Protein AF-0000000071008879 (afdb_homodimer)

Radius of gyration: 35.45 Å; Cα contacts (8 Å, |Δi|>4): 656; chains: 2; bounding box: 87×103×87 Å

Organism: Aspergillus flavus (strain ATCC 200026 / FGSC A1120 / IAM 13836 / NRRL 3357 / JCM 12722 / SRRC 167) (NCBI:txid332952)

Secondary structure (DSSP, 8-state):
---S---------------------------------------------------TTHHHHHHHHHHHHHHHHHHHHHHHHHHHS-HHHHHHHHHS---GGGGG--EEEEE--TT---TTTSSS--HHHHHHHHHTTTT-BEEEEGGGGGGGT--TTS-B-EETTEEEEEEHHHHHHHHHHHHHHHHTTTTS-GGGT----HHHHHHHHHHHHHHHHHHHHHH---P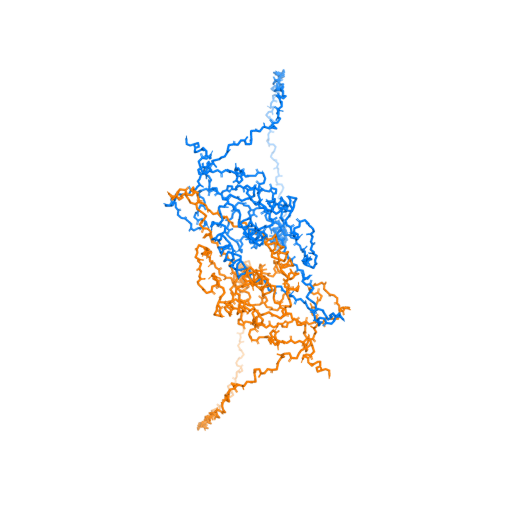EEPEEEETTTTEEEE----EEEEE-HHHHHHHHHHH-SB-TT--TTTS----/--TT---------------------------------------------------TTHHHHHHHHHHHHHHHHHHHHHHHHHHHS-HHHHHHHHHS---GGGGG--EEEEE--TT---TTTSSS--HHHHHHHHHTTTT-BEEEEGGGGGGGT--TTS-B-EETTEEEEEEHHHHHHHHHHHHHHHHTTTTS-GGGT----HHHHHHHHHHHHHHHHHHHHHH---PEEPEEEETTTTEEEE----EEEEE-HHHHHHHHHHH-SB-TT--TTTS----

Structure (mmCIF, N/CA/C/O backbone):
data_AF-0000000071008879-model_v1
#
loop_
_entity.id
_entity.type
_entity.pdbx_description
1 polymer 'Tat pathway signal sequence'
#
loop_
_atom_site.group_PDB
_atom_site.id
_atom_site.type_symbol
_atom_site.label_atom_id
_atom_site.label_alt_id
_atom_site.label_comp_id
_atom_site.label_asym_id
_atom_site.label_entity_id
_atom_site.label_seq_id
_atom_site.pdbx_PDB_ins_code
_atom_site.Cartn_x
_atom_site.Cartn_y
_atom_site.Cartn_z
_atom_site.occupancy
_atom_site.B_iso_or_equiv
_atom_site.auth_seq_id
_atom_site.auth_comp_id
_atom_site.auth_asym_id
_atom_site.auth_atom_id
_atom_site.pdbx_PDB_model_num
ATOM 1 N N . MET A 1 1 ? 26.594 -22.328 -8.977 1 17.95 1 MET A N 1
ATOM 2 C CA . MET A 1 1 ? 27.812 -21.531 -8.992 1 17.95 1 MET A CA 1
ATOM 3 C C . MET A 1 1 ? 27.859 -20.625 -10.219 1 17.95 1 MET A C 1
ATOM 5 O O . MET A 1 1 ? 28.828 -19.891 -10.414 1 17.95 1 MET A O 1
ATOM 9 N N . ALA A 1 2 ? 27.156 -21.125 -11.227 1 21.2 2 ALA A N 1
ATOM 10 C CA . ALA A 1 2 ? 27.438 -20.766 -12.609 1 21.2 2 ALA A CA 1
ATOM 11 C C . ALA A 1 2 ? 27.031 -19.328 -12.898 1 21.2 2 ALA A C 1
ATOM 13 O O . ALA A 1 2 ? 25.844 -19 -12.906 1 21.2 2 ALA A O 1
ATOM 14 N N . ILE A 1 3 ? 28.016 -18.406 -12.516 1 18.91 3 ILE A N 1
ATOM 15 C CA . ILE A 1 3 ? 28.062 -16.953 -12.391 1 18.91 3 ILE A CA 1
ATOM 16 C C . ILE A 1 3 ? 27.594 -16.312 -13.695 1 18.91 3 ILE A C 1
ATOM 18 O O . ILE A 1 3 ? 27.547 -16.969 -14.742 1 18.91 3 ILE A O 1
ATOM 22 N N . TRP A 1 4 ? 27.859 -15.047 -13.781 1 18.48 4 TRP A N 1
ATOM 23 C CA . TRP A 1 4 ? 27.703 -13.688 -14.281 1 18.48 4 TRP A CA 1
ATOM 24 C C . TRP A 1 4 ? 28.328 -13.531 -15.656 1 18.48 4 TRP A C 1
ATOM 26 O O . TRP A 1 4 ? 28.562 -12.406 -16.125 1 18.48 4 TRP A O 1
ATOM 36 N N . THR A 1 5 ? 28.547 -14.633 -16.453 1 16.78 5 THR A N 1
ATOM 37 C CA . THR A 1 5 ? 29.594 -14.273 -17.406 1 16.78 5 THR A CA 1
ATOM 38 C C . THR A 1 5 ? 29.141 -13.109 -18.297 1 16.78 5 THR A C 1
ATOM 40 O O . THR A 1 5 ? 29.859 -12.133 -18.469 1 16.78 5 THR A O 1
ATOM 43 N N . THR A 1 6 ? 28.391 -13.289 -19.375 1 17.78 6 THR A N 1
ATOM 44 C CA . THR A 1 6 ? 28.922 -12.953 -20.688 1 17.78 6 THR A CA 1
ATOM 45 C C . THR A 1 6 ? 28.516 -11.531 -21.078 1 17.78 6 THR A C 1
ATOM 47 O O . THR A 1 6 ? 28.953 -11.023 -22.109 1 17.78 6 THR A O 1
ATOM 50 N N . ILE A 1 7 ? 27.562 -10.805 -20.438 1 18.67 7 ILE A N 1
ATOM 51 C CA . ILE A 1 7 ? 26.938 -9.836 -21.328 1 18.67 7 ILE A CA 1
ATOM 52 C C . ILE A 1 7 ? 27.906 -8.695 -21.609 1 18.67 7 ILE A C 1
ATOM 54 O O . ILE A 1 7 ? 28.156 -7.852 -20.75 1 18.67 7 ILE A O 1
ATOM 58 N N . ARG A 1 8 ? 29.062 -8.828 -22.344 1 18.14 8 ARG A N 1
ATOM 59 C CA . ARG A 1 8 ? 30.141 -7.871 -22.578 1 18.14 8 ARG A CA 1
ATOM 60 C C . ARG A 1 8 ? 29.641 -6.672 -23.375 1 18.14 8 ARG A C 1
ATOM 62 O O . ARG A 1 8 ? 30.109 -5.551 -23.188 1 18.14 8 ARG A O 1
ATOM 69 N N . SER A 1 9 ? 28.797 -6.91 -24.375 1 18.03 9 SER A N 1
ATOM 70 C CA . SER A 1 9 ? 29.344 -6.262 -25.562 1 18.03 9 SER A CA 1
ATOM 71 C C . SER A 1 9 ? 29.359 -4.746 -25.406 1 18.03 9 SER A C 1
ATOM 73 O O . SER A 1 9 ? 30.406 -4.105 -25.562 1 18.03 9 SER A O 1
ATOM 75 N N . ARG A 1 10 ? 28.359 -3.961 -26.031 1 18.8 10 ARG A N 1
ATOM 76 C CA . ARG A 1 10 ? 28.562 -2.99 -27.109 1 18.8 10 ARG A CA 1
ATOM 77 C C . ARG A 1 10 ? 28.625 -1.57 -26.547 1 18.8 10 ARG A C 1
ATOM 79 O O . ARG A 1 10 ? 27.625 -0.855 -26.531 1 18.8 10 ARG A O 1
ATOM 86 N N . CYS A 1 11 ? 28.891 -1.316 -25.266 1 19.78 11 CYS A N 1
ATOM 87 C CA . CYS A 1 11 ? 28.703 0.082 -24.906 1 19.78 11 CYS A CA 1
ATOM 88 C C . CYS A 1 11 ? 29.625 0.988 -25.703 1 19.78 11 CYS A C 1
ATOM 90 O O . CYS A 1 11 ? 30.844 0.849 -25.641 1 19.78 11 CYS A O 1
ATOM 92 N N . LYS A 1 12 ? 29.109 1.546 -26.844 1 18.86 12 LYS A N 1
ATOM 93 C CA . LYS A 1 12 ? 29.766 2.496 -27.734 1 18.86 12 LYS A CA 1
ATOM 94 C C . LYS A 1 12 ? 30.5 3.57 -26.938 1 18.86 12 LYS A C 1
ATOM 96 O O . LYS A 1 12 ? 30.156 3.838 -25.781 1 18.86 12 LYS A O 1
ATOM 101 N N . SER A 1 13 ? 31.547 4.215 -27.578 1 17.05 13 SER A N 1
ATOM 102 C CA . SER A 1 13 ? 32.75 5.055 -27.516 1 17.05 13 SER A CA 1
ATOM 103 C C . SER A 1 13 ? 32.375 6.492 -27.141 1 17.05 13 SER A C 1
ATOM 105 O O . SER A 1 13 ? 31.594 7.137 -27.828 1 17.05 13 SER A O 1
ATOM 107 N N . PHE A 1 14 ? 32.031 6.855 -25.984 1 19.31 14 PHE A N 1
ATOM 108 C CA . PHE A 1 14 ? 31.922 8.258 -25.609 1 19.31 14 PHE A CA 1
ATOM 109 C C . PHE A 1 14 ? 33.125 9.055 -26.078 1 19.31 14 PHE A C 1
ATOM 111 O O . PHE A 1 14 ? 34.25 8.875 -25.578 1 19.31 14 PHE A O 1
ATOM 118 N N . THR A 1 15 ? 33.25 9.234 -27.375 1 17.97 15 THR A N 1
ATOM 119 C CA . THR A 1 15 ? 34.438 9.961 -27.828 1 17.97 15 THR A CA 1
ATOM 120 C C . THR A 1 15 ? 34.656 11.203 -26.969 1 17.97 15 THR A C 1
ATOM 122 O O . THR A 1 15 ? 33.75 11.695 -26.312 1 17.97 15 THR A O 1
ATOM 125 N N . ASP A 1 16 ? 35.969 11.867 -27.031 1 18.03 16 ASP A N 1
ATOM 126 C CA . ASP A 1 16 ? 37.094 12.633 -26.469 1 18.03 16 ASP A CA 1
ATOM 127 C C . ASP A 1 16 ? 36.812 14.133 -26.516 1 18.03 16 ASP A C 1
ATOM 129 O O . ASP A 1 16 ? 37.688 14.945 -26.219 1 18.03 16 ASP A O 1
ATOM 133 N N . ARG A 1 17 ? 35.656 14.688 -26.906 1 19.41 17 ARG A N 1
ATOM 134 C CA . ARG A 1 17 ? 35.969 16.016 -27.406 1 19.41 17 ARG A CA 1
ATOM 135 C C . ARG A 1 17 ? 36.75 16.828 -26.359 1 19.41 17 ARG A C 1
ATOM 137 O O . ARG A 1 17 ? 36.469 16.703 -25.172 1 19.41 17 ARG A O 1
ATOM 144 N N . ALA A 1 18 ? 37.812 17.672 -26.859 1 19.17 18 ALA A N 1
ATOM 145 C CA . ALA A 1 18 ? 39 18.484 -26.547 1 19.17 18 ALA A CA 1
ATOM 146 C C . ALA A 1 18 ? 38.656 19.609 -25.594 1 19.17 18 ALA A C 1
ATOM 148 O O . ALA A 1 18 ? 37.531 20.125 -25.594 1 19.17 18 ALA A O 1
ATOM 149 N N . VAL A 1 19 ? 39.469 19.812 -24.609 1 19.86 19 VAL A N 1
ATOM 150 C CA . VAL A 1 19 ? 39.812 20.594 -23.422 1 19.86 19 VAL A CA 1
ATOM 151 C C . VAL A 1 19 ? 39.875 22.078 -23.766 1 19.86 19 VAL A C 1
ATOM 153 O O . VAL A 1 19 ? 40.156 22.906 -22.906 1 19.86 19 VAL A O 1
ATOM 156 N N . ALA A 1 20 ? 39.156 22.609 -24.781 1 18.94 20 ALA A N 1
ATOM 157 C CA . ALA A 1 20 ? 39.781 23.859 -25.188 1 18.94 20 ALA A CA 1
ATOM 158 C C . ALA A 1 20 ? 39.812 24.859 -24.031 1 18.94 20 ALA A C 1
ATOM 160 O O . ALA A 1 20 ? 38.781 25.406 -23.641 1 18.94 20 ALA A O 1
ATOM 161 N N . TYR A 1 21 ? 40.438 24.562 -22.875 1 19.7 21 TYR A N 1
ATOM 162 C CA . TYR A 1 21 ? 40.531 25.516 -21.781 1 19.7 21 TYR A CA 1
ATOM 163 C C . TYR A 1 21 ? 41.094 26.844 -22.281 1 19.7 21 TYR A C 1
ATOM 165 O O . TYR A 1 21 ? 42.25 26.906 -22.719 1 19.7 21 TYR A O 1
ATOM 173 N N . HIS A 1 22 ? 40.469 27.484 -23.25 1 20.02 22 HIS A N 1
ATOM 174 C CA . HIS A 1 22 ? 41.156 28.672 -23.719 1 20.02 22 HIS A CA 1
ATOM 175 C C . HIS A 1 22 ? 41.688 29.5 -22.531 1 20.02 22 HIS A C 1
ATOM 177 O O . HIS A 1 22 ? 40.969 29.672 -21.547 1 20.02 22 HIS A O 1
ATOM 183 N N . LYS A 1 23 ? 43 29.625 -22.453 1 20.56 23 LYS A N 1
ATOM 184 C CA . LYS A 1 23 ? 43.969 30.297 -21.594 1 20.56 23 LYS A CA 1
ATOM 185 C C . LYS A 1 23 ? 43.562 31.734 -21.312 1 20.56 23 LYS A C 1
ATOM 187 O O . LYS A 1 23 ? 42.938 32.375 -22.156 1 20.56 23 LYS A O 1
ATOM 192 N N . LEU A 1 24 ? 43.75 32.094 -20.078 1 22.78 24 LEU A N 1
ATOM 193 C CA . LEU A 1 24 ? 43.656 33.25 -19.203 1 22.78 24 LEU A CA 1
ATOM 194 C C . LEU A 1 24 ? 44.344 34.469 -19.844 1 22.78 24 LEU A C 1
ATOM 196 O O . LEU A 1 24 ? 45.562 34.5 -19.969 1 22.78 24 LEU A O 1
ATOM 200 N N . ASP A 1 25 ? 44.062 34.75 -21.094 1 20.28 25 ASP A N 1
ATOM 201 C CA . ASP A 1 25 ? 44.969 35.75 -21.625 1 20.28 25 ASP A CA 1
ATOM 202 C C . ASP A 1 25 ? 45.156 36.906 -20.656 1 20.28 25 ASP A C 1
ATOM 204 O O . ASP A 1 25 ? 44.188 37.344 -20.016 1 20.28 25 ASP A O 1
ATOM 208 N N . ASP A 1 26 ? 46.406 37.125 -20.281 1 23.97 26 ASP A N 1
ATOM 209 C CA . ASP A 1 26 ? 47.156 38.031 -19.406 1 23.97 26 ASP A CA 1
ATOM 210 C C . ASP A 1 26 ? 46.75 39.5 -19.656 1 23.97 26 ASP A C 1
ATOM 212 O O . ASP A 1 26 ? 47.531 40.406 -19.375 1 23.97 26 ASP A O 1
ATOM 216 N N . GLY A 1 27 ? 45.5 39.719 -20.141 1 21.78 27 GLY A N 1
ATOM 217 C CA . GLY A 1 27 ? 45.406 41.094 -20.672 1 21.78 27 GLY A CA 1
ATOM 218 C C . GLY A 1 27 ? 45.969 42.125 -19.734 1 21.78 27 GLY A C 1
ATOM 219 O O . GLY A 1 27 ? 46.156 41.875 -18.547 1 21.78 27 GLY A O 1
ATOM 220 N N . GLU A 1 28 ? 46.281 43.281 -20.328 1 24.64 28 GLU A N 1
ATOM 221 C CA . GLU A 1 28 ? 47.094 44.5 -20.062 1 24.64 28 GLU A CA 1
ATOM 222 C C . GLU A 1 28 ? 46.625 45.188 -18.766 1 24.64 28 GLU A C 1
ATOM 224 O O . GLU A 1 28 ? 45.438 45.312 -18.531 1 24.64 28 GLU A O 1
ATOM 229 N N . THR A 1 29 ? 47.531 45.188 -17.781 1 24.88 29 THR A N 1
ATOM 230 C CA . THR A 1 29 ? 47.656 45.812 -16.469 1 24.88 29 THR A CA 1
ATOM 231 C C . THR A 1 29 ? 47.312 47.281 -16.531 1 24.88 29 THR A C 1
ATOM 233 O O . THR A 1 29 ? 48.094 48.094 -17.031 1 24.88 29 THR A O 1
ATOM 236 N N . LYS A 1 30 ? 46.188 47.688 -17.203 1 25.52 30 LYS A N 1
ATOM 237 C CA . LYS A 1 30 ? 46.125 49.125 -17.281 1 25.52 30 LYS A CA 1
ATOM 238 C C . LYS A 1 30 ? 46.281 49.781 -15.914 1 25.52 30 LYS A C 1
ATOM 240 O O . LYS A 1 30 ? 45.812 49.25 -14.906 1 25.52 30 LYS A O 1
ATOM 245 N N . GLU A 1 31 ? 47.219 50.656 -15.789 1 24.47 31 GLU A N 1
ATOM 246 C CA . GLU A 1 31 ? 47.781 51.562 -14.773 1 24.47 31 GLU A CA 1
ATOM 247 C C . GLU A 1 31 ? 46.688 52.344 -14.062 1 24.47 31 GLU A C 1
ATOM 249 O O . GLU A 1 31 ? 45.969 53.094 -14.695 1 24.47 31 GLU A O 1
ATOM 254 N N . VAL A 1 32 ? 45.938 51.688 -13.219 1 24.58 32 VAL A N 1
ATOM 255 C CA . VAL A 1 32 ? 44.969 52.344 -12.359 1 24.58 32 VAL A CA 1
ATOM 256 C C . VAL A 1 32 ? 45.562 53.594 -11.758 1 24.58 32 VAL A C 1
ATOM 258 O O . VAL A 1 32 ? 46.5 53.531 -10.977 1 24.58 32 VAL A O 1
ATOM 261 N N . ASP A 1 33 ? 45.531 54.656 -12.562 1 23.36 33 ASP A N 1
ATOM 262 C CA . ASP A 1 33 ? 46.031 55.969 -12.102 1 23.36 33 ASP A CA 1
ATOM 263 C C . ASP A 1 33 ? 45.469 56.281 -10.711 1 23.36 33 ASP A C 1
ATOM 265 O O . ASP A 1 33 ? 44.312 56.062 -10.438 1 23.36 33 ASP A O 1
ATOM 269 N N . ARG A 1 34 ? 46.344 56.281 -9.758 1 23.98 34 ARG A N 1
ATOM 270 C CA . ARG A 1 34 ? 46.312 56.625 -8.336 1 23.98 34 ARG A CA 1
ATOM 271 C C . ARG A 1 34 ? 45.656 57.969 -8.102 1 23.98 34 ARG A C 1
ATOM 273 O O . ARG A 1 34 ? 46.281 59.031 -8.273 1 23.98 34 ARG A O 1
ATOM 280 N N . GLN A 1 35 ? 44.531 58.281 -8.844 1 24.22 35 GLN A N 1
ATOM 281 C CA . GLN A 1 35 ? 44.156 59.688 -8.586 1 24.22 35 GLN A CA 1
ATOM 282 C C . GLN A 1 35 ? 44.031 59.938 -7.086 1 24.22 35 GLN A C 1
ATOM 284 O O . GLN A 1 35 ? 43.594 59.094 -6.328 1 24.22 35 GLN A O 1
ATOM 289 N N . LYS A 1 36 ? 44.656 61.031 -6.691 1 25.95 36 LYS A N 1
ATOM 290 C CA . LYS A 1 36 ? 44.906 61.75 -5.445 1 25.95 36 LYS A CA 1
ATOM 291 C C . LYS A 1 36 ? 43.625 62.062 -4.707 1 25.95 36 LYS A C 1
ATOM 293 O O . LYS A 1 36 ? 42.688 62.625 -5.281 1 25.95 36 LYS A O 1
ATOM 298 N N . TRP A 1 37 ? 43.156 61.125 -3.818 1 26.23 37 TRP A N 1
ATOM 299 C CA . TRP A 1 37 ? 42.094 61.312 -2.848 1 26.23 37 TRP A CA 1
ATOM 300 C C . TRP A 1 37 ? 42.25 62.656 -2.131 1 26.23 37 TRP A C 1
ATOM 302 O O . TRP A 1 37 ? 43.25 62.875 -1.445 1 26.23 37 TRP A O 1
ATOM 312 N N . GLU A 1 38 ? 42.062 63.719 -2.879 1 26.47 38 GLU A N 1
ATOM 313 C CA . GLU A 1 38 ? 42.094 65 -2.205 1 26.47 38 GLU A CA 1
ATOM 314 C C . GLU A 1 38 ? 41.25 65 -0.942 1 26.47 38 GLU A C 1
ATOM 316 O O . GLU A 1 38 ? 40.188 64.375 -0.912 1 26.47 38 GLU A O 1
ATOM 321 N N . SER A 1 39 ? 41.812 65.188 0.198 1 26.75 39 SER A N 1
ATOM 322 C CA . SER A 1 39 ? 41.438 65.312 1.597 1 26.75 39 SER A CA 1
ATOM 323 C C . SER A 1 39 ? 40.312 66.312 1.772 1 26.75 39 SER A C 1
ATOM 325 O O . SER A 1 39 ? 40.531 67.5 1.557 1 26.75 39 SER A O 1
ATOM 327 N N . VAL A 1 40 ? 39.125 66.25 1.077 1 29.94 40 VAL A N 1
ATOM 328 C CA . VAL A 1 40 ? 38.125 67.25 1.244 1 29.94 40 VAL A CA 1
ATOM 329 C C . VAL A 1 40 ? 37.844 67.5 2.73 1 29.94 40 VAL A C 1
ATOM 331 O O . VAL A 1 40 ? 37.688 66.5 3.482 1 29.94 40 VAL A O 1
ATOM 334 N N . SER A 1 41 ? 38.219 68.625 3.225 1 26.23 41 SER A N 1
ATOM 335 C CA . SER A 1 41 ? 38.125 69.25 4.531 1 26.23 41 SER A CA 1
ATOM 336 C C . SER A 1 41 ? 36.688 69.312 5.027 1 26.23 41 SER A C 1
ATOM 338 O O . SER A 1 41 ? 35.812 69.812 4.359 1 26.23 41 SER A O 1
ATOM 340 N N . LEU A 1 42 ? 36.188 68.312 5.758 1 27.52 42 LEU A N 1
ATOM 341 C CA . LEU A 1 42 ? 34.938 67.938 6.398 1 27.52 42 LEU A CA 1
ATOM 342 C C . LEU A 1 42 ? 34.438 69.062 7.305 1 27.52 42 LEU A C 1
ATOM 344 O O . LEU A 1 42 ? 33.5 68.875 8.07 1 27.52 42 LEU A O 1
ATOM 348 N N . SER A 1 43 ? 35.125 70.25 7.355 1 26.94 43 SER A N 1
ATOM 349 C CA . SER A 1 43 ? 34.844 70.875 8.625 1 26.94 43 SER A CA 1
ATOM 350 C C . SER A 1 43 ? 33.406 71.375 8.703 1 26.94 43 SER A C 1
ATOM 352 O O . SER A 1 43 ? 33.031 72.125 9.633 1 26.94 43 SER A O 1
ATOM 354 N N . GLU A 1 44 ? 32.688 71.5 7.562 1 33.44 44 GLU A N 1
ATOM 355 C CA . GLU A 1 44 ? 31.688 72.562 7.777 1 33.44 44 GLU A CA 1
ATOM 356 C C . GLU A 1 44 ? 30.703 72.125 8.875 1 33.44 44 GLU A C 1
ATOM 358 O O . GLU A 1 44 ? 30.188 71 8.875 1 33.44 44 GLU A O 1
ATOM 363 N N . SER A 1 45 ? 30.672 72.812 10.062 1 31.3 45 SER A N 1
ATOM 364 C CA . SER A 1 45 ? 29.875 72.812 11.289 1 31.3 45 SER A CA 1
ATOM 365 C C . SER A 1 45 ? 28.391 72.938 10.984 1 31.3 45 SER A C 1
ATOM 367 O O . SER A 1 45 ? 27.922 73.938 10.484 1 31.3 45 SER A O 1
ATOM 369 N N . ILE A 1 46 ? 27.828 71.938 10.258 1 30.3 46 ILE A N 1
ATOM 370 C CA . ILE A 1 46 ? 26.406 72 9.961 1 30.3 46 ILE A CA 1
ATOM 371 C C . ILE A 1 46 ? 25.625 72.25 11.25 1 30.3 46 ILE A C 1
ATOM 373 O O . ILE A 1 46 ? 25.766 71.5 12.219 1 30.3 46 ILE A O 1
ATOM 377 N N . ALA A 1 47 ? 25.203 73.438 11.508 1 33.03 47 ALA A N 1
ATOM 378 C CA . ALA A 1 47 ? 24.25 74 12.477 1 33.03 47 ALA A CA 1
ATOM 379 C C . ALA A 1 47 ? 22.969 73.188 12.508 1 33.03 47 ALA A C 1
ATOM 381 O O . ALA A 1 47 ? 22.25 73.125 11.508 1 33.03 47 ALA A O 1
ATOM 382 N N . ILE A 1 48 ? 22.969 72.062 13.234 1 32.06 48 ILE A N 1
ATOM 383 C CA . ILE A 1 48 ? 21.828 71.25 13.594 1 32.06 48 ILE A CA 1
ATOM 384 C C . ILE A 1 48 ? 20.688 72.125 14.094 1 32.06 48 ILE A C 1
ATOM 386 O O . ILE A 1 48 ? 20.828 72.812 15.109 1 32.06 48 ILE A O 1
ATOM 390 N N . SER A 1 49 ? 20 72.812 13.203 1 31.59 49 SER A N 1
ATOM 391 C CA . SER A 1 49 ? 18.766 73.5 13.578 1 31.59 49 SER A CA 1
ATOM 392 C C . SER A 1 49 ? 17.875 72.625 14.461 1 31.59 49 SER A C 1
ATOM 394 O O . SER A 1 49 ? 17.812 71.375 14.258 1 31.59 49 SER A O 1
ATOM 396 N N . GLN A 1 50 ? 17.578 73 15.688 1 30.72 50 GLN A N 1
ATOM 397 C CA . GLN A 1 50 ? 16.719 72.5 16.766 1 30.72 50 GLN A CA 1
ATOM 398 C C . GLN A 1 50 ? 15.336 72.125 16.234 1 30.72 50 GLN A C 1
ATOM 400 O O . GLN A 1 50 ? 14.531 73 15.914 1 30.72 50 GLN A O 1
ATOM 405 N N . HIS A 1 51 ? 15.148 71.375 15.156 1 33.31 51 HIS A N 1
ATOM 406 C CA . HIS A 1 51 ? 13.805 70.938 14.773 1 33.31 51 HIS A CA 1
ATOM 407 C C . HIS A 1 51 ? 12.969 70.562 15.992 1 33.31 51 HIS A C 1
ATOM 409 O O . HIS A 1 51 ? 13.508 70.062 16.984 1 33.31 51 HIS A O 1
ATOM 415 N N . GLN A 1 52 ? 11.711 71.062 16.047 1 36.16 52 GLN A N 1
ATOM 416 C CA . GLN A 1 52 ? 10.516 71.062 16.891 1 36.16 52 GLN A CA 1
ATOM 417 C C . GLN A 1 52 ? 10.211 69.625 17.312 1 36.16 52 GLN A C 1
ATOM 419 O O . GLN A 1 52 ? 10.328 68.688 16.5 1 36.16 52 GLN A O 1
ATOM 424 N N . VAL A 1 53 ? 10.281 69.25 18.594 1 37.97 53 VAL A N 1
ATOM 425 C CA . VAL A 1 53 ? 9.805 68.062 19.344 1 37.97 53 VAL A CA 1
ATOM 426 C C . VAL A 1 53 ? 8.391 67.75 18.891 1 37.97 53 VAL A C 1
ATOM 428 O O . VAL A 1 53 ? 7.434 68.438 19.203 1 37.97 53 VAL A O 1
ATOM 431 N N . GLN A 1 54 ? 8.031 67.625 17.641 1 37.72 54 GLN A N 1
ATOM 432 C CA . GLN A 1 54 ? 6.73 67 17.359 1 37.72 54 GLN A CA 1
ATOM 433 C C . GLN A 1 54 ? 6.453 65.875 18.312 1 37.72 54 GLN A C 1
ATOM 435 O O . GLN A 1 54 ? 7.305 65 18.5 1 37.72 54 GLN A O 1
ATOM 440 N N . SER A 1 55 ? 5.5 66 19.281 1 41.38 55 SER A N 1
ATOM 441 C CA . SER A 1 55 ? 4.918 65.25 20.391 1 41.38 55 SER A CA 1
ATOM 442 C C . SER A 1 55 ? 4.773 63.75 20.062 1 41.38 55 SER A C 1
ATOM 444 O O . SER A 1 55 ? 4.625 63.375 18.891 1 41.38 55 SER A O 1
ATOM 446 N N . ALA A 1 56 ? 5.008 62.844 21 1 49.19 56 ALA A N 1
ATOM 447 C CA . ALA A 1 56 ? 4.973 61.406 21.312 1 49.19 56 ALA A CA 1
ATOM 448 C C . ALA A 1 56 ? 3.682 60.781 20.812 1 49.19 56 ALA A C 1
ATOM 450 O O . ALA A 1 56 ? 3.389 59.625 21.141 1 49.19 56 ALA A O 1
ATOM 451 N N . LYS A 1 57 ? 2.725 61.625 20.297 1 54.78 57 LYS A N 1
ATOM 452 C CA . LYS A 1 57 ? 1.485 61 19.859 1 54.78 57 LYS A CA 1
ATOM 453 C C . LYS A 1 57 ? 1.755 59.969 18.75 1 54.78 57 LYS A C 1
ATOM 455 O O . LYS A 1 57 ? 0.883 59.156 18.422 1 54.78 57 LYS A O 1
ATOM 460 N N . SER A 1 58 ? 3.014 60 18.266 1 62.69 58 SER A N 1
ATOM 461 C CA . SER A 1 58 ? 3.291 59.219 17.062 1 62.69 58 SER A CA 1
ATOM 462 C C . SER A 1 58 ? 3.816 57.844 17.422 1 62.69 58 SER A C 1
ATOM 464 O O . SER A 1 58 ? 3.893 56.938 16.562 1 62.69 58 SER A O 1
ATOM 466 N N . LEU A 1 59 ? 3.977 57.719 18.75 1 63.97 59 LEU A N 1
ATOM 467 C CA . LEU A 1 59 ? 4.57 56.469 19.156 1 63.97 59 LEU A CA 1
ATOM 468 C C . LEU A 1 59 ? 3.545 55.344 19.078 1 63.97 59 LEU A C 1
ATOM 470 O O . LEU A 1 59 ? 3.83 54.25 18.531 1 63.97 59 LEU A O 1
ATOM 474 N N . PRO A 1 60 ? 2.355 55.688 19.578 1 72.19 60 PRO A N 1
ATOM 475 C CA . PRO A 1 60 ? 1.369 54.625 19.453 1 72.19 60 PRO A CA 1
ATOM 476 C C . PRO A 1 60 ? 1.027 54.281 18 1 72.19 60 PRO A C 1
ATOM 478 O O . PRO A 1 60 ? 0.8 53.125 17.656 1 72.19 60 PRO A O 1
ATOM 481 N N . VAL A 1 61 ? 1.071 55.312 17.156 1 70.75 61 VAL A N 1
ATOM 482 C CA . VAL A 1 61 ? 0.754 55.094 15.742 1 70.75 61 VAL A CA 1
ATOM 483 C C . VAL A 1 61 ? 1.885 54.312 15.07 1 70.75 61 VAL A C 1
ATOM 485 O O . VAL A 1 61 ? 1.637 53.406 14.281 1 70.75 61 VAL A O 1
ATOM 488 N N . VAL A 1 62 ? 3.102 54.656 15.43 1 69.19 62 VAL A N 1
ATOM 489 C CA . VAL A 1 62 ? 4.262 53.969 14.875 1 69.19 62 VAL A CA 1
ATOM 490 C C . VAL A 1 62 ? 4.305 52.531 15.391 1 69.19 62 VAL A C 1
ATOM 492 O O . VAL A 1 62 ? 4.594 51.594 14.633 1 69.19 62 VAL A O 1
ATOM 495 N N . LEU A 1 63 ? 3.928 52.375 16.656 1 69.25 63 LEU A N 1
ATOM 496 C CA . LEU A 1 63 ? 3.891 51.031 17.219 1 69.25 63 LEU A CA 1
ATOM 497 C C . LEU A 1 63 ? 2.775 50.219 16.594 1 69.25 63 LEU A C 1
ATOM 499 O O . LEU A 1 63 ? 2.959 49.031 16.312 1 69.25 63 LEU A O 1
ATOM 503 N N . LEU A 1 64 ? 1.652 50.906 16.344 1 73.19 64 LEU A N 1
ATOM 504 C CA . LEU A 1 64 ? 0.547 50.219 15.664 1 73.19 64 LEU A CA 1
ATOM 505 C C . LEU A 1 64 ? 0.917 49.875 14.234 1 73.19 64 LEU A C 1
ATOM 507 O O . LEU A 1 64 ? 0.601 48.781 13.758 1 73.19 64 LEU A O 1
ATOM 511 N N . PHE A 1 65 ? 1.646 50.781 13.633 1 73.62 65 PHE A N 1
ATOM 512 C CA . PHE A 1 65 ? 2.049 50.562 12.25 1 73.62 65 PHE A CA 1
ATOM 513 C C . PHE A 1 65 ? 3.102 49.438 12.172 1 73.62 65 PHE A C 1
ATOM 515 O O . PHE A 1 65 ? 3.031 48.562 11.305 1 73.62 65 PHE A O 1
ATOM 522 N N . THR A 1 66 ? 4.07 49.438 13.031 1 73.69 66 THR A N 1
ATOM 523 C CA . THR A 1 66 ? 5.109 48.438 13.031 1 73.69 66 THR A CA 1
ATOM 524 C C . THR A 1 66 ? 4.527 47.062 13.422 1 73.69 66 THR A C 1
ATOM 526 O O . THR A 1 66 ? 4.902 46.031 12.844 1 73.69 66 THR A O 1
ATOM 529 N N . SER A 1 67 ? 3.562 47.062 14.289 1 71.5 67 SER A N 1
ATOM 530 C CA . SER A 1 67 ? 2.91 45.812 14.672 1 71.5 67 SER A CA 1
ATOM 531 C C . SER A 1 67 ? 2.078 45.25 13.523 1 71.5 67 SER A C 1
ATOM 533 O O . SER A 1 67 ? 2.07 44.031 13.289 1 71.5 67 SER A O 1
ATOM 535 N N . THR A 1 68 ? 1.486 46.156 12.711 1 77.06 68 THR A N 1
ATOM 536 C CA . THR A 1 68 ? 0.697 45.719 11.57 1 77.06 68 THR A CA 1
ATOM 537 C C . THR A 1 68 ? 1.602 45.188 10.461 1 77.06 68 THR A C 1
ATOM 539 O O . THR A 1 68 ? 1.268 44.188 9.805 1 77.06 68 THR A O 1
ATOM 542 N N . VAL A 1 69 ? 2.691 45.812 10.289 1 73.12 69 VAL A N 1
ATOM 543 C CA . VAL A 1 69 ? 3.648 45.344 9.289 1 73.12 69 VAL A CA 1
ATOM 544 C C . VAL A 1 69 ? 4.25 44.031 9.719 1 73.12 69 VAL A C 1
ATOM 546 O O . VAL A 1 69 ? 4.383 43.094 8.906 1 73.12 69 VAL A O 1
ATOM 549 N N . PHE A 1 70 ? 4.547 43.906 11.016 1 68.38 70 PHE A N 1
ATOM 550 C CA . PHE A 1 70 ? 5.09 42.656 11.523 1 68.38 70 PHE A CA 1
ATOM 551 C C . PHE A 1 70 ? 4.062 41.531 11.422 1 68.38 70 PHE A C 1
ATOM 553 O O . PHE A 1 70 ? 4.402 40.406 11.07 1 68.38 70 PHE A O 1
ATOM 560 N N . PHE A 1 71 ? 2.846 41.844 11.648 1 68.81 71 PHE A N 1
ATOM 561 C CA . PHE A 1 71 ? 1.761 40.875 11.516 1 68.81 71 PHE A CA 1
ATOM 562 C C . PHE A 1 71 ? 1.55 40.5 10.062 1 68.81 71 PHE A C 1
ATOM 564 O O . PHE A 1 71 ? 1.354 39.312 9.75 1 68.81 71 PHE A O 1
ATOM 571 N N . ALA A 1 72 ? 1.642 41.438 9.188 1 74.62 72 ALA A N 1
ATOM 572 C CA . ALA A 1 72 ? 1.518 41.156 7.754 1 74.62 72 ALA A CA 1
ATOM 573 C C . ALA A 1 72 ? 2.695 40.344 7.25 1 74.62 72 ALA A C 1
ATOM 575 O O . ALA A 1 72 ? 2.514 39.406 6.465 1 74.62 72 ALA A O 1
ATOM 576 N N . MET A 1 73 ? 3.83 40.562 7.703 1 72.69 73 MET A N 1
ATOM 577 C CA . MET A 1 73 ? 5.023 39.812 7.32 1 72.69 73 MET A CA 1
ATOM 578 C C . MET A 1 73 ? 4.965 38.406 7.844 1 72.69 73 MET A C 1
ATOM 580 O O . MET A 1 73 ? 5.355 37.469 7.148 1 72.69 73 MET A O 1
ATOM 584 N N . CYS A 1 74 ? 4.5 38.219 9.008 1 63.53 74 CYS A N 1
ATOM 585 C CA . CYS A 1 74 ? 4.328 36.875 9.57 1 63.53 74 CYS A CA 1
ATOM 586 C C . CYS A 1 74 ? 3.289 36.094 8.781 1 63.53 74 CYS A C 1
ATOM 588 O O . CYS A 1 74 ? 3.469 34.906 8.531 1 63.53 74 CYS A O 1
ATOM 590 N N . LEU A 1 75 ? 2.271 36.781 8.352 1 66.25 75 LEU A N 1
ATOM 591 C CA . LEU A 1 75 ? 1.25 36.125 7.535 1 66.25 75 LEU A CA 1
ATOM 592 C C . LEU A 1 75 ? 1.799 35.75 6.156 1 66.25 75 LEU A C 1
ATOM 594 O O . LEU A 1 75 ? 1.513 34.688 5.629 1 66.25 75 LEU A O 1
ATOM 598 N N . ILE A 1 76 ? 2.484 36.625 5.586 1 63.84 76 ILE A N 1
ATOM 599 C CA . ILE A 1 76 ? 3.113 36.375 4.297 1 63.84 76 ILE A CA 1
ATOM 600 C C . ILE A 1 76 ? 4.137 35.25 4.441 1 63.84 76 ILE A C 1
ATOM 602 O O . ILE A 1 76 ? 4.203 34.344 3.598 1 63.84 76 ILE A O 1
ATOM 606 N N . PHE A 1 77 ? 4.922 35.25 5.469 1 59.34 77 PHE A N 1
ATOM 607 C CA . PHE A 1 77 ? 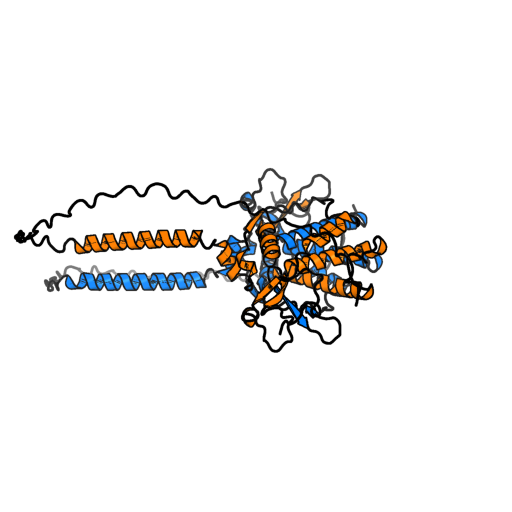5.918 34.219 5.707 1 59.34 77 PHE A CA 1
ATOM 608 C C . PHE A 1 77 ? 5.246 32.844 5.918 1 59.34 77 PHE A C 1
ATOM 610 O O . PHE A 1 77 ? 5.711 31.844 5.395 1 59.34 77 PHE A O 1
ATOM 617 N N . ARG A 1 78 ? 4.262 32.875 6.688 1 57.88 78 ARG A N 1
ATOM 618 C CA . ARG A 1 78 ? 3.482 31.672 6.859 1 57.88 78 ARG A CA 1
ATOM 619 C C . ARG A 1 78 ? 2.883 31.203 5.535 1 57.88 78 ARG A C 1
ATOM 621 O O . ARG A 1 78 ? 2.857 30.016 5.242 1 57.88 78 ARG A O 1
ATOM 628 N N . ALA A 1 79 ? 2.365 32.094 4.848 1 58.22 79 ALA A N 1
ATOM 629 C CA . ALA A 1 79 ? 1.812 31.766 3.537 1 58.22 79 ALA A CA 1
ATOM 630 C C . ALA A 1 79 ? 2.895 31.219 2.607 1 58.22 79 ALA A C 1
ATOM 632 O O . ALA A 1 79 ? 2.678 30.234 1.897 1 58.22 79 ALA A O 1
ATOM 633 N N . LEU A 1 80 ? 3.955 31.859 2.662 1 55.72 80 LEU A N 1
ATOM 634 C CA . LEU A 1 80 ? 5.07 31.422 1.831 1 55.72 80 LEU A CA 1
ATOM 635 C C . LEU A 1 80 ? 5.605 30.078 2.312 1 55.72 80 LEU A C 1
ATOM 637 O O . LEU A 1 80 ? 5.941 29.203 1.501 1 55.72 80 LEU A O 1
ATOM 641 N N . MET A 1 81 ? 5.75 29.969 3.584 1 53.34 81 MET A N 1
ATOM 642 C CA . MET A 1 81 ? 6.227 28.703 4.117 1 53.34 81 MET A CA 1
ATOM 643 C C . MET A 1 81 ? 5.211 27.594 3.871 1 53.34 81 MET A C 1
ATOM 645 O O . MET A 1 81 ? 5.582 26.438 3.662 1 53.34 81 MET A O 1
ATOM 649 N N . ARG A 1 82 ? 3.998 27.984 4.109 1 50.97 82 ARG A N 1
ATOM 650 C CA . ARG A 1 82 ? 2.965 27.016 3.77 1 50.97 82 ARG A CA 1
ATOM 651 C C . ARG A 1 82 ? 3.102 26.547 2.32 1 50.97 82 ARG A C 1
ATOM 653 O O . ARG A 1 82 ? 2.904 25.375 2.018 1 50.97 82 ARG A O 1
ATOM 660 N N . ASP A 1 83 ? 3.256 27.578 1.491 1 48.75 83 ASP A N 1
ATOM 661 C CA . ASP A 1 83 ? 3.396 27.219 0.082 1 48.75 83 ASP A CA 1
ATOM 662 C C . ASP A 1 83 ? 4.672 26.422 -0.158 1 48.75 83 ASP A C 1
ATOM 664 O O . ASP A 1 83 ? 4.699 25.531 -1.011 1 48.75 83 ASP A O 1
ATOM 668 N N . TYR A 1 84 ? 5.805 26.859 0.462 1 47.41 84 TYR A N 1
ATOM 669 C CA . TYR A 1 84 ? 7.066 26.219 0.096 1 47.41 84 TYR A CA 1
ATOM 670 C C . TYR A 1 84 ? 7.117 24.781 0.597 1 47.41 84 TYR A C 1
ATOM 672 O O . TYR A 1 84 ? 7.566 23.891 -0.12 1 47.41 84 TYR A O 1
ATOM 680 N N . VAL A 1 85 ? 7.16 24.594 1.912 1 53.41 85 VAL A N 1
ATOM 681 C CA . VAL A 1 85 ? 7.141 23.188 2.307 1 53.41 85 VAL A CA 1
ATOM 682 C C . VAL A 1 85 ? 5.727 22.625 2.162 1 53.41 85 VAL A C 1
ATOM 684 O O . VAL A 1 85 ? 4.812 23.047 2.875 1 53.41 85 VAL A O 1
ATOM 687 N N . SER A 1 86 ? 5.41 22.266 0.929 1 68 86 SER A N 1
ATOM 688 C CA . SER A 1 86 ? 4.09 21.703 0.66 1 68 86 SER A CA 1
ATOM 689 C C . SER A 1 86 ? 3.602 20.844 1.829 1 68 86 SER A C 1
ATOM 691 O O . SER A 1 86 ? 4.398 20.203 2.506 1 68 86 SER A O 1
ATOM 693 N N . ILE A 1 87 ? 2.604 21.281 2.467 1 82.69 87 ILE A N 1
ATOM 694 C CA . ILE A 1 87 ? 1.912 20.516 3.5 1 82.69 87 ILE A CA 1
ATOM 695 C C . ILE A 1 87 ? 2.066 19.031 3.229 1 82.69 87 ILE A C 1
ATOM 697 O O . ILE A 1 87 ? 2.234 18.234 4.156 1 82.69 87 ILE A O 1
ATOM 701 N N . ASP A 1 88 ? 2.375 18.734 1.982 1 90.69 88 ASP A N 1
ATOM 702 C CA . ASP A 1 88 ? 2.529 17.344 1.6 1 90.69 88 ASP A CA 1
ATOM 703 C C . ASP A 1 88 ? 3.869 16.781 2.08 1 90.69 88 ASP A C 1
ATOM 705 O O . ASP A 1 88 ? 3.934 15.672 2.6 1 90.69 88 ASP A O 1
ATOM 709 N N . MET A 1 89 ? 4.863 17.609 1.933 1 91.38 89 MET A N 1
ATOM 710 C CA . MET A 1 89 ? 6.184 17.141 2.352 1 91.38 89 MET A CA 1
ATOM 711 C C . MET A 1 89 ? 6.254 17 3.869 1 91.38 89 MET A C 1
ATOM 713 O O . MET A 1 89 ? 6.859 16.062 4.379 1 91.38 89 MET A O 1
ATOM 717 N N . ALA A 1 90 ? 5.652 17.969 4.535 1 91.19 90 ALA A N 1
ATOM 718 C CA . ALA A 1 90 ? 5.602 17.875 5.992 1 91.19 90 ALA A CA 1
ATOM 719 C C . ALA A 1 90 ? 4.875 16.609 6.43 1 91.19 90 ALA A C 1
ATOM 721 O O . ALA A 1 90 ? 5.312 15.922 7.359 1 91.19 90 ALA A O 1
ATOM 722 N N . CYS A 1 91 ? 3.83 16.297 5.758 1 94.44 91 CYS A N 1
ATOM 723 C CA . CYS A 1 91 ? 3.066 15.086 6.07 1 94.44 91 CYS A CA 1
ATOM 724 C C . CYS A 1 91 ? 3.859 13.836 5.723 1 94.44 91 CYS A C 1
ATOM 726 O O . CYS A 1 91 ? 3.812 12.844 6.453 1 94.44 91 CYS A O 1
ATOM 728 N N . THR A 1 92 ? 4.609 13.875 4.602 1 94.62 92 THR A N 1
ATOM 729 C CA . THR A 1 92 ? 5.469 12.758 4.23 1 94.62 92 THR A CA 1
ATOM 730 C C . THR A 1 92 ? 6.504 12.492 5.32 1 94.62 92 THR A C 1
ATOM 732 O O . THR A 1 92 ? 6.711 11.344 5.715 1 94.62 92 THR A O 1
ATOM 735 N N . LYS A 1 93 ? 7.066 13.547 5.82 1 93 93 LYS A N 1
ATOM 736 C CA . LYS A 1 93 ? 8.094 13.414 6.852 1 93 93 LYS A CA 1
ATOM 737 C C . LYS A 1 93 ? 7.5 12.867 8.148 1 93 93 LYS A C 1
ATOM 739 O O . LYS A 1 93 ? 8.164 12.117 8.867 1 93 93 LYS A O 1
ATOM 744 N N . LYS A 1 94 ? 6.277 13.258 8.391 1 93.06 94 LYS A N 1
ATOM 745 C CA . LYS A 1 94 ? 5.629 12.859 9.633 1 93.06 94 LYS A CA 1
ATOM 746 C C . LYS A 1 94 ? 5.16 11.406 9.57 1 93.06 94 LYS A C 1
ATOM 748 O O . LYS A 1 94 ? 5.188 10.703 10.578 1 93.06 94 LYS A O 1
ATOM 753 N N . LEU A 1 95 ? 4.824 10.93 8.359 1 94.56 95 LEU A N 1
ATOM 754 C CA . LEU A 1 95 ? 4.137 9.648 8.258 1 94.56 95 LEU A CA 1
ATOM 755 C C . LEU A 1 95 ? 5.047 8.586 7.652 1 94.56 95 LEU A C 1
ATOM 757 O O . LEU A 1 95 ? 4.594 7.48 7.332 1 94.56 95 LEU A O 1
ATOM 761 N N . SER A 1 96 ? 6.332 8.875 7.484 1 93.62 96 SER A N 1
ATOM 762 C CA . SER A 1 96 ? 7.258 7.91 6.898 1 93.62 96 SER A CA 1
ATOM 763 C C . SER A 1 96 ? 8.609 7.945 7.602 1 93.62 96 SER A C 1
ATOM 765 O O . SER A 1 96 ? 8.977 8.961 8.203 1 93.62 96 SER A O 1
ATOM 767 N N . ALA A 1 97 ? 9.297 6.785 7.492 1 92.5 97 ALA A N 1
ATOM 768 C CA . ALA A 1 97 ? 10.695 6.797 7.906 1 92.5 97 ALA A CA 1
ATOM 769 C C . ALA A 1 97 ? 11.531 7.664 6.969 1 92.5 97 ALA A C 1
ATOM 771 O O . ALA A 1 97 ? 11.312 7.672 5.754 1 92.5 97 ALA A O 1
ATOM 772 N N . TRP A 1 98 ? 12.461 8.289 7.57 1 93.94 98 TRP A N 1
ATOM 773 C CA . TRP A 1 98 ? 13.297 9.164 6.754 1 93.94 98 TRP A CA 1
ATOM 774 C C . TRP A 1 98 ? 14.133 8.359 5.766 1 93.94 98 TRP A C 1
ATOM 776 O O . TRP A 1 98 ? 14.656 7.301 6.113 1 93.94 98 TRP A O 1
ATOM 786 N N . ALA A 1 99 ? 14.227 8.859 4.598 1 95.44 99 ALA A N 1
ATOM 787 C CA . ALA A 1 99 ? 15.094 8.359 3.543 1 95.44 99 ALA A CA 1
ATOM 788 C C . ALA A 1 99 ? 15.492 9.469 2.58 1 95.44 99 ALA A C 1
ATOM 790 O O . ALA A 1 99 ? 14.742 10.43 2.383 1 95.44 99 ALA A O 1
ATOM 791 N N . PRO A 1 100 ? 16.703 9.352 1.956 1 94.81 100 PRO A N 1
ATOM 792 C CA . PRO A 1 100 ? 17.125 10.391 1.013 1 94.81 100 PRO A CA 1
ATOM 793 C C . PRO A 1 100 ? 16.109 10.625 -0.101 1 94.81 100 PRO A C 1
ATOM 795 O O . PRO A 1 100 ? 15.898 11.773 -0.512 1 94.81 100 PRO A O 1
ATOM 798 N N . MET A 1 101 ? 15.492 9.656 -0.49 1 95.44 101 MET A N 1
ATOM 799 C CA . MET A 1 101 ? 14.57 9.727 -1.621 1 95.44 101 MET A CA 1
ATOM 800 C C . MET A 1 101 ? 13.312 10.508 -1.251 1 95.44 101 MET A C 1
ATOM 802 O O . MET A 1 101 ? 12.523 10.867 -2.123 1 95.44 101 MET A O 1
ATOM 806 N N . MET A 1 102 ? 13.094 10.758 -0.008 1 94.75 102 MET A N 1
ATOM 807 C CA . MET A 1 102 ? 11.93 11.508 0.448 1 94.75 102 MET A CA 1
ATOM 808 C C . MET A 1 102 ? 11.875 12.891 -0.196 1 94.75 102 MET A C 1
ATOM 810 O O . MET A 1 102 ? 10.797 13.43 -0.426 1 94.75 102 MET A O 1
ATOM 814 N N . ALA A 1 103 ? 13.031 13.422 -0.517 1 93.19 103 ALA A N 1
ATOM 815 C CA . ALA A 1 103 ? 13.109 14.758 -1.114 1 93.19 103 ALA A CA 1
ATOM 816 C C . ALA A 1 103 ? 12.422 14.781 -2.479 1 93.19 103 ALA A C 1
ATOM 818 O O . ALA A 1 103 ? 12.023 15.852 -2.955 1 93.19 103 ALA A O 1
ATOM 819 N N . ALA A 1 104 ? 12.289 13.633 -3.07 1 96 104 ALA A N 1
ATOM 820 C CA . ALA A 1 104 ? 11.727 13.547 -4.414 1 96 104 ALA A CA 1
ATOM 821 C C . ALA A 1 104 ? 10.234 13.219 -4.363 1 96 104 ALA A C 1
ATOM 823 O O . ALA A 1 104 ? 9.562 13.18 -5.398 1 96 104 ALA A O 1
ATOM 824 N N . VAL A 1 105 ? 9.695 12.984 -3.164 1 96.62 105 VAL A N 1
ATOM 825 C CA . VAL A 1 105 ? 8.297 12.586 -3.045 1 96.62 105 VAL A CA 1
ATOM 826 C C . VAL A 1 105 ? 7.395 13.773 -3.375 1 96.62 105 VAL A C 1
ATOM 828 O O . VAL A 1 105 ? 7.562 14.859 -2.82 1 96.62 105 VAL A O 1
ATOM 831 N N . ASP A 1 106 ? 6.562 13.594 -4.344 1 94.81 106 ASP A N 1
ATOM 832 C CA . ASP A 1 106 ? 5.492 14.5 -4.75 1 94.81 106 ASP A CA 1
ATOM 833 C C . ASP A 1 106 ? 4.18 13.742 -4.953 1 94.81 106 ASP A C 1
ATOM 835 O O . ASP A 1 106 ? 4.184 12.523 -5.145 1 94.81 106 ASP A O 1
ATOM 839 N N . TYR A 1 107 ? 3.129 14.523 -4.777 1 95.94 107 TYR A N 1
ATOM 840 C CA . TYR A 1 107 ? 1.828 13.859 -4.801 1 95.94 107 TYR A CA 1
ATOM 841 C C . TYR A 1 107 ? 0.984 14.359 -5.969 1 95.94 107 TYR A C 1
ATOM 843 O O . TYR A 1 107 ? 1.183 15.477 -6.449 1 95.94 107 TYR A O 1
ATOM 851 N N . GLN A 1 108 ? 0.094 13.523 -6.363 1 95.25 108 GLN A N 1
ATOM 852 C CA . GLN A 1 108 ? -0.93 13.859 -7.348 1 95.25 108 GLN A CA 1
ATOM 853 C C . GLN A 1 108 ? -2.25 13.164 -7.027 1 95.25 108 GLN A C 1
ATOM 855 O O . GLN A 1 108 ? -2.26 12.023 -6.555 1 95.25 108 GLN A O 1
ATOM 860 N N . TRP A 1 109 ? -3.307 13.891 -7.27 1 93.56 109 TRP A N 1
ATOM 861 C CA . TRP A 1 109 ? -4.621 13.258 -7.191 1 93.56 109 TRP A CA 1
ATOM 862 C C . TRP A 1 109 ? -4.906 12.438 -8.438 1 93.56 109 TRP A C 1
ATOM 864 O O . TRP A 1 109 ? -4.613 12.867 -9.555 1 93.56 109 TRP A O 1
ATOM 874 N N . THR A 1 110 ? -5.359 11.219 -8.148 1 91.88 110 THR A N 1
ATOM 875 C CA . THR A 1 110 ? -5.688 10.336 -9.258 1 91.88 110 THR A CA 1
ATOM 876 C C . THR A 1 110 ? -6.844 9.414 -8.891 1 91.88 110 THR A C 1
ATOM 878 O O . THR A 1 110 ? -7.461 9.57 -7.836 1 91.88 110 THR A O 1
ATOM 881 N N . GLN A 1 111 ? -7.254 8.617 -9.875 1 87.75 111 GLN A N 1
ATOM 882 C CA . GLN A 1 111 ? -8.234 7.551 -9.68 1 87.75 111 GLN A CA 1
ATOM 883 C C . GLN A 1 111 ? -7.738 6.23 -10.266 1 87.75 111 GLN A C 1
ATOM 885 O O . GLN A 1 111 ? -6.98 6.227 -11.242 1 87.75 111 GLN A O 1
ATOM 890 N N . TYR A 1 112 ? -8.07 5.133 -9.445 1 80.94 112 TYR A N 1
ATOM 891 C CA . TYR A 1 112 ? -7.75 3.824 -10.008 1 80.94 112 TYR A CA 1
ATOM 892 C C . TYR A 1 112 ? -8.664 3.5 -11.188 1 80.94 112 TYR A C 1
ATOM 894 O O . TYR A 1 112 ? -9.805 3.967 -11.242 1 80.94 112 TYR A O 1
ATOM 902 N N . ASN A 1 113 ? -8.031 2.957 -12.219 1 74.75 113 ASN A N 1
ATOM 903 C CA . ASN A 1 113 ? -8.844 2.369 -13.281 1 74.75 113 ASN A CA 1
ATOM 904 C C . ASN A 1 113 ? -8.672 0.853 -13.336 1 74.75 113 ASN A C 1
ATOM 906 O O . ASN A 1 113 ? -8.125 0.321 -14.305 1 74.75 113 ASN A O 1
ATOM 910 N N . SER A 1 114 ? -9.133 0.217 -12.344 1 63.12 114 SER A N 1
ATOM 911 C CA . SER A 1 114 ? -8.75 -1.185 -12.195 1 63.12 114 SER A CA 1
ATOM 912 C C . SER A 1 114 ? -9.641 -2.092 -13.039 1 63.12 114 SER A C 1
ATOM 914 O O . SER A 1 114 ? -9.398 -3.297 -13.133 1 63.12 114 SER A O 1
ATOM 916 N N . ASP A 1 115 ? -10.609 -1.528 -13.648 1 68.44 115 ASP A N 1
ATOM 917 C CA . ASP A 1 115 ? -11.398 -2.35 -14.555 1 68.44 115 ASP A CA 1
ATOM 918 C C . ASP A 1 115 ? -10.672 -2.557 -15.883 1 68.44 115 ASP A C 1
ATOM 920 O O . ASP A 1 115 ? -10.992 -3.477 -16.641 1 68.44 115 ASP A O 1
ATOM 924 N N . GLN A 1 116 ? -9.75 -1.791 -15.984 1 76.12 116 GLN A N 1
ATOM 925 C CA . GLN A 1 116 ? -8.961 -1.933 -17.203 1 76.12 116 GLN A CA 1
ATOM 926 C C . GLN A 1 116 ? -7.805 -2.91 -17 1 76.12 116 GLN A C 1
ATOM 928 O O . GLN A 1 116 ? -7.148 -2.895 -15.953 1 76.12 116 GLN A O 1
ATOM 933 N N . LEU A 1 117 ? -7.742 -3.906 -17.891 1 83.5 117 LEU A N 1
ATOM 934 C CA . LEU A 1 117 ? -6.633 -4.852 -17.922 1 83.5 117 LEU A CA 1
ATOM 935 C C . LEU A 1 117 ? -5.66 -4.52 -19.047 1 83.5 117 LEU A C 1
ATOM 937 O O . LEU A 1 117 ? -5.75 -5.086 -20.141 1 83.5 117 LEU A O 1
ATOM 941 N N . PRO A 1 118 ? -4.738 -3.648 -18.703 1 87.12 118 PRO A N 1
ATOM 942 C CA . PRO A 1 118 ? -3.797 -3.277 -19.766 1 87.12 118 PRO A CA 1
ATOM 943 C C . PRO A 1 118 ? -2.963 -4.457 -20.25 1 87.12 118 PRO A C 1
ATOM 945 O O . PRO A 1 118 ? -2.416 -5.211 -19.438 1 87.12 118 PRO A O 1
ATOM 948 N N . ALA A 1 119 ? -2.787 -4.547 -21.516 1 88.12 119 ALA A N 1
ATOM 949 C CA . ALA A 1 119 ? -2.039 -5.645 -22.125 1 88.12 119 ALA A CA 1
ATOM 950 C C . ALA A 1 119 ? -0.575 -5.617 -21.688 1 88.12 119 ALA A C 1
ATOM 952 O O . ALA A 1 119 ? 0.11 -6.641 -21.734 1 88.12 119 ALA A O 1
ATOM 953 N N . ASP A 1 120 ? -0.149 -4.496 -21.297 1 93.38 120 ASP A N 1
ATOM 954 C CA . ASP A 1 120 ? 1.242 -4.332 -20.891 1 93.38 120 ASP A CA 1
ATOM 955 C C . ASP A 1 120 ? 1.56 -5.188 -19.656 1 93.38 120 ASP A C 1
ATOM 957 O O . ASP A 1 120 ? 2.705 -5.598 -19.469 1 93.38 120 ASP A O 1
ATOM 961 N N . TYR A 1 121 ? 0.518 -5.465 -18.906 1 94 121 TYR A N 1
ATOM 962 C CA . TYR A 1 121 ? 0.823 -6.094 -17.625 1 94 121 TYR A CA 1
ATOM 963 C C . TYR A 1 121 ? -0.087 -7.289 -17.375 1 94 121 TYR A C 1
ATOM 965 O O . TYR A 1 121 ? 0.246 -8.18 -16.594 1 94 121 TYR A O 1
ATOM 973 N N . ALA A 1 122 ? -1.227 -7.281 -18.031 1 91.62 122 ALA A N 1
ATOM 974 C CA . ALA A 1 122 ? -2.211 -8.328 -17.766 1 91.62 122 ALA A CA 1
ATOM 975 C C . ALA A 1 122 ? -2.168 -9.414 -18.844 1 91.62 122 ALA A C 1
ATOM 977 O O . ALA A 1 122 ? -1.946 -9.117 -20.016 1 91.62 122 ALA A O 1
ATOM 978 N N . GLY A 1 123 ? -2.402 -10.711 -18.406 1 89.12 123 GLY A N 1
ATOM 979 C CA . GLY A 1 123 ? -2.461 -11.82 -19.344 1 89.12 123 GLY A CA 1
ATOM 980 C C . GLY A 1 123 ? -1.276 -12.758 -19.234 1 89.12 123 GLY A C 1
ATOM 981 O O . GLY A 1 123 ? -0.425 -12.594 -18.359 1 89.12 123 GLY A O 1
ATOM 982 N N . PRO A 1 124 ? -1.241 -13.766 -20.109 1 92.25 124 PRO A N 1
ATOM 983 C CA . PRO A 1 124 ? -0.129 -14.719 -20.094 1 92.25 124 PRO A CA 1
ATOM 984 C C . PRO A 1 124 ? 1.215 -14.055 -20.406 1 92.25 124 PRO A C 1
ATOM 986 O O . PRO A 1 124 ? 1.261 -13.016 -21.047 1 92.25 124 PRO A O 1
ATOM 989 N N . PRO A 1 125 ? 2.219 -14.727 -19.969 1 94.19 125 PRO A N 1
ATOM 990 C CA . PRO A 1 125 ? 3.541 -14.117 -20.125 1 94.19 125 PRO A CA 1
ATOM 991 C C . PRO A 1 125 ? 3.988 -14.047 -21.578 1 94.19 125 PRO A C 1
ATOM 993 O O . PRO A 1 125 ? 3.703 -14.953 -22.375 1 94.19 125 PRO A O 1
ATOM 996 N N . THR A 1 126 ? 4.484 -12.992 -21.938 1 95.19 126 THR A N 1
ATOM 997 C CA . THR A 1 126 ? 5.289 -12.734 -23.125 1 95.19 126 THR A CA 1
ATOM 998 C C . THR A 1 126 ? 6.598 -12.039 -22.766 1 95.19 126 THR A C 1
ATOM 1000 O O . THR A 1 126 ? 6.73 -11.508 -21.656 1 95.19 126 THR A O 1
ATOM 1003 N N . VAL A 1 127 ? 7.547 -12.094 -23.656 1 94.81 127 VAL A N 1
ATOM 1004 C CA . VAL A 1 127 ? 8.812 -11.422 -23.375 1 94.81 127 VAL A CA 1
ATOM 1005 C C . VAL A 1 127 ? 8.562 -9.945 -23.078 1 94.81 127 VAL A C 1
ATOM 1007 O O . VAL A 1 127 ? 9.133 -9.383 -22.141 1 94.81 127 VAL A O 1
ATOM 1010 N N . THR A 1 128 ? 7.707 -9.414 -23.844 1 96.12 128 THR A N 1
ATOM 1011 C CA . THR A 1 128 ? 7.398 -8 -23.688 1 96.12 128 THR A CA 1
ATOM 1012 C C . THR A 1 128 ? 6.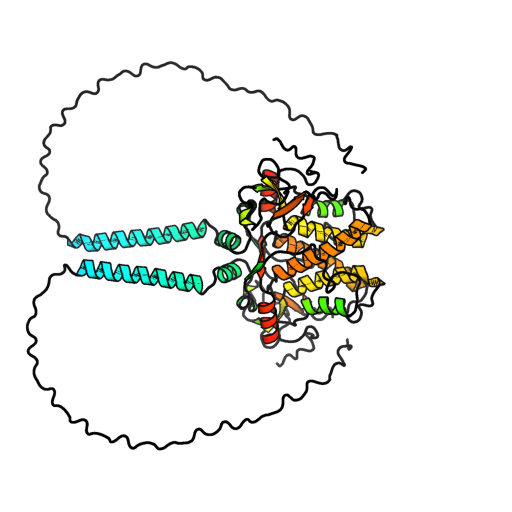746 -7.738 -22.328 1 96.12 128 THR A C 1
ATOM 1014 O O . THR A 1 128 ? 7.137 -6.816 -21.609 1 96.12 128 THR A O 1
ATOM 1017 N N . ARG A 1 129 ? 5.789 -8.5 -21.938 1 95.5 129 ARG A N 1
ATOM 1018 C CA . ARG A 1 129 ? 5.082 -8.32 -20.672 1 95.5 129 ARG A CA 1
ATOM 1019 C C . ARG A 1 129 ? 6.02 -8.539 -19.484 1 95.5 129 ARG A C 1
ATOM 1021 O O . ARG A 1 129 ? 5.992 -7.777 -18.531 1 95.5 129 ARG A O 1
ATOM 1028 N N . GLU A 1 130 ? 6.832 -9.547 -19.594 1 94.38 130 GLU A N 1
ATOM 1029 C CA . GLU A 1 130 ? 7.781 -9.812 -18.516 1 94.38 130 GLU A CA 1
ATOM 1030 C C . GLU A 1 130 ? 8.805 -8.688 -18.391 1 94.38 130 GLU A C 1
ATOM 1032 O O . GLU A 1 130 ? 9.211 -8.328 -17.281 1 94.38 130 GLU A O 1
ATOM 1037 N N . THR A 1 131 ? 9.156 -8.133 -19.516 1 94.88 131 THR A N 1
ATOM 1038 C CA . THR A 1 131 ? 10.055 -6.984 -19.5 1 94.88 131 THR A CA 1
ATOM 1039 C C . THR A 1 131 ? 9.383 -5.777 -18.844 1 94.88 131 THR A C 1
ATOM 1041 O O . THR A 1 131 ? 10.016 -5.039 -18.094 1 94.88 131 THR A O 1
ATOM 1044 N N . ASN A 1 132 ? 8.133 -5.582 -19.141 1 96.06 132 ASN A N 1
ATOM 1045 C CA . ASN A 1 132 ? 7.379 -4.492 -18.531 1 96.06 132 ASN A CA 1
ATOM 1046 C C . ASN A 1 132 ? 7.316 -4.637 -17.016 1 96.06 132 ASN A C 1
ATOM 1048 O O . ASN A 1 132 ? 7.508 -3.664 -16.281 1 96.06 132 ASN A O 1
ATOM 1052 N N . TRP A 1 133 ? 7.035 -5.832 -16.547 1 95.06 133 TRP A N 1
ATOM 1053 C CA . TRP A 1 133 ? 7.016 -6.086 -15.109 1 95.06 133 TRP A CA 1
ATOM 1054 C C . TRP A 1 133 ? 8.391 -5.836 -14.492 1 95.06 133 TRP A C 1
ATOM 1056 O O . TRP A 1 133 ? 8.5 -5.188 -13.453 1 95.06 133 TRP A O 1
ATOM 1066 N N . LEU A 1 134 ? 9.438 -6.27 -15.148 1 92.75 134 LEU A N 1
ATOM 1067 C CA . LEU A 1 134 ? 10.797 -6.078 -14.664 1 92.75 134 LEU A CA 1
ATOM 1068 C C . LEU A 1 134 ? 11.133 -4.594 -14.555 1 92.75 134 LEU A C 1
ATOM 1070 O O . LEU A 1 134 ? 11.727 -4.156 -13.57 1 92.75 134 LEU A O 1
ATOM 1074 N N . ASN A 1 135 ? 10.719 -3.859 -15.461 1 93 135 ASN A N 1
ATOM 1075 C CA . ASN A 1 135 ? 11.031 -2.436 -15.523 1 93 135 ASN A CA 1
ATOM 1076 C C . ASN A 1 135 ? 10.344 -1.663 -14.398 1 93 135 ASN A C 1
ATOM 1078 O O . ASN A 1 135 ? 10.719 -0.526 -14.102 1 93 135 ASN A O 1
ATOM 1082 N N . GLN A 1 136 ? 9.375 -2.271 -13.75 1 93.25 136 GLN A N 1
ATOM 1083 C CA . GLN A 1 136 ? 8.672 -1.583 -12.672 1 93.25 136 GLN A CA 1
ATOM 1084 C C . GLN A 1 136 ? 9.547 -1.479 -11.43 1 93.25 136 GLN A C 1
ATOM 1086 O O . GLN A 1 136 ? 9.352 -0.589 -10.594 1 93.25 136 GLN A O 1
ATOM 1091 N N . TYR A 1 137 ? 10.492 -2.342 -11.312 1 91.12 137 TYR A N 1
ATOM 1092 C CA . TYR A 1 137 ? 11.242 -2.32 -10.062 1 91.12 137 TYR A CA 1
ATOM 1093 C C . TYR A 1 137 ? 12.742 -2.359 -10.328 1 91.12 137 TYR A C 1
ATOM 1095 O O . TYR A 1 137 ? 13.547 -2.17 -9.414 1 91.12 137 TYR A O 1
ATOM 1103 N N . ASP A 1 138 ? 13.094 -2.594 -11.523 1 90.31 138 ASP A N 1
ATOM 1104 C CA . ASP A 1 138 ? 14.516 -2.689 -11.852 1 90.31 138 ASP A CA 1
ATOM 1105 C C . ASP A 1 138 ? 15.125 -1.306 -12.07 1 90.31 138 ASP A C 1
ATOM 1107 O O . ASP A 1 138 ? 15.562 -0.988 -13.18 1 90.31 138 ASP A O 1
ATOM 1111 N N . HIS A 1 139 ? 15.25 -0.573 -11.031 1 91.06 139 HIS A N 1
ATOM 1112 C CA . HIS A 1 139 ? 15.797 0.775 -11.156 1 91.06 139 HIS A CA 1
ATOM 1113 C C . HIS A 1 139 ? 17.203 0.862 -10.555 1 91.06 139 HIS A C 1
ATOM 1115 O O . HIS A 1 139 ? 17.922 1.826 -10.805 1 91.06 139 HIS A O 1
ATOM 1121 N N . GLY A 1 140 ? 17.547 -0.117 -9.805 1 90.25 140 GLY A N 1
ATOM 1122 C CA . GLY A 1 140 ? 18.875 -0.118 -9.219 1 90.25 140 GLY A CA 1
ATOM 1123 C C . GLY A 1 140 ? 18.875 0.119 -7.719 1 90.25 140 GLY A C 1
ATOM 1124 O O . GLY A 1 140 ? 17.812 0.341 -7.129 1 90.25 140 GLY A O 1
ATOM 1125 N N . PHE A 1 141 ? 20.047 0.023 -7.156 1 93.62 141 PHE A N 1
ATOM 1126 C CA . PHE A 1 141 ? 20.234 0.243 -5.727 1 93.62 141 PHE A CA 1
ATOM 1127 C C . PHE A 1 141 ? 20.484 1.717 -5.438 1 93.62 141 PHE A C 1
ATOM 1129 O O . PHE A 1 141 ? 21.188 2.396 -6.195 1 93.62 141 PHE A O 1
ATOM 1136 N N . ILE A 1 142 ? 19.922 2.148 -4.371 1 94.44 142 ILE A N 1
ATOM 1137 C CA . ILE A 1 142 ? 20.047 3.561 -4.027 1 94.44 142 ILE A CA 1
ATOM 1138 C C . ILE A 1 142 ? 20.844 3.709 -2.729 1 94.44 142 ILE A C 1
ATOM 1140 O O . ILE A 1 142 ? 20.75 2.857 -1.841 1 94.44 142 ILE A O 1
ATOM 1144 N N . PRO A 1 143 ? 21.594 4.824 -2.672 1 95.31 143 PRO A N 1
ATOM 1145 C CA . PRO A 1 143 ? 22.422 5.035 -1.482 1 95.31 143 PRO A CA 1
ATOM 1146 C C . PRO A 1 143 ? 21.609 5.555 -0.291 1 95.31 143 PRO A C 1
ATOM 1148 O O . PRO A 1 143 ? 20.672 6.34 -0.466 1 95.31 143 PRO A O 1
ATOM 1151 N N . TYR A 1 144 ? 21.922 5.062 0.85 1 96.5 144 TYR A N 1
ATOM 1152 C CA . TYR A 1 144 ? 21.531 5.602 2.15 1 96.5 144 TYR A CA 1
ATOM 1153 C C . TYR A 1 144 ? 22.75 5.91 3 1 96.5 144 TYR A C 1
ATOM 1155 O O . TYR A 1 144 ? 23.578 5.023 3.26 1 96.5 144 TYR A O 1
ATOM 1163 N N . PRO A 1 145 ? 22.859 7.148 3.42 1 96.69 145 PRO A N 1
ATOM 1164 C CA . PRO A 1 145 ? 24.078 7.473 4.176 1 96.69 145 PRO A CA 1
ATOM 1165 C C . PRO A 1 145 ? 24.25 6.598 5.414 1 96.69 145 PRO A C 1
ATOM 1167 O O . PRO A 1 145 ? 23.391 6.59 6.297 1 96.69 145 PRO A O 1
ATOM 1170 N N . TYR A 1 146 ? 25.406 5.996 5.457 1 95.62 146 TYR A N 1
ATOM 1171 C CA . TYR A 1 146 ? 25.656 5.039 6.531 1 95.62 146 TYR A CA 1
ATOM 1172 C C . TYR A 1 146 ? 25.688 5.734 7.887 1 95.62 146 TYR A C 1
ATOM 1174 O O . TYR A 1 146 ? 25.266 5.16 8.891 1 95.62 146 TYR A O 1
ATOM 1182 N N . ASP A 1 147 ? 26.094 6.945 7.934 1 95.12 147 ASP A N 1
ATOM 1183 C CA . ASP A 1 147 ? 26.203 7.691 9.188 1 95.12 147 ASP A CA 1
ATOM 1184 C C . ASP A 1 147 ? 24.828 8.078 9.719 1 95.12 147 ASP A C 1
ATOM 1186 O O . ASP A 1 147 ? 24.703 8.562 10.844 1 95.12 147 ASP A O 1
ATOM 1190 N N . GLN A 1 148 ? 23.828 7.859 8.93 1 94.75 148 GLN A N 1
ATOM 1191 C CA . GLN A 1 148 ? 22.469 8.164 9.367 1 94.75 148 GLN A CA 1
ATOM 1192 C C . GLN A 1 148 ? 21.688 6.887 9.672 1 94.75 148 GLN A C 1
ATOM 1194 O O . GLN A 1 148 ? 20.453 6.914 9.781 1 94.75 148 GLN A O 1
ATOM 1199 N N . ILE A 1 149 ? 22.344 5.793 9.852 1 94.25 149 ILE A N 1
ATOM 1200 C CA . ILE A 1 149 ? 21.703 4.488 10.016 1 94.25 149 ILE A CA 1
ATOM 1201 C C . ILE A 1 149 ? 20.844 4.488 11.273 1 94.25 149 ILE A C 1
ATOM 1203 O O . ILE A 1 149 ? 19.859 3.754 11.367 1 94.25 149 ILE A O 1
ATOM 1207 N N . GLU A 1 150 ? 21.156 5.359 12.258 1 93.5 150 GLU A N 1
ATOM 1208 C CA . GLU A 1 150 ? 20.406 5.434 13.508 1 93.5 150 GLU A CA 1
ATOM 1209 C C . GLU A 1 150 ? 18.984 5.902 13.273 1 93.5 150 GLU A C 1
ATOM 1211 O O . GLU A 1 150 ? 18.078 5.562 14.047 1 93.5 150 GLU A O 1
ATOM 1216 N N . LYS A 1 151 ? 18.766 6.629 12.188 1 92.5 151 LYS A N 1
ATOM 1217 C CA . LYS A 1 151 ? 17.406 7.086 11.859 1 92.5 151 LYS A CA 1
ATOM 1218 C C . LYS A 1 151 ? 16.5 5.914 11.5 1 92.5 151 LYS A C 1
ATOM 1220 O O . LYS A 1 151 ? 15.281 6.039 11.523 1 92.5 151 LYS A O 1
ATOM 1225 N N . LEU A 1 152 ? 17.141 4.809 11.188 1 92.69 152 LEU A N 1
ATOM 1226 C CA . LEU A 1 152 ? 16.391 3.598 10.891 1 92.69 152 LEU A CA 1
ATOM 1227 C C . LEU A 1 152 ? 16.328 2.684 12.109 1 92.69 152 LEU A C 1
ATOM 1229 O O . LEU A 1 152 ? 15.883 1.538 12.008 1 92.69 152 LEU A O 1
ATOM 1233 N N . ASN A 1 153 ? 16.781 3.203 13.188 1 90.62 153 ASN A N 1
ATOM 1234 C CA . ASN A 1 153 ? 16.844 2.41 14.406 1 90.62 153 ASN A CA 1
ATOM 1235 C C . ASN A 1 153 ? 17.703 1.162 14.211 1 90.62 153 ASN A C 1
ATOM 1237 O O . ASN A 1 153 ? 17.312 0.063 14.602 1 90.62 153 ASN A O 1
ATOM 1241 N N . LYS A 1 154 ? 18.719 1.376 13.484 1 92 154 LYS A N 1
ATOM 1242 C CA . LYS A 1 154 ? 19.672 0.291 13.258 1 92 154 LYS A CA 1
ATOM 1243 C C . LYS A 1 154 ? 21.031 0.616 13.867 1 92 154 LYS A C 1
ATOM 1245 O O . LYS A 1 154 ? 21.422 1.784 13.961 1 92 154 LYS A O 1
ATOM 1250 N N . SER A 1 155 ? 21.688 -0.478 14.273 1 89.94 155 SER A N 1
ATOM 1251 C CA . SER A 1 155 ? 23.031 -0.334 14.82 1 89.94 155 SER A CA 1
ATOM 1252 C C . SER A 1 155 ? 24.094 -0.654 13.766 1 89.94 155 SER A C 1
ATOM 1254 O O . SER A 1 155 ? 23.781 -1.187 12.703 1 89.94 155 SER A O 1
ATOM 1256 N N . THR A 1 156 ? 25.234 -0.297 14.125 1 90.5 156 THR A N 1
ATOM 1257 C CA . THR A 1 156 ? 26.359 -0.574 13.234 1 90.5 156 THR A CA 1
ATOM 1258 C C . THR A 1 156 ? 26.953 -1.947 13.531 1 90.5 156 THR A C 1
ATOM 1260 O O . THR A 1 156 ? 27.969 -2.33 12.938 1 90.5 156 THR A O 1
ATOM 1263 N N . ASP A 1 157 ? 26.328 -2.715 14.344 1 87.31 157 ASP A N 1
ATOM 1264 C CA . ASP A 1 157 ? 26.875 -3.996 14.781 1 87.31 157 ASP A CA 1
ATOM 1265 C C . ASP A 1 157 ? 26.703 -5.066 13.711 1 87.31 157 ASP A C 1
ATOM 1267 O O . ASP A 1 157 ? 27.359 -6.098 13.734 1 87.31 157 ASP A O 1
ATOM 1271 N N . ARG A 1 158 ? 25.875 -4.766 12.828 1 86.38 158 ARG A N 1
ATOM 1272 C CA . ARG A 1 158 ? 25.625 -5.73 11.758 1 86.38 158 ARG A CA 1
ATOM 1273 C C . ARG A 1 158 ? 26.5 -5.434 10.547 1 86.38 158 ARG A C 1
ATOM 1275 O O . ARG A 1 158 ? 26.875 -4.285 10.305 1 86.38 158 ARG A O 1
ATOM 1282 N N . ASP A 1 159 ? 26.797 -6.551 9.867 1 88.44 159 ASP A N 1
ATOM 1283 C CA . ASP A 1 159 ? 27.609 -6.391 8.664 1 88.44 159 ASP A CA 1
ATOM 1284 C C . ASP A 1 159 ? 26.766 -5.965 7.473 1 88.44 159 ASP A C 1
ATOM 1286 O O . ASP A 1 159 ? 26.438 -6.781 6.613 1 88.44 159 ASP A O 1
ATOM 1290 N N . TRP A 1 160 ? 26.531 -4.672 7.43 1 91.06 160 TRP A N 1
ATOM 1291 C CA . TRP A 1 160 ? 25.688 -4.113 6.379 1 91.06 160 TRP A CA 1
ATOM 1292 C C . TRP A 1 160 ? 26.438 -4.039 5.059 1 91.06 160 TRP A C 1
ATOM 1294 O O . TRP A 1 160 ? 27.672 -3.926 5.043 1 91.06 160 TRP A O 1
ATOM 1304 N N . TRP A 1 161 ? 25.688 -4.18 3.982 1 90.31 161 TRP A N 1
ATOM 1305 C CA . TRP A 1 161 ? 26.25 -3.895 2.666 1 90.31 161 TRP A CA 1
ATOM 1306 C C . TRP A 1 161 ? 26.453 -2.395 2.471 1 90.31 161 TRP A C 1
ATOM 1308 O O . TRP A 1 161 ? 25.484 -1.658 2.244 1 90.31 161 TRP A O 1
ATOM 1318 N N . VAL A 1 162 ? 27.719 -2.012 2.615 1 90.56 162 VAL A N 1
ATOM 1319 C CA . VAL A 1 162 ? 28.078 -0.6 2.525 1 90.56 162 VAL A CA 1
ATOM 1320 C C . VAL A 1 162 ? 29.031 -0.381 1.351 1 90.56 162 VAL A C 1
ATOM 1322 O O . VAL A 1 162 ? 29.953 -1.174 1.132 1 90.56 162 VAL A O 1
ATOM 1325 N N . GLN A 1 163 ? 28.688 0.63 0.558 1 87.94 163 GLN A N 1
ATOM 1326 C CA . GLN A 1 163 ? 29.531 1.062 -0.55 1 87.94 163 GLN A CA 1
ATOM 1327 C C . GLN A 1 163 ? 29.75 2.574 -0.528 1 87.94 163 GLN A C 1
ATOM 1329 O O . GLN A 1 163 ? 28.781 3.338 -0.528 1 87.94 163 GLN A O 1
ATOM 1334 N N . ASP A 1 164 ? 31.062 3.006 -0.507 1 87.56 164 ASP A N 1
ATOM 1335 C CA . ASP A 1 164 ? 31.438 4.414 -0.567 1 87.56 164 ASP A CA 1
ATOM 1336 C C . ASP A 1 164 ? 30.719 5.223 0.508 1 87.56 164 ASP A C 1
ATOM 1338 O O . ASP A 1 164 ? 30.125 6.27 0.219 1 87.56 164 ASP A O 1
ATOM 1342 N N . GLY A 1 165 ? 30.625 4.633 1.7 1 91.94 165 GLY A N 1
ATOM 1343 C CA . GLY A 1 165 ? 30.062 5.344 2.838 1 91.94 165 GLY A CA 1
ATOM 1344 C C . GLY A 1 165 ? 28.547 5.312 2.871 1 91.94 165 GLY A C 1
ATOM 1345 O O . GLY A 1 165 ? 27.938 5.945 3.727 1 91.94 165 GLY A O 1
ATOM 1346 N N . ASN A 1 166 ? 28.047 4.488 1.947 1 95.31 166 ASN A N 1
ATOM 1347 C CA . ASN A 1 166 ? 26.594 4.398 1.881 1 95.31 166 ASN A CA 1
ATOM 1348 C C . ASN A 1 166 ? 26.109 2.953 2.008 1 95.31 166 ASN A C 1
ATOM 1350 O O . ASN A 1 166 ? 26.75 2.039 1.475 1 95.31 166 ASN A O 1
ATOM 1354 N N . LEU A 1 167 ? 25.031 2.846 2.752 1 94.12 167 LEU A N 1
ATOM 1355 C CA . LEU A 1 167 ? 24.297 1.584 2.66 1 94.12 167 LEU A CA 1
ATOM 1356 C C . LEU A 1 167 ? 23.734 1.382 1.258 1 94.12 167 LEU A C 1
ATOM 1358 O O . LEU A 1 167 ? 23.219 2.324 0.648 1 94.12 167 LEU A O 1
ATOM 1362 N N . VAL A 1 168 ? 23.859 0.147 0.769 1 92.81 168 VAL A N 1
ATOM 1363 C CA . VAL A 1 168 ? 23.203 -0.244 -0.475 1 92.81 168 VAL A CA 1
ATOM 1364 C C . VAL A 1 168 ? 21.766 -0.684 -0.19 1 92.81 168 VAL A C 1
ATOM 1366 O O . VAL A 1 168 ? 21.547 -1.661 0.528 1 92.81 168 VAL A O 1
ATOM 1369 N N . THR A 1 169 ? 20.812 0.055 -0.75 1 94.25 169 THR A N 1
ATOM 1370 C CA . THR A 1 169 ? 19.422 -0.217 -0.402 1 94.25 169 THR A CA 1
ATOM 1371 C C . THR A 1 169 ? 18.562 -0.303 -1.657 1 94.25 169 THR A C 1
ATOM 1373 O O . THR A 1 169 ? 18.969 0.156 -2.729 1 94.25 169 THR A O 1
ATOM 1376 N N . LEU A 1 170 ? 17.469 -0.975 -1.502 1 93.5 170 LEU A N 1
ATOM 1377 C CA . LEU A 1 170 ? 16.328 -0.907 -2.414 1 93.5 170 LEU A CA 1
ATOM 1378 C C . LEU A 1 170 ? 15.172 -0.142 -1.781 1 93.5 170 LEU A C 1
ATOM 1380 O O . LEU A 1 170 ? 15.156 0.074 -0.567 1 93.5 170 LEU A O 1
ATOM 1384 N N . THR A 1 171 ? 14.266 0.307 -2.646 1 93.69 171 THR A N 1
ATOM 1385 C CA . THR A 1 171 ? 13.039 0.845 -2.059 1 93.69 171 THR A CA 1
ATOM 1386 C C . THR A 1 171 ? 12.047 -0.273 -1.766 1 93.69 171 THR A C 1
ATOM 1388 O O . THR A 1 171 ? 12 -1.275 -2.482 1 93.69 171 THR A O 1
ATOM 1391 N N . GLU A 1 172 ? 11.281 -0.069 -0.75 1 94.31 172 GLU A N 1
ATOM 1392 C CA . GLU A 1 172 ? 10.172 -0.991 -0.503 1 94.31 172 GLU A CA 1
ATOM 1393 C C . GLU A 1 172 ? 9.234 -1.059 -1.702 1 94.31 172 GLU A C 1
ATOM 1395 O O . GLU A 1 172 ? 8.664 -2.113 -1.991 1 94.31 172 GLU A O 1
ATOM 1400 N N . TRP A 1 173 ? 9.062 0.05 -2.416 1 96.19 173 TRP A N 1
ATOM 1401 C CA . TRP A 1 173 ? 8.273 0.07 -3.639 1 96.19 173 TRP A CA 1
ATOM 1402 C C . TRP A 1 173 ? 8.766 -0.978 -4.629 1 96.19 173 TRP A C 1
ATOM 1404 O O . TRP A 1 173 ? 8 -1.825 -5.086 1 96.19 173 TRP A O 1
ATOM 1414 N N . ALA A 1 174 ? 10.008 -0.946 -4.859 1 94.38 174 ALA A N 1
ATOM 1415 C CA . ALA A 1 174 ? 10.602 -1.901 -5.793 1 94.38 174 ALA A CA 1
ATOM 1416 C C . ALA A 1 174 ? 10.438 -3.332 -5.289 1 94.38 174 ALA A C 1
ATOM 1418 O O . ALA A 1 174 ? 10.094 -4.234 -6.062 1 94.38 174 ALA A O 1
ATOM 1419 N N . HIS A 1 175 ? 10.695 -3.469 -4.055 1 93.06 175 HIS A N 1
ATOM 1420 C CA . HIS A 1 175 ? 10.586 -4.793 -3.453 1 93.06 175 HIS A CA 1
ATOM 1421 C C . HIS A 1 175 ? 9.164 -5.332 -3.564 1 93.06 175 HIS A C 1
ATOM 1423 O O . HIS A 1 175 ? 8.961 -6.492 -3.932 1 93.06 175 HIS A O 1
ATOM 1429 N N . GLN A 1 176 ? 8.234 -4.531 -3.314 1 94.94 176 GLN A N 1
ATOM 1430 C CA . GLN A 1 176 ? 6.836 -4.938 -3.32 1 94.94 176 GLN A CA 1
ATOM 1431 C C . GLN A 1 176 ? 6.367 -5.281 -4.73 1 94.94 176 GLN A C 1
ATOM 1433 O O . GLN A 1 176 ? 5.664 -6.27 -4.934 1 94.94 176 GLN A O 1
ATOM 1438 N N . VAL A 1 177 ? 6.734 -4.504 -5.668 1 95.62 177 VAL A N 1
ATOM 1439 C CA . VAL A 1 177 ? 6.367 -4.816 -7.043 1 95.62 177 VAL A CA 1
ATOM 1440 C C . VAL A 1 177 ? 7.066 -6.102 -7.488 1 95.62 177 VAL A C 1
ATOM 1442 O O . VAL A 1 177 ? 6.473 -6.926 -8.188 1 95.62 177 VAL A O 1
ATOM 1445 N N . HIS A 1 178 ? 8.281 -6.219 -7.125 1 92.5 178 HIS A N 1
ATOM 1446 C CA . HIS A 1 178 ? 9.008 -7.457 -7.387 1 92.5 178 HIS A CA 1
ATOM 1447 C C . HIS A 1 178 ? 8.273 -8.664 -6.82 1 92.5 178 HIS A C 1
ATOM 1449 O O . HIS A 1 178 ? 8.109 -9.68 -7.504 1 92.5 178 HIS A O 1
ATOM 1455 N N . CYS A 1 179 ? 7.855 -8.531 -5.586 1 93.06 179 CYS A N 1
ATOM 1456 C CA . CYS A 1 179 ? 7.129 -9.617 -4.938 1 93.06 179 CYS A CA 1
ATOM 1457 C C . CYS A 1 179 ? 5.852 -9.945 -5.699 1 93.06 179 CYS A C 1
ATOM 1459 O O . CYS A 1 179 ? 5.551 -11.117 -5.938 1 93.06 179 CYS A O 1
ATOM 1461 N N . LEU A 1 180 ? 5.09 -8.938 -6.074 1 95.94 180 LEU A N 1
ATOM 1462 C CA . LEU A 1 180 ? 3.863 -9.164 -6.836 1 95.94 180 LEU A CA 1
ATOM 1463 C C . LEU A 1 180 ? 4.168 -9.844 -8.164 1 95.94 180 LEU A C 1
ATOM 1465 O O . LEU A 1 180 ? 3.471 -10.789 -8.555 1 95.94 180 LEU A O 1
ATOM 1469 N N . GLY A 1 181 ? 5.188 -9.359 -8.789 1 93 181 GLY A N 1
ATOM 1470 C CA . GLY A 1 181 ? 5.617 -9.969 -10.039 1 93 181 GLY A CA 1
ATOM 1471 C C . GLY A 1 181 ? 6.016 -11.422 -9.883 1 93 181 GLY A C 1
ATOM 1472 O O . GLY A 1 181 ? 5.719 -12.242 -10.75 1 93 181 GLY A O 1
ATOM 1473 N N . LEU A 1 182 ? 6.648 -11.727 -8.836 1 91.94 182 LEU A N 1
ATOM 1474 C CA . LEU A 1 182 ? 7.09 -13.102 -8.609 1 91.94 182 LEU A CA 1
ATOM 1475 C C . LEU A 1 182 ? 5.898 -14.023 -8.406 1 91.94 182 LEU A C 1
ATOM 1477 O O . LEU A 1 182 ? 5.906 -15.172 -8.867 1 91.94 182 LEU A O 1
ATOM 1481 N N . ILE A 1 183 ? 4.961 -13.586 -7.676 1 92.94 183 ILE A N 1
ATOM 1482 C CA . ILE A 1 183 ? 3.744 -14.367 -7.5 1 92.94 183 ILE A CA 1
ATOM 1483 C C . ILE A 1 183 ? 3.105 -14.641 -8.859 1 92.94 183 ILE A C 1
ATOM 1485 O O . ILE A 1 183 ? 2.68 -15.766 -9.141 1 92.94 183 ILE A O 1
ATOM 1489 N N . ARG A 1 184 ? 3.004 -13.625 -9.656 1 93.06 184 ARG A N 1
ATOM 1490 C CA . ARG A 1 184 ? 2.473 -13.805 -11.008 1 93.06 184 ARG A CA 1
ATOM 1491 C C . ARG A 1 184 ? 3.283 -14.828 -11.789 1 93.06 184 ARG A C 1
ATOM 1493 O O . ARG A 1 184 ? 2.719 -15.703 -12.445 1 93.06 184 ARG A O 1
ATOM 1500 N N . GLN A 1 185 ? 4.59 -14.734 -11.727 1 91.81 185 GLN A N 1
ATOM 1501 C CA . GLN A 1 185 ? 5.469 -15.664 -12.422 1 91.81 185 GLN A CA 1
ATOM 1502 C C . GLN A 1 185 ? 5.246 -17.094 -11.938 1 91.81 185 GLN A C 1
ATOM 1504 O O . GLN A 1 185 ? 5.32 -18.047 -12.727 1 91.81 185 GLN A O 1
ATOM 1509 N N . TRP A 1 186 ? 5.035 -17.203 -10.727 1 90.25 186 TRP A N 1
ATOM 1510 C CA . TRP A 1 186 ? 4.75 -18.531 -10.188 1 90.25 186 TRP A CA 1
ATOM 1511 C C . TRP A 1 186 ? 3.498 -19.109 -10.836 1 90.25 186 TRP A C 1
ATOM 1513 O O . TRP A 1 186 ? 3.459 -20.297 -11.156 1 90.25 186 TRP A O 1
ATOM 1523 N N . ILE A 1 187 ? 2.527 -18.328 -10.992 1 90.25 187 ILE A N 1
ATOM 1524 C CA . ILE A 1 187 ? 1.259 -18.766 -11.562 1 90.25 187 ILE A CA 1
ATOM 1525 C C . ILE A 1 187 ? 1.475 -19.25 -12.992 1 90.25 187 ILE A C 1
ATOM 1527 O O . ILE A 1 187 ? 0.882 -20.25 -13.414 1 90.25 187 ILE A O 1
ATOM 1531 N N . TYR A 1 188 ? 2.377 -18.625 -13.633 1 90.56 188 TYR A N 1
ATOM 1532 C CA . TYR A 1 188 ? 2.578 -18.953 -15.047 1 90.56 188 TYR A CA 1
ATOM 1533 C C . TYR A 1 188 ? 3.854 -19.766 -15.242 1 90.56 188 TYR A C 1
ATOM 1535 O O . TYR A 1 188 ? 4.363 -19.859 -16.359 1 90.56 188 TYR A O 1
ATOM 1543 N N . ARG A 1 189 ? 4.379 -20.328 -14.258 1 89.38 189 ARG A N 1
ATOM 1544 C CA . ARG A 1 189 ? 5.711 -20.938 -14.258 1 89.38 189 ARG A CA 1
ATOM 1545 C C . ARG A 1 189 ? 5.797 -22.062 -15.273 1 89.38 189 ARG A C 1
ATOM 1547 O O . ARG A 1 189 ? 6.859 -22.312 -15.844 1 89.38 189 ARG A O 1
ATOM 1554 N N . ASP A 1 190 ? 4.758 -22.734 -15.602 1 89.06 190 ASP A N 1
ATOM 1555 C CA . ASP A 1 190 ? 4.777 -23.875 -16.531 1 89.06 190 ASP A CA 1
ATOM 1556 C C . ASP A 1 190 ? 4.574 -23.406 -17.969 1 89.06 190 ASP A C 1
ATOM 1558 O O . ASP A 1 190 ? 4.738 -24.188 -18.906 1 89.06 190 ASP A O 1
ATOM 1562 N N . GLN A 1 191 ? 4.262 -22.188 -18.141 1 90.25 191 GLN A N 1
ATOM 1563 C CA . GLN A 1 191 ? 3.93 -21.688 -19.469 1 90.25 191 GLN A CA 1
ATOM 1564 C C . GLN A 1 191 ? 5.066 -20.844 -20.047 1 90.25 191 GLN A C 1
ATOM 1566 O O . GLN A 1 191 ? 5.039 -20.469 -21.219 1 90.25 191 GLN A O 1
ATOM 1571 N N . PHE A 1 192 ? 5.953 -20.531 -19.234 1 90.19 192 PHE A N 1
ATOM 1572 C CA . PHE A 1 192 ? 7.008 -19.609 -19.625 1 90.19 192 PHE A CA 1
ATOM 1573 C C . PHE A 1 192 ? 8.312 -19.922 -18.906 1 90.19 192 PHE A C 1
ATOM 1575 O O . PHE A 1 192 ? 8.305 -20.25 -17.719 1 90.19 192 PHE A O 1
ATOM 1582 N N . ASP A 1 193 ? 9.383 -19.844 -19.578 1 86.81 193 ASP A N 1
ATOM 1583 C CA . ASP A 1 193 ? 10.711 -20 -18.984 1 86.81 193 ASP A CA 1
ATOM 1584 C C . ASP A 1 193 ? 11.211 -18.672 -18.406 1 86.81 193 ASP A C 1
ATOM 1586 O O . ASP A 1 193 ? 11.633 -17.797 -19.156 1 86.81 193 ASP A O 1
ATOM 1590 N N . TYR A 1 194 ? 11.242 -18.625 -17.078 1 87.19 194 TYR A N 1
ATOM 1591 C CA . TYR A 1 194 ? 11.594 -17.375 -16.422 1 87.19 194 TYR A CA 1
ATOM 1592 C C . TYR A 1 194 ? 13.086 -17.328 -16.109 1 87.19 194 TYR A C 1
ATOM 1594 O O . TYR A 1 194 ? 13.531 -16.484 -15.32 1 87.19 194 TYR A O 1
ATOM 1602 N N . SER A 1 195 ? 13.867 -18.156 -16.625 1 78.31 195 SER A N 1
ATOM 1603 C CA . SER A 1 195 ? 15.289 -18.234 -16.328 1 78.31 195 SER A CA 1
ATOM 1604 C C . SER A 1 195 ? 16 -16.922 -16.625 1 78.31 195 SER A C 1
ATOM 1606 O O . SER A 1 195 ? 16.984 -16.562 -15.977 1 78.31 195 SER A O 1
ATOM 1608 N N . MET A 1 196 ? 15.484 -16.172 -17.547 1 74.62 196 MET A N 1
ATOM 1609 C CA . MET A 1 196 ? 16.078 -14.898 -17.922 1 74.62 196 MET A CA 1
ATOM 1610 C C . MET A 1 196 ? 15.648 -13.797 -16.953 1 74.62 196 MET A C 1
ATOM 1612 O O . MET A 1 196 ? 16.234 -12.711 -16.938 1 74.62 196 MET A O 1
ATOM 1616 N N . PHE A 1 197 ? 14.656 -14.023 -16.203 1 73.38 197 PHE A N 1
ATOM 1617 C CA . PHE A 1 197 ? 14.047 -12.969 -15.398 1 73.38 197 PHE A CA 1
ATOM 1618 C C . PHE A 1 197 ? 14.281 -13.211 -13.914 1 73.38 197 PHE A C 1
ATOM 1620 O O . PHE A 1 197 ? 14.18 -12.289 -13.102 1 73.38 197 PHE A O 1
ATOM 1627 N N . THR A 1 198 ? 14.43 -14.422 -13.562 1 69 198 THR A N 1
ATOM 1628 C CA . THR A 1 198 ? 14.656 -14.75 -12.156 1 69 198 THR A CA 1
ATOM 1629 C C . THR A 1 198 ? 15.805 -15.742 -12.008 1 69 198 THR A C 1
ATOM 1631 O O . THR A 1 198 ? 16.016 -16.594 -12.875 1 69 198 THR A O 1
ATOM 1634 N N . ASN A 1 199 ? 16.672 -15.375 -11.109 1 59.97 199 ASN A N 1
ATOM 1635 C CA . ASN A 1 199 ? 17.766 -16.297 -10.828 1 59.97 199 ASN A CA 1
ATOM 1636 C C . ASN A 1 199 ? 17.391 -17.312 -9.766 1 59.97 199 ASN A C 1
ATOM 1638 O O . ASN A 1 199 ? 18.203 -17.656 -8.898 1 59.97 199 ASN A O 1
ATOM 1642 N N . THR A 1 200 ? 16.219 -17.688 -9.867 1 60.34 200 THR A N 1
ATOM 1643 C CA . THR A 1 200 ? 15.82 -18.484 -8.711 1 60.34 200 THR A CA 1
ATOM 1644 C C . THR A 1 200 ? 15.461 -19.922 -9.133 1 60.34 200 THR A C 1
ATOM 1646 O O . THR A 1 200 ? 14.766 -20.125 -10.125 1 60.34 200 THR A O 1
ATOM 1649 N N . SER A 1 201 ? 16.219 -20.844 -8.477 1 59.16 201 SER A N 1
ATOM 1650 C CA . SER A 1 201 ? 15.789 -22.234 -8.602 1 59.16 201 SER A CA 1
ATOM 1651 C C . SER A 1 201 ? 14.312 -22.406 -8.242 1 59.16 201 SER A C 1
ATOM 1653 O O . SER A 1 201 ? 13.711 -21.516 -7.648 1 59.16 201 SER A O 1
ATOM 1655 N N . SER A 1 202 ? 13.742 -23.531 -8.742 1 61.69 202 SER A N 1
ATOM 1656 C CA . SER A 1 202 ? 12.328 -23.812 -8.508 1 61.69 202 SER A CA 1
ATOM 1657 C C . SER A 1 202 ? 12 -23.766 -7.016 1 61.69 202 SER A C 1
ATOM 1659 O O . SER A 1 202 ? 10.969 -23.219 -6.617 1 61.69 202 SER A O 1
ATOM 1661 N N . THR A 1 203 ? 12.812 -24.391 -6.191 1 58.06 203 THR A N 1
ATOM 1662 C CA . THR A 1 203 ? 12.602 -24.406 -4.75 1 58.06 203 THR A CA 1
ATOM 1663 C C . THR A 1 203 ? 12.625 -23 -4.172 1 58.06 203 THR A C 1
ATOM 1665 O O . THR A 1 203 ? 11.773 -22.641 -3.354 1 58.06 203 THR A O 1
ATOM 1668 N N . ARG A 1 204 ? 13.508 -22.266 -4.66 1 61.84 204 ARG A N 1
ATOM 1669 C CA . ARG A 1 204 ? 13.633 -20.906 -4.176 1 61.84 204 ARG A CA 1
ATOM 1670 C C . ARG A 1 204 ? 12.445 -20.047 -4.621 1 61.84 204 ARG A C 1
ATOM 1672 O O . ARG A 1 204 ? 11.984 -19.172 -3.885 1 61.84 204 ARG A O 1
ATOM 1679 N N . PHE A 1 205 ? 11.992 -20.609 -5.691 1 70.5 205 PHE A N 1
ATOM 1680 C CA . PHE A 1 205 ? 10.844 -19.906 -6.242 1 70.5 205 PHE A CA 1
ATOM 1681 C C . PHE A 1 205 ? 9.617 -20.078 -5.352 1 70.5 205 PHE A C 1
ATOM 1683 O O . PHE A 1 205 ? 8.875 -19.141 -5.109 1 70.5 205 PHE A O 1
ATOM 1690 N N . HIS A 1 206 ? 9.531 -21.266 -4.766 1 67.81 206 HIS A N 1
ATOM 1691 C CA . HIS A 1 206 ? 8.398 -21.562 -3.893 1 67.81 206 HIS A CA 1
ATOM 1692 C C . HIS A 1 206 ? 8.484 -20.766 -2.596 1 67.81 206 HIS A C 1
ATOM 1694 O O . HIS A 1 206 ? 7.492 -20.156 -2.166 1 67.81 206 HIS A O 1
ATOM 1700 N N . ILE A 1 207 ? 9.602 -20.766 -2.023 1 66.12 207 ILE A N 1
ATOM 1701 C CA . ILE A 1 207 ? 9.789 -20.062 -0.762 1 66.12 207 ILE A CA 1
ATOM 1702 C C . ILE A 1 207 ? 9.609 -18.562 -0.982 1 66.12 207 ILE A C 1
ATOM 1704 O O . ILE A 1 207 ? 9.008 -17.875 -0.156 1 66.12 207 ILE A O 1
ATOM 1708 N N . HIS A 1 208 ? 10.055 -18.234 -2.066 1 74.38 208 HIS A N 1
ATOM 1709 C CA . HIS A 1 208 ? 10 -16.812 -2.393 1 74.38 208 HIS A CA 1
ATOM 1710 C C . HIS A 1 208 ? 8.555 -16.344 -2.574 1 74.38 208 HIS A C 1
ATOM 1712 O O . HIS A 1 208 ? 8.188 -15.273 -2.098 1 74.38 208 HIS A O 1
ATOM 1718 N N . LYS A 1 209 ? 7.793 -17.219 -3.055 1 81.25 209 LYS A N 1
ATOM 1719 C CA . LYS A 1 209 ? 6.387 -16.875 -3.25 1 81.25 209 LYS A CA 1
ATOM 1720 C C . LYS A 1 209 ? 5.676 -16.672 -1.914 1 81.25 209 LYS A C 1
ATOM 1722 O O . LYS A 1 209 ? 4.895 -15.734 -1.753 1 81.25 209 LYS A O 1
ATOM 1727 N N . ASP A 1 210 ? 5.949 -17.562 -0.953 1 83.5 210 ASP A N 1
ATOM 1728 C CA . ASP A 1 210 ? 5.27 -17.469 0.335 1 83.5 210 ASP A CA 1
ATOM 1729 C C . ASP A 1 210 ? 5.684 -16.203 1.083 1 83.5 210 ASP A C 1
ATOM 1731 O O . ASP A 1 210 ? 4.844 -15.531 1.685 1 83.5 210 ASP A O 1
ATOM 1735 N N . HIS A 1 211 ? 6.895 -15.891 1.008 1 87.81 211 HIS A N 1
ATOM 1736 C CA . HIS A 1 211 ? 7.363 -14.664 1.647 1 87.81 211 HIS A CA 1
ATOM 1737 C C . HIS A 1 211 ? 6.75 -13.43 0.989 1 87.81 211 HIS A C 1
ATOM 1739 O O . HIS A 1 211 ? 6.434 -12.453 1.669 1 87.81 211 HIS A O 1
ATOM 1745 N N . CYS A 1 212 ? 6.594 -13.555 -0.298 1 91.88 212 CYS A N 1
ATOM 1746 C CA . CYS A 1 212 ? 6.027 -12.43 -1.027 1 91.88 212 CYS A CA 1
ATOM 1747 C C . CYS A 1 212 ? 4.586 -12.172 -0.603 1 91.88 212 CYS A C 1
ATOM 1749 O O . CYS A 1 212 ? 4.168 -11.023 -0.47 1 91.88 212 CYS A O 1
ATOM 1751 N N . PHE A 1 213 ? 3.826 -13.234 -0.318 1 93.62 213 PHE A N 1
ATOM 1752 C CA . PHE A 1 213 ? 2.461 -13.055 0.163 1 93.62 213 PHE A CA 1
ATOM 1753 C C . PHE A 1 213 ? 2.449 -12.336 1.506 1 93.62 213 PHE A C 1
ATOM 1755 O O . PHE A 1 213 ? 1.619 -11.453 1.735 1 93.62 213 PHE A O 1
ATOM 1762 N N . MET A 1 214 ? 3.365 -12.672 2.334 1 92.56 214 MET A N 1
ATOM 1763 C CA . MET A 1 214 ? 3.389 -12.062 3.662 1 92.56 214 MET A CA 1
ATOM 1764 C C . MET A 1 214 ? 3.826 -10.609 3.588 1 92.56 214 MET A C 1
ATOM 1766 O O . MET A 1 214 ? 3.301 -9.758 4.309 1 92.56 214 MET A O 1
ATOM 1770 N N . ILE A 1 215 ? 4.734 -10.359 2.717 1 92.44 215 ILE A N 1
ATOM 1771 C CA . ILE A 1 215 ? 5.195 -8.984 2.539 1 92.44 215 ILE A CA 1
ATOM 1772 C C . ILE A 1 215 ? 4.047 -8.117 2.033 1 92.44 215 ILE A C 1
ATOM 1774 O O . ILE A 1 215 ? 3.789 -7.039 2.576 1 92.44 215 ILE A O 1
ATOM 1778 N N . LEU A 1 216 ? 3.359 -8.602 1.044 1 95.81 216 LEU A N 1
ATOM 1779 C CA . LEU A 1 216 ? 2.258 -7.84 0.472 1 95.81 216 LEU A CA 1
ATOM 1780 C C . LEU A 1 216 ? 1.104 -7.723 1.463 1 95.81 216 LEU A C 1
ATOM 1782 O O . LEU A 1 216 ? 0.478 -6.664 1.57 1 95.81 216 LEU A O 1
ATOM 1786 N N . LYS A 1 217 ? 0.83 -8.82 2.174 1 95.5 217 LYS A N 1
ATOM 1787 C CA . LYS A 1 217 ? -0.211 -8.766 3.197 1 95.5 217 LYS A CA 1
ATOM 1788 C C . LYS A 1 217 ? 0.108 -7.703 4.246 1 95.5 217 LYS A C 1
ATOM 1790 O O . LYS A 1 217 ? -0.756 -6.902 4.609 1 95.5 217 LYS A O 1
ATOM 1795 N N . THR A 1 218 ? 1.301 -7.727 4.695 1 93.5 218 THR A N 1
ATOM 1796 C CA . THR A 1 218 ? 1.725 -6.777 5.719 1 93.5 218 THR A CA 1
ATOM 1797 C C . THR A 1 218 ? 1.658 -5.348 5.191 1 93.5 218 THR A C 1
ATOM 1799 O O . THR A 1 218 ? 1.262 -4.43 5.914 1 93.5 218 THR A O 1
ATOM 1802 N N . MET A 1 219 ? 2.035 -5.18 3.957 1 95.38 219 MET A N 1
ATOM 1803 C CA . MET A 1 219 ? 1.947 -3.861 3.336 1 95.38 219 MET A CA 1
ATOM 1804 C C . MET A 1 219 ? 0.507 -3.361 3.326 1 95.38 219 MET A C 1
ATOM 1806 O O . MET A 1 219 ? 0.243 -2.213 3.689 1 95.38 219 MET A O 1
ATOM 1810 N N . ILE A 1 220 ? -0.409 -4.215 2.895 1 97.12 220 ILE A N 1
ATOM 1811 C CA . ILE A 1 220 ? -1.819 -3.854 2.807 1 97.12 220 ILE A CA 1
ATOM 1812 C C . ILE A 1 220 ? -2.354 -3.518 4.195 1 97.12 220 ILE A C 1
ATOM 1814 O O . ILE A 1 220 ? -3.061 -2.521 4.371 1 97.12 220 ILE A O 1
ATOM 1818 N N . GLU A 1 221 ? -1.976 -4.305 5.156 1 95.25 221 GLU A N 1
ATOM 1819 C CA . GLU A 1 221 ? -2.4 -4.082 6.535 1 95.25 221 GLU A CA 1
ATOM 1820 C C . GLU A 1 221 ? -1.838 -2.775 7.086 1 95.25 221 GLU A C 1
ATOM 1822 O O . GLU A 1 221 ? -2.531 -2.043 7.793 1 95.25 221 GLU A O 1
ATOM 1827 N N . CYS A 1 222 ? -0.605 -2.512 6.766 1 95.88 222 CYS A N 1
ATOM 1828 C CA . CYS A 1 222 ? 0.041 -1.294 7.242 1 95.88 222 CYS A CA 1
ATOM 1829 C C . CYS A 1 222 ? -0.618 -0.056 6.645 1 95.88 222 CYS A C 1
ATOM 1831 O O . CYS A 1 222 ? -0.828 0.938 7.344 1 95.88 222 CYS A O 1
ATOM 1833 N N . GLN A 1 223 ? -0.884 -0.103 5.406 1 96.19 223 GLN A N 1
ATOM 1834 C CA . GLN A 1 223 ? -1.509 1.033 4.738 1 96.19 223 GLN A CA 1
ATOM 1835 C C . GLN A 1 223 ? -2.955 1.21 5.191 1 96.19 223 GLN A C 1
ATOM 1837 O O . GLN A 1 223 ? -3.406 2.334 5.418 1 96.19 223 GLN A O 1
ATOM 1842 N N . ALA A 1 224 ? -3.65 0.118 5.301 1 96.69 224 ALA A N 1
ATOM 1843 C CA . ALA A 1 224 ? -5.055 0.095 5.707 1 96.69 224 ALA A CA 1
ATOM 1844 C C . ALA A 1 224 ? -5.828 1.244 5.066 1 96.69 224 ALA A C 1
ATOM 1846 O O . ALA A 1 224 ? -6.406 2.076 5.77 1 96.69 224 ALA A O 1
ATOM 1847 N N . ASP A 1 225 ? -5.93 1.21 3.75 1 96.25 225 ASP A N 1
ATOM 1848 C CA . ASP A 1 225 ? -6.539 2.271 2.957 1 96.25 225 ASP A CA 1
ATOM 1849 C C . ASP A 1 225 ? -8.039 2.361 3.225 1 96.25 225 ASP A C 1
ATOM 1851 O O . ASP A 1 225 ? -8.789 1.44 2.898 1 96.25 225 ASP A O 1
ATOM 1855 N N . VAL A 1 226 ? -8.492 3.527 3.684 1 96.19 226 VAL A N 1
ATOM 1856 C CA . VAL A 1 226 ? -9.883 3.664 4.117 1 96.19 226 VAL A CA 1
ATOM 1857 C C . VAL A 1 226 ? -10.711 4.301 3.004 1 96.19 226 VAL A C 1
ATOM 1859 O O . VAL A 1 226 ? -11.867 4.664 3.215 1 96.19 226 VAL A O 1
ATOM 1862 N N . THR A 1 227 ? -10.094 4.469 1.845 1 94.75 227 THR A N 1
ATOM 1863 C CA . THR A 1 227 ? -10.859 4.957 0.701 1 94.75 227 THR A CA 1
ATOM 1864 C C . THR A 1 227 ? -12.031 4.031 0.397 1 94.75 227 THR A C 1
ATOM 1866 O O . THR A 1 227 ? -11.875 2.811 0.369 1 94.75 227 THR A O 1
ATOM 1869 N N . PRO A 1 228 ? -13.188 4.586 0.189 1 94.56 228 PRO A N 1
ATOM 1870 C CA . PRO A 1 228 ? -14.352 3.725 -0.056 1 94.56 228 PRO A CA 1
ATOM 1871 C C . PRO A 1 228 ? -14.352 3.121 -1.459 1 94.56 228 PRO A C 1
ATOM 1873 O O . PRO A 1 228 ? -13.953 3.787 -2.42 1 94.56 228 PRO A O 1
ATOM 1876 N N . VAL A 1 229 ? -14.688 1.901 -1.476 1 93 229 VAL A N 1
ATOM 1877 C CA . VAL A 1 229 ? -15.047 1.244 -2.725 1 93 229 VAL A CA 1
ATOM 1878 C C . VAL A 1 229 ? -16.562 1.314 -2.924 1 93 229 VAL A C 1
ATOM 1880 O O . VAL A 1 229 ? -17.328 0.801 -2.104 1 93 229 VAL A O 1
ATOM 1883 N N . LEU A 1 230 ? -16.938 1.944 -3.986 1 91.06 230 LEU A N 1
ATOM 1884 C CA . LEU A 1 230 ? -18.359 2.166 -4.25 1 91.06 230 LEU A CA 1
ATOM 1885 C C . LEU A 1 230 ? -18.922 1.048 -5.113 1 91.06 230 LEU A C 1
ATOM 1887 O O . LEU A 1 230 ? -18.188 0.355 -5.812 1 91.06 230 LEU A O 1
ATOM 1891 N N . PHE A 1 231 ? -20.219 0.953 -5.008 1 89.44 231 PHE A N 1
ATOM 1892 C CA . PHE A 1 231 ? -20.953 -0.04 -5.785 1 89.44 231 PHE A CA 1
ATOM 1893 C C . PHE A 1 231 ? -22.078 0.616 -6.59 1 89.44 231 PHE A C 1
ATOM 1895 O O . PHE A 1 231 ? -22.844 1.408 -6.051 1 89.44 231 PHE A O 1
ATOM 1902 N N . ALA A 1 232 ? -22.016 0.321 -7.879 1 86.06 232 ALA A N 1
ATOM 1903 C CA . ALA A 1 232 ? -23.109 0.739 -8.742 1 86.06 232 ALA A CA 1
ATOM 1904 C C . ALA A 1 232 ? -23.969 -0.455 -9.164 1 86.06 232 ALA A C 1
ATOM 1906 O O . ALA A 1 232 ? -23.438 -1.537 -9.438 1 86.06 232 ALA A O 1
ATOM 1907 N N . ARG A 1 233 ? -25.172 -0.216 -9.133 1 78.38 233 ARG A N 1
ATOM 1908 C CA . ARG A 1 233 ? -26.078 -1.285 -9.547 1 78.38 233 ARG A CA 1
ATOM 1909 C C . ARG A 1 233 ? -25.984 -1.539 -11.047 1 78.38 233 ARG A C 1
ATOM 1911 O O . ARG A 1 233 ? -25.859 -0.599 -11.828 1 78.38 233 ARG A O 1
ATOM 1918 N N . ASP A 1 234 ? -25.344 -2.68 -11.328 1 66.56 234 ASP A N 1
ATOM 1919 C CA . ASP A 1 234 ? -25.266 -3.018 -12.75 1 66.56 234 ASP A CA 1
ATOM 1920 C C . ASP A 1 234 ? -26.484 -3.838 -13.18 1 66.56 234 ASP A C 1
ATOM 1922 O O . ASP A 1 234 ? -27.094 -4.531 -12.359 1 66.56 234 ASP A O 1
ATOM 1926 N N . THR A 1 235 ? -27.031 -3.41 -14.273 1 57.22 235 THR A N 1
ATOM 1927 C CA . THR A 1 235 ? -28.172 -4.082 -14.906 1 57.22 235 THR A CA 1
ATOM 1928 C C . THR A 1 235 ? -27.766 -5.465 -15.406 1 57.22 235 THR A C 1
ATOM 1930 O O . THR A 1 235 ? -28.609 -6.227 -15.883 1 57.22 235 THR A O 1
ATOM 1933 N N . SER A 1 236 ? -26.531 -5.684 -15.406 1 52 236 SER A N 1
ATOM 1934 C CA . SER A 1 236 ? -26.125 -6.887 -16.125 1 52 236 SER A CA 1
ATOM 1935 C C . SER A 1 236 ? -26.312 -8.133 -15.273 1 52 236 SER A C 1
ATOM 1937 O O . SER A 1 236 ? -25.953 -9.234 -15.688 1 52 236 SER A O 1
ATOM 1939 N N . GLY A 1 237 ? -27.078 -7.977 -14.195 1 52.38 237 GLY A N 1
ATOM 1940 C CA . GLY A 1 237 ? -27.406 -9.172 -13.438 1 52.38 237 GLY A CA 1
ATOM 1941 C C . GLY A 1 237 ? -26.453 -9.43 -12.289 1 52.38 237 GLY A C 1
ATOM 1942 O O . GLY A 1 237 ? -26.688 -10.312 -11.461 1 52.38 237 GLY A O 1
ATOM 1943 N N . ILE A 1 238 ? -25.266 -8.867 -12.344 1 51.81 238 ILE A N 1
ATOM 1944 C CA . ILE A 1 238 ? -24.297 -9.25 -11.328 1 51.81 238 ILE A CA 1
ATOM 1945 C C . ILE A 1 238 ? -24.562 -8.484 -10.031 1 51.81 238 ILE A C 1
ATOM 1947 O O . ILE A 1 238 ? -24 -8.797 -8.984 1 51.81 238 ILE A O 1
ATOM 1951 N N . GLY A 1 239 ? -25.688 -7.746 -10.023 1 58.97 239 GLY A N 1
ATOM 1952 C CA . GLY A 1 239 ? -26.062 -7.051 -8.812 1 58.97 239 GLY A CA 1
ATOM 1953 C C . GLY A 1 239 ? -25.375 -5.719 -8.633 1 58.97 239 GLY A C 1
ATOM 1954 O O . GLY A 1 239 ? -25.75 -4.727 -9.258 1 58.97 239 GLY A O 1
ATOM 1955 N N . ALA A 1 240 ? -24.234 -5.625 -8 1 64.25 240 ALA A N 1
ATOM 1956 C CA . ALA A 1 240 ? -23.531 -4.352 -7.836 1 64.25 240 ALA A CA 1
ATOM 1957 C C . ALA A 1 240 ? -22.078 -4.465 -8.289 1 64.25 240 ALA A C 1
ATOM 1959 O O . ALA A 1 240 ? -21.438 -5.492 -8.07 1 64.25 240 ALA A O 1
ATOM 1960 N N . TRP A 1 241 ? -21.734 -3.541 -9.18 1 76.38 241 TRP A N 1
ATOM 1961 C CA . TRP A 1 241 ? -20.375 -3.459 -9.719 1 76.38 241 TRP A CA 1
ATOM 1962 C C . TRP A 1 241 ? -19.531 -2.484 -8.906 1 76.38 241 TRP A C 1
ATOM 1964 O O . TRP A 1 241 ? -19.969 -1.377 -8.594 1 76.38 241 TRP A O 1
ATOM 1974 N N . LYS A 1 242 ? -18.375 -2.945 -8.57 1 81.94 242 LYS A N 1
ATOM 1975 C CA . LYS A 1 242 ? -17.422 -2.084 -7.871 1 81.94 242 LYS A CA 1
ATOM 1976 C C . LYS A 1 242 ? -16.75 -1.104 -8.836 1 81.94 242 LYS A C 1
ATOM 1978 O O . LYS A 1 242 ? -16.203 -1.513 -9.859 1 81.94 242 LYS A O 1
ATOM 1983 N N . THR A 1 243 ? -16.828 0.209 -8.695 1 77.19 243 THR A N 1
ATOM 1984 C CA . THR A 1 243 ? -16.234 1.192 -9.602 1 77.19 243 THR A CA 1
ATOM 1985 C C . THR A 1 243 ? -14.797 1.494 -9.211 1 77.19 243 THR A C 1
ATOM 1987 O O . THR A 1 243 ? -13.984 1.859 -10.062 1 77.19 243 THR A O 1
ATOM 1990 N N . ARG A 1 244 ? -14.25 1.198 -8.211 1 80.06 244 ARG A N 1
ATOM 1991 C CA . ARG A 1 244 ? -12.891 1.348 -7.699 1 80.06 244 ARG A CA 1
ATOM 1992 C C . ARG A 1 244 ? -12.266 2.654 -8.18 1 80.06 244 ARG A C 1
ATOM 1994 O O . ARG A 1 244 ? -11.07 2.703 -8.484 1 80.06 244 ARG A O 1
ATOM 2001 N N . ASP A 1 245 ? -13.039 3.734 -8.438 1 84.75 245 ASP A N 1
ATOM 2002 C CA . ASP A 1 245 ? -12.562 4.977 -9.039 1 84.75 245 ASP A CA 1
ATOM 2003 C C . ASP A 1 245 ? -12.664 6.137 -8.055 1 84.75 245 ASP A C 1
ATOM 2005 O O . ASP A 1 245 ? -12.719 7.301 -8.461 1 84.75 245 ASP A O 1
ATOM 2009 N N . ALA A 1 246 ? -12.688 5.777 -6.812 1 89.88 246 ALA A N 1
ATOM 2010 C CA . ALA A 1 246 ? -12.617 6.852 -5.824 1 89.88 246 ALA A CA 1
ATOM 2011 C C . ALA A 1 246 ? -11.297 7.609 -5.93 1 89.88 246 ALA A C 1
ATOM 2013 O O . ALA A 1 246 ? -10.258 7.02 -6.238 1 89.88 246 ALA A O 1
ATOM 2014 N N . PRO A 1 247 ? -11.406 8.93 -5.684 1 92.56 247 PRO A N 1
ATOM 2015 C CA . PRO A 1 247 ? -10.156 9.695 -5.75 1 92.56 247 PRO A CA 1
ATOM 2016 C C . PRO A 1 247 ? -9.148 9.266 -4.695 1 92.56 247 PRO A C 1
ATOM 2018 O O . PRO A 1 247 ? -9.531 8.828 -3.605 1 92.56 247 PRO A O 1
ATOM 2021 N N . ARG A 1 248 ? -7.902 9.398 -5.109 1 92.94 248 ARG A N 1
ATOM 2022 C CA . ARG A 1 248 ? -6.801 9.102 -4.199 1 92.94 248 ARG A CA 1
ATOM 2023 C C . ARG A 1 248 ? -5.605 10.008 -4.477 1 92.94 248 ARG A C 1
ATOM 2025 O O . ARG A 1 248 ? -5.438 10.5 -5.598 1 92.94 248 ARG A O 1
ATOM 2032 N N . LYS A 1 249 ? -4.926 10.242 -3.48 1 94.25 249 LYS A N 1
ATOM 2033 C CA . LYS A 1 249 ? -3.666 10.969 -3.604 1 94.25 249 LYS A CA 1
ATOM 2034 C C . LYS A 1 249 ? -2.479 10.008 -3.629 1 94.25 249 LYS A C 1
ATOM 2036 O O . LYS A 1 249 ? -2.248 9.273 -2.668 1 94.25 249 LYS A O 1
ATOM 2041 N N . CYS A 1 250 ? -1.775 10.031 -4.766 1 96.31 250 CYS A N 1
ATOM 2042 C CA . CYS A 1 250 ? -0.69 9.078 -4.98 1 96.31 250 CYS A CA 1
ATOM 2043 C C . CYS A 1 250 ? 0.651 9.797 -5.078 1 96.31 250 CYS A C 1
ATOM 2045 O O . CYS A 1 250 ? 0.71 10.961 -5.484 1 96.31 250 CYS A O 1
ATOM 2047 N N . ARG A 1 251 ? 1.682 9.102 -4.645 1 96.44 251 ARG A N 1
ATOM 2048 C CA . ARG A 1 251 ? 3.029 9.594 -4.91 1 96.44 251 ARG A CA 1
ATOM 2049 C C . ARG A 1 251 ? 3.367 9.492 -6.395 1 96.44 251 ARG A C 1
ATOM 2051 O O . ARG A 1 251 ? 3.016 8.508 -7.051 1 96.44 251 ARG A O 1
ATOM 2058 N N . ARG A 1 252 ? 4.059 10.5 -6.875 1 96.25 252 ARG A N 1
ATOM 2059 C CA . ARG A 1 252 ? 4.426 10.531 -8.289 1 96.25 252 ARG A CA 1
ATOM 2060 C C . ARG A 1 252 ? 5.625 9.633 -8.562 1 96.25 252 ARG A C 1
ATOM 2062 O O . ARG A 1 252 ? 6.742 9.93 -8.133 1 96.25 252 ARG A O 1
ATOM 2069 N N . ASN A 1 253 ? 5.391 8.648 -9.367 1 95.94 253 ASN A N 1
ATOM 2070 C CA . ASN A 1 253 ? 6.426 7.664 -9.656 1 95.94 253 ASN A CA 1
ATOM 2071 C C . ASN A 1 253 ? 7.52 8.25 -10.547 1 95.94 253 ASN A C 1
ATOM 2073 O O . ASN A 1 253 ? 8.695 7.906 -10.406 1 95.94 253 ASN A O 1
ATOM 2077 N N . ASP A 1 254 ? 7.133 9.094 -11.422 1 95 254 ASP A N 1
ATOM 2078 C CA . ASP A 1 254 ? 8.102 9.672 -12.352 1 95 254 ASP A CA 1
ATOM 2079 C C . ASP A 1 254 ? 9.195 10.43 -11.602 1 95 254 ASP A C 1
ATOM 2081 O O . ASP A 1 254 ? 10.375 10.305 -11.922 1 95 254 ASP A O 1
ATOM 2085 N N . ALA A 1 255 ? 8.805 11.211 -10.609 1 95.44 255 ALA A N 1
ATOM 2086 C CA . ALA A 1 255 ? 9.773 11.945 -9.797 1 95.44 255 ALA A CA 1
ATOM 2087 C C . ALA A 1 255 ? 10.695 10.992 -9.047 1 95.44 255 ALA A C 1
ATOM 2089 O O . ALA A 1 255 ? 11.906 11.234 -8.945 1 95.44 255 ALA A O 1
ATOM 2090 N N . LEU A 1 256 ? 10.203 9.914 -8.594 1 96.81 256 LEU A N 1
ATOM 2091 C CA . LEU A 1 256 ? 10.984 8.945 -7.836 1 96.81 256 LEU A CA 1
ATOM 2092 C C . LEU A 1 256 ? 11.953 8.195 -8.742 1 96.81 256 LEU A C 1
ATOM 2094 O O . LEU A 1 256 ? 13.117 7.992 -8.383 1 96.81 256 LEU A O 1
ATOM 2098 N N . VAL A 1 257 ? 11.477 7.812 -9.883 1 95.94 257 VAL A N 1
ATOM 2099 C CA . VAL A 1 257 ? 12.336 7.109 -10.836 1 95.94 257 VAL A CA 1
ATOM 2100 C C . VAL A 1 257 ? 13.477 8.023 -11.266 1 95.94 257 VAL A C 1
ATOM 2102 O O . VAL A 1 257 ? 14.625 7.578 -11.367 1 95.94 257 VAL A O 1
ATOM 2105 N N . ARG A 1 258 ? 13.188 9.258 -11.5 1 96 258 ARG A N 1
ATOM 2106 C CA . ARG A 1 258 ? 14.234 10.219 -11.844 1 96 258 ARG A CA 1
ATOM 2107 C C . ARG A 1 258 ? 15.273 10.32 -10.734 1 96 258 ARG A C 1
ATOM 2109 O O . ARG A 1 258 ? 16.484 10.328 -11.008 1 96 258 ARG A O 1
ATOM 2116 N N . PHE A 1 259 ? 14.805 10.422 -9.547 1 96.81 259 PHE A N 1
ATOM 2117 C CA . PHE A 1 259 ? 15.719 10.469 -8.406 1 96.81 259 PHE A CA 1
ATOM 2118 C C . PHE A 1 259 ? 16.625 9.25 -8.398 1 96.81 259 PHE A C 1
ATOM 2120 O O . PHE A 1 259 ? 17.844 9.375 -8.211 1 96.81 259 PHE A O 1
ATOM 2127 N N . ILE A 1 260 ? 16.047 8.039 -8.602 1 96.25 260 ILE A N 1
ATOM 2128 C CA . ILE A 1 260 ? 16.828 6.801 -8.562 1 96.25 260 ILE A CA 1
ATOM 2129 C C . ILE A 1 260 ? 17.875 6.809 -9.68 1 96.25 260 ILE A C 1
ATOM 2131 O O . ILE A 1 260 ? 19.047 6.516 -9.445 1 96.25 260 ILE A O 1
ATOM 2135 N N . GLU A 1 261 ? 17.453 7.148 -10.828 1 94.69 261 GLU A N 1
ATOM 2136 C CA . GLU A 1 261 ? 18.344 7.141 -11.984 1 94.69 261 GLU A CA 1
ATOM 2137 C C . GLU A 1 261 ? 19.516 8.102 -11.781 1 94.69 261 GLU A C 1
ATOM 2139 O O . GLU A 1 261 ? 20.641 7.805 -12.188 1 94.69 261 GLU A O 1
ATOM 2144 N N . GLU A 1 262 ? 19.297 9.164 -11.164 1 95.75 262 GLU A N 1
ATOM 2145 C CA . GLU A 1 262 ? 20.312 10.195 -10.977 1 95.75 262 GLU A CA 1
ATOM 2146 C C . GLU A 1 262 ? 21.25 9.844 -9.828 1 95.75 262 GLU A C 1
ATOM 2148 O O . GLU A 1 262 ? 22.375 10.344 -9.758 1 95.75 262 GLU A O 1
ATOM 2153 N N . ASN A 1 263 ? 20.797 8.984 -8.922 1 95.38 263 ASN A N 1
ATOM 2154 C CA . ASN A 1 263 ? 21.547 8.828 -7.688 1 95.38 263 ASN A CA 1
ATOM 2155 C C . ASN A 1 263 ? 21.969 7.383 -7.461 1 95.38 263 ASN A C 1
ATOM 2157 O O . ASN A 1 263 ? 22.703 7.082 -6.516 1 95.38 263 ASN A O 1
ATOM 2161 N N . LYS A 1 264 ? 21.547 6.43 -8.273 1 94.56 264 LYS A N 1
ATOM 2162 C CA . LYS A 1 264 ? 21.75 5.016 -7.992 1 94.56 264 LYS A CA 1
ATOM 2163 C C . LYS A 1 264 ? 23.25 4.684 -7.934 1 94.56 264 LYS A C 1
ATOM 2165 O O . LYS A 1 264 ? 24.062 5.336 -8.594 1 94.56 264 LYS A O 1
ATOM 2170 N N . LEU A 1 265 ? 23.5 3.734 -7.086 1 92.56 265 LEU A N 1
ATOM 2171 C CA . LEU A 1 265 ? 24.859 3.225 -6.945 1 92.56 265 LEU A CA 1
ATOM 2172 C C . LEU A 1 265 ? 25.219 2.285 -8.094 1 92.56 265 LEU A C 1
ATOM 2174 O O . LEU A 1 265 ? 26.312 2.357 -8.648 1 92.56 265 LEU A O 1
ATOM 2178 N N . CYS A 1 266 ? 24.359 1.431 -8.383 1 87.06 266 CYS A N 1
ATOM 2179 C CA . CYS A 1 266 ? 24.516 0.437 -9.438 1 87.06 266 CYS A CA 1
ATOM 2180 C C . CYS A 1 266 ? 23.188 -0.216 -9.773 1 87.06 266 CYS A C 1
ATOM 2182 O O . CYS A 1 266 ? 22.156 0.101 -9.164 1 87.06 266 CYS A O 1
ATOM 2184 N N . GLY A 1 267 ? 23.234 -0.978 -10.828 1 86.69 267 GLY A N 1
ATOM 2185 C CA . GLY A 1 267 ? 22.047 -1.731 -11.188 1 86.69 267 GLY A CA 1
ATOM 2186 C C . GLY A 1 267 ? 21.797 -2.938 -10.305 1 86.69 267 GLY A C 1
ATOM 2187 O O . GLY A 1 267 ? 22.594 -3.217 -9.398 1 86.69 267 GLY A O 1
ATOM 2188 N N . LEU A 1 268 ? 20.656 -3.598 -10.508 1 82.56 268 LEU A N 1
ATOM 2189 C CA . LEU A 1 268 ? 20.281 -4.727 -9.664 1 82.56 268 LEU A CA 1
ATOM 2190 C C . LEU A 1 268 ? 21.188 -5.922 -9.922 1 82.56 268 LEU A C 1
ATOM 2192 O O . LEU A 1 268 ? 21.188 -6.891 -9.156 1 82.56 268 LEU A O 1
ATOM 2196 N N . GLU A 1 269 ? 22.031 -5.758 -10.875 1 76.62 269 GLU A N 1
ATOM 2197 C CA . GLU A 1 269 ? 22.984 -6.82 -11.188 1 76.62 269 GLU A CA 1
ATOM 2198 C C . GLU A 1 269 ? 24.203 -6.754 -10.266 1 76.62 269 GLU A C 1
ATOM 2200 O O . GLU A 1 269 ? 24.984 -7.699 -10.195 1 76.62 269 GLU A O 1
ATOM 2205 N N . CYS A 1 270 ? 24.203 -5.746 -9.453 1 76.88 270 CYS A N 1
ATOM 2206 C CA . CYS A 1 270 ? 25.359 -5.57 -8.578 1 76.88 270 CYS A CA 1
ATOM 2207 C C . CYS A 1 270 ? 25.312 -6.566 -7.426 1 76.88 270 CYS A C 1
ATOM 2209 O O . CYS A 1 270 ? 24.234 -6.922 -6.941 1 76.88 270 CYS A O 1
ATOM 2211 N N . SER A 1 271 ? 26.5 -7.059 -7.055 1 73.62 271 SER A N 1
ATOM 2212 C CA . SER A 1 271 ? 26.672 -7.922 -5.891 1 73.62 271 SER A CA 1
ATOM 2213 C C . SER A 1 271 ? 27.656 -7.324 -4.895 1 73.62 271 SER A C 1
ATOM 2215 O O . SER A 1 271 ? 28.438 -6.441 -5.242 1 73.62 271 SER A O 1
ATOM 2217 N N . PRO A 1 272 ? 27.359 -7.707 -3.635 1 69.88 272 PRO A N 1
ATOM 2218 C CA . PRO A 1 272 ? 28.281 -7.168 -2.639 1 69.88 272 PRO A CA 1
ATOM 2219 C C . PRO A 1 272 ? 29.75 -7.344 -3.041 1 69.88 272 PRO A C 1
ATOM 2221 O O . PRO A 1 272 ? 30.594 -6.52 -2.682 1 69.88 272 PRO A O 1
ATOM 2224 N N . GLY A 1 273 ? 30.078 -8.398 -3.662 1 63.5 273 GLY A N 1
ATOM 2225 C CA . GLY A 1 273 ? 31.438 -8.586 -4.129 1 63.5 273 GLY A CA 1
ATOM 2226 C C . GLY A 1 273 ? 31.828 -7.633 -5.238 1 63.5 273 GLY A C 1
ATOM 2227 O O . GLY A 1 273 ? 33.031 -7.363 -5.445 1 63.5 273 GLY A O 1
ATOM 2228 N N . ASP A 1 274 ? 30.969 -7.23 -6.027 1 54.97 274 ASP A N 1
ATOM 2229 C CA . ASP A 1 274 ? 31.25 -6.363 -7.172 1 54.97 274 ASP A CA 1
ATOM 2230 C C . ASP A 1 274 ? 31.531 -4.934 -6.723 1 54.97 274 ASP A C 1
ATOM 2232 O O . ASP A 1 274 ? 32.188 -4.172 -7.426 1 54.97 274 ASP A O 1
ATOM 2236 N N . ILE A 1 275 ? 30.844 -4.586 -5.711 1 48.78 275 ILE A N 1
ATOM 2237 C CA . ILE A 1 275 ? 31.016 -3.189 -5.32 1 48.78 275 ILE A CA 1
ATOM 2238 C C . ILE A 1 275 ? 32.281 -3.029 -4.492 1 48.78 275 ILE A C 1
ATOM 2240 O O . ILE A 1 275 ? 32.406 -3.602 -3.406 1 48.78 275 ILE A O 1
ATOM 2244 N N . VAL A 1 276 ? 33.344 -2.902 -5.172 1 39.44 276 VAL A N 1
ATOM 2245 C CA . VAL A 1 276 ? 34.719 -2.678 -4.711 1 39.44 276 VAL A CA 1
ATOM 2246 C C . VAL A 1 276 ? 34.719 -1.713 -3.529 1 39.44 276 VAL A C 1
ATOM 2248 O O . VAL A 1 276 ? 34.125 -0.636 -3.602 1 39.44 276 VAL A O 1
ATOM 2251 N N . GLN A 1 277 ? 34.812 -2.291 -2.303 1 34.12 277 GLN A N 1
ATOM 2252 C CA . GLN A 1 277 ? 35.25 -1.495 -1.156 1 34.12 277 GLN A CA 1
ATOM 2253 C C . GLN A 1 277 ? 36.375 -0.561 -1.534 1 34.12 277 GLN A C 1
ATOM 2255 O O . GLN A 1 277 ? 37.469 -1.016 -1.922 1 34.12 277 GLN A O 1
ATOM 2260 N N . THR A 1 278 ? 36.156 0.377 -2.289 1 29.16 278 THR A N 1
ATOM 2261 C CA . THR A 1 278 ? 37.312 1.259 -2.277 1 29.16 278 THR A CA 1
ATOM 2262 C C . THR A 1 278 ? 37.719 1.6 -0.846 1 29.16 278 THR A C 1
ATOM 2264 O O . THR A 1 278 ? 37.031 2.338 -0.155 1 29.16 278 THR A O 1
ATOM 2267 N N . VAL A 1 279 ? 37.969 0.705 0.059 1 23.94 279 VAL A N 1
ATOM 2268 C CA . VAL A 1 279 ? 38.969 1.154 1.019 1 23.94 279 VAL A CA 1
ATOM 2269 C C . VAL A 1 279 ? 40.312 1.352 0.312 1 23.94 279 VAL A C 1
ATOM 2271 O O . VAL A 1 279 ? 40.719 0.532 -0.519 1 23.94 279 VAL A O 1
ATOM 2274 N N . MET B 1 1 ? -28.172 -17.594 -7.164 1 17.02 1 MET B N 1
ATOM 2275 C CA . MET B 1 1 ? -29.344 -17.016 -6.492 1 17.02 1 MET B CA 1
ATOM 2276 C C . MET B 1 1 ? -29.281 -17.266 -4.988 1 17.02 1 MET B C 1
ATOM 2278 O O . MET B 1 1 ? -29.391 -16.328 -4.195 1 17.02 1 MET B O 1
ATOM 2282 N N . ALA B 1 2 ? -29.672 -18.484 -4.555 1 18.08 2 ALA B N 1
ATOM 2283 C CA . ALA B 1 2 ? -30.484 -18.797 -3.395 1 18.08 2 ALA B CA 1
ATOM 2284 C C . ALA B 1 2 ? -29.625 -19.062 -2.164 1 18.08 2 ALA B C 1
ATOM 2286 O O . ALA B 1 2 ? -30.125 -19.5 -1.125 1 18.08 2 ALA B O 1
ATOM 2287 N N . ILE B 1 3 ? -28.297 -19.141 -2.441 1 19.44 3 ILE B N 1
ATOM 2288 C CA . ILE B 1 3 ? -27.656 -20.078 -1.52 1 19.44 3 ILE B CA 1
ATOM 2289 C C . ILE B 1 3 ? -27.609 -19.469 -0.119 1 19.44 3 ILE B C 1
ATOM 2291 O O . ILE B 1 3 ? -26.703 -19.766 0.664 1 19.44 3 ILE B O 1
ATOM 2295 N N . TRP B 1 4 ? -28.312 -18.188 0.043 1 18.39 4 TRP B N 1
ATOM 2296 C CA . TRP B 1 4 ? -28.141 -17.406 1.254 1 18.39 4 TRP B CA 1
ATOM 2297 C C . TRP B 1 4 ? -28.781 -18.094 2.455 1 18.39 4 TRP B C 1
ATOM 2299 O O . TRP B 1 4 ? -28.969 -17.469 3.506 1 18.39 4 TRP B O 1
ATOM 2309 N N . THR B 1 5 ? -29.234 -19.375 2.312 1 16.91 5 THR B N 1
ATOM 2310 C CA . THR B 1 5 ? -30.281 -19.672 3.273 1 16.91 5 THR B CA 1
ATOM 2311 C C . THR B 1 5 ? -29.75 -19.625 4.699 1 16.91 5 THR B C 1
ATOM 2313 O O . THR B 1 5 ? -30.375 -19.016 5.578 1 16.91 5 THR B O 1
ATOM 2316 N N . THR B 1 6 ? -28.922 -20.594 5.172 1 17.56 6 THR B N 1
ATOM 2317 C CA . THR B 1 6 ? -29.422 -21.359 6.309 1 17.56 6 THR B CA 1
ATOM 2318 C C . THR B 1 6 ? -29 -20.719 7.625 1 17.56 6 THR B C 1
ATOM 2320 O O . THR B 1 6 ? -29.562 -21.031 8.68 1 17.56 6 THR B O 1
ATOM 2323 N N . ILE B 1 7 ? -27.781 -19.953 7.734 1 18.56 7 ILE B N 1
ATOM 2324 C CA . ILE B 1 7 ? -27.203 -20.125 9.062 1 18.56 7 ILE B CA 1
ATOM 2325 C C . ILE B 1 7 ? -27.984 -19.297 10.078 1 18.56 7 ILE B C 1
ATOM 2327 O O . ILE B 1 7 ? -27.922 -18.062 10.062 1 18.56 7 ILE B O 1
ATOM 2331 N N . ARG B 1 8 ? -29.25 -19.609 10.5 1 17.7 8 ARG B N 1
ATOM 2332 C CA . ARG B 1 8 ? -30.25 -18.984 11.352 1 17.7 8 ARG B CA 1
ATOM 2333 C C . ARG B 1 8 ? -29.719 -18.75 12.758 1 17.7 8 ARG B C 1
ATOM 2335 O O . ARG B 1 8 ? -30.062 -17.766 13.414 1 17.7 8 ARG B O 1
ATOM 2342 N N . SER B 1 9 ? -29.016 -19.797 13.258 1 17.59 9 SER B N 1
ATOM 2343 C CA . SER B 1 9 ? -29.609 -20.188 14.539 1 17.59 9 SER B CA 1
ATOM 2344 C C . SER B 1 9 ? -29.438 -19.078 15.578 1 17.59 9 SER B C 1
ATOM 2346 O O . SER B 1 9 ? -30.422 -18.625 16.172 1 17.59 9 SER B O 1
ATOM 2348 N N . ARG B 1 10 ? -28.422 -19.234 16.578 1 19.14 10 ARG B N 1
ATOM 2349 C CA . ARG B 1 10 ? -28.609 -19.344 18.016 1 19.14 10 ARG B CA 1
ATOM 2350 C C . ARG B 1 10 ? -28.406 -18 18.688 1 19.14 10 ARG B C 1
ATOM 2352 O O . ARG B 1 10 ? -27.266 -17.625 19.016 1 19.14 10 ARG B O 1
ATOM 2359 N N . CYS B 1 11 ? -28.656 -16.797 18.078 1 19.94 11 CYS B N 1
ATOM 2360 C CA . CYS B 1 11 ? -28.297 -15.609 18.844 1 19.94 11 CYS B CA 1
ATOM 2361 C C . CYS B 1 11 ? -29.047 -15.57 20.172 1 19.94 11 CYS B C 1
ATOM 2363 O O . CYS B 1 11 ? -30.266 -15.422 20.203 1 19.94 11 CYS B O 1
ATOM 2365 N N . LYS B 1 12 ? -28.578 -16.359 21.188 1 19.22 12 LYS B N 1
ATOM 2366 C CA . LYS B 1 12 ? -29.156 -16.422 22.531 1 19.22 12 LYS B CA 1
ATOM 2367 C C . LYS B 1 12 ? -29.484 -15.016 23.047 1 19.22 12 LYS B C 1
ATOM 2369 O O . LYS B 1 12 ? -28.875 -14.039 22.609 1 19.22 12 LYS B O 1
ATOM 2374 N N . SER B 1 13 ? -30.453 -14.938 23.984 1 17.91 13 SER B N 1
ATOM 2375 C CA . SER B 1 13 ? -31.438 -14.172 24.734 1 17.91 13 SER B CA 1
ATOM 2376 C C . SER B 1 13 ? -30.781 -13.234 25.734 1 17.91 13 SER B C 1
ATOM 2378 O O . SER B 1 13 ? -30.094 -13.68 26.656 1 17.91 13 SER B O 1
ATOM 2380 N N . PHE B 1 14 ? -29.922 -12.273 25.328 1 19.55 14 PHE B N 1
ATOM 2381 C CA . PHE B 1 14 ? -29.406 -11.344 26.328 1 19.55 14 PHE B CA 1
ATOM 2382 C C . PHE B 1 14 ? -30.516 -10.883 27.266 1 19.55 14 PHE B C 1
ATOM 2384 O O . PHE B 1 14 ? -31.438 -10.18 26.844 1 19.55 14 PHE B O 1
ATOM 2391 N N . THR B 1 15 ? -30.844 -11.758 28.172 1 18.02 15 THR B N 1
ATOM 2392 C CA . THR B 1 15 ? -31.891 -11.578 29.188 1 18.02 15 THR B CA 1
ATOM 2393 C C . THR B 1 15 ? -31.781 -10.203 29.828 1 18.02 15 THR B C 1
ATOM 2395 O O . THR B 1 15 ? -30.719 -9.578 29.797 1 18.02 15 THR B O 1
ATOM 2398 N N . ASP B 1 16 ? -32.875 -9.664 30.5 1 19.45 16 ASP B N 1
ATOM 2399 C CA . ASP B 1 16 ? -33.75 -8.586 30.969 1 19.45 16 ASP B CA 1
ATOM 2400 C C . ASP B 1 16 ? -33.188 -7.969 32.25 1 19.45 16 ASP B C 1
ATOM 2402 O O . ASP B 1 16 ? -33.844 -7.121 32.875 1 19.45 16 ASP B O 1
ATOM 2406 N N . ARG B 1 17 ? -32 -8.406 32.812 1 19.17 17 ARG B N 1
ATOM 2407 C CA . ARG B 1 17 ? -32.125 -8.203 34.25 1 19.17 17 ARG B CA 1
ATOM 2408 C C . ARG B 1 17 ? -32.375 -6.738 34.594 1 19.17 17 ARG B C 1
ATOM 2410 O O . ARG B 1 17 ? -31.672 -5.855 34.125 1 19.17 17 ARG B O 1
ATOM 2417 N N . ALA B 1 18 ? -33.594 -6.402 35.062 1 21.2 18 ALA B N 1
ATOM 2418 C CA . ALA B 1 18 ? -34.344 -5.262 35.562 1 21.2 18 ALA B CA 1
ATOM 2419 C C . ALA B 1 18 ? -33.625 -4.59 36.719 1 21.2 18 ALA B C 1
ATOM 2421 O O . ALA B 1 18 ? -34.188 -4.438 37.812 1 21.2 18 ALA B O 1
ATOM 2422 N N . VAL B 1 19 ? -32.25 -4.762 36.75 1 20.92 19 VAL B N 1
ATOM 2423 C CA . VAL B 1 19 ? -31.797 -4.465 38.094 1 20.92 19 VAL B CA 1
ATOM 2424 C C . VAL B 1 19 ? -32.375 -3.137 38.562 1 20.92 19 VAL B C 1
ATOM 2426 O O . VAL B 1 19 ? -32.406 -2.156 37.812 1 20.92 19 VAL B O 1
ATOM 2429 N N . ALA B 1 20 ? -33.094 -3.197 39.656 1 20.12 20 ALA B N 1
ATOM 2430 C CA . ALA B 1 20 ? -33.938 -2.418 40.562 1 20.12 20 ALA B CA 1
ATOM 2431 C C . ALA B 1 20 ? -33.219 -1.145 41 1 20.12 20 ALA B C 1
ATOM 2433 O O . ALA B 1 20 ? -32.125 -1.203 41.594 1 20.12 20 ALA B O 1
ATOM 2434 N N . TYR B 1 21 ? -33.125 -0.12 40.125 1 20.03 21 TYR B N 1
ATOM 2435 C CA . TYR B 1 21 ? -32.562 1.181 40.5 1 20.03 21 TYR B CA 1
ATOM 2436 C C . TYR B 1 21 ? -33.094 1.631 41.844 1 20.03 21 TYR B C 1
ATOM 2438 O O . TYR B 1 21 ? -34.312 1.731 42.031 1 20.03 21 TYR B O 1
ATOM 2446 N N . HIS B 1 22 ? -32.562 0.989 42.875 1 19.75 22 HIS B N 1
ATOM 2447 C CA . HIS B 1 22 ? -33 1.317 44.219 1 19.75 22 HIS B CA 1
ATOM 2448 C C . HIS B 1 22 ? -33.188 2.822 44.375 1 19.75 22 HIS B C 1
ATOM 2450 O O . HIS B 1 22 ? -32.375 3.607 43.906 1 19.75 22 HIS B O 1
ATOM 2456 N N . LYS B 1 23 ? -34.406 3.195 44.594 1 21.5 23 LYS B N 1
ATOM 2457 C CA . LYS B 1 23 ? -35 4.48 44.906 1 21.5 23 LYS B CA 1
ATOM 2458 C C . LYS B 1 23 ? -34.281 5.172 46.062 1 21.5 23 LYS B C 1
ATOM 2460 O O . LYS B 1 23 ? -34.125 4.594 47.125 1 21.5 23 LYS B O 1
ATOM 2465 N N . LEU B 1 24 ? -33.188 5.871 45.656 1 22.41 24 LEU B N 1
ATOM 2466 C CA . LEU B 1 24 ? -32.469 6.676 46.625 1 22.41 24 LEU B CA 1
ATOM 2467 C C . LEU B 1 24 ? -33.438 7.336 47.594 1 22.41 24 LEU B C 1
ATOM 2469 O O . LEU B 1 24 ? -34.438 7.918 47.188 1 22.41 24 LEU B O 1
ATOM 2473 N N . ASP B 1 25 ? -33.562 6.738 48.719 1 20.72 25 ASP B N 1
ATOM 2474 C CA . ASP B 1 25 ? -34.375 7.086 49.875 1 20.72 25 ASP B CA 1
ATOM 2475 C C . ASP B 1 25 ? -34.344 8.586 50.156 1 20.72 25 ASP B C 1
ATOM 2477 O O . ASP B 1 25 ? -33.312 9.227 49.969 1 20.72 25 ASP B O 1
ATOM 2481 N N . ASP B 1 26 ? -35.469 9.188 50.156 1 24.34 26 ASP B N 1
ATOM 2482 C CA . ASP B 1 26 ? -36.031 10.523 50.344 1 24.34 26 ASP B CA 1
ATOM 2483 C C . ASP B 1 26 ? -35.469 11.195 51.594 1 24.34 26 ASP B C 1
ATOM 2485 O O . ASP B 1 26 ? -36.219 11.758 52.375 1 24.34 26 ASP B O 1
ATOM 2489 N N . GLY B 1 27 ? -34.156 10.875 51.906 1 23.03 27 GLY B N 1
ATOM 2490 C CA . GLY B 1 27 ? -33.844 11.305 53.281 1 23.03 27 GLY B CA 1
ATOM 2491 C C . GLY B 1 27 ? -34.344 12.711 53.562 1 23.03 27 GLY B C 1
ATOM 2492 O O . GLY B 1 27 ? -34.656 13.477 52.656 1 23.03 27 GLY B O 1
ATOM 2493 N N . GLU B 1 28 ? -34.406 13.031 54.875 1 25.91 28 GLU B N 1
ATOM 2494 C CA . GLU B 1 28 ? -35.062 13.992 55.75 1 25.91 28 GLU B CA 1
ATOM 2495 C C . GLU B 1 28 ? -34.625 15.422 55.438 1 25.91 28 GLU B C 1
ATOM 2497 O O . GLU B 1 28 ? -33.438 15.711 55.344 1 25.91 28 GLU B O 1
ATOM 2502 N N . THR B 1 29 ? -35.375 16.141 54.656 1 25.81 29 THR B N 1
ATOM 2503 C CA . THR B 1 29 ? -35.375 17.547 54.281 1 25.81 29 THR B CA 1
ATOM 2504 C C . THR B 1 29 ? -35.156 18.438 55.5 1 25.81 29 THR B C 1
ATOM 2506 O O . THR B 1 29 ? -36 18.516 56.375 1 25.81 29 THR B O 1
ATOM 2509 N N . LYS B 1 30 ? -33.906 18.328 56.094 1 27.05 30 LYS B N 1
ATOM 2510 C CA . LYS B 1 30 ? -33.688 19.188 57.25 1 27.05 30 LYS B CA 1
ATOM 2511 C C . LYS B 1 30 ? -34.094 20.625 56.938 1 27.05 30 LYS B C 1
ATOM 2513 O O . LYS B 1 30 ? -33.906 21.125 55.844 1 27.05 30 LYS B O 1
ATOM 2518 N N . GLU B 1 31 ? -34.969 21.141 57.719 1 25.5 31 GLU B N 1
ATOM 2519 C CA . GLU B 1 31 ? -35.688 22.406 57.844 1 25.5 31 GLU B CA 1
ATOM 2520 C C . GLU B 1 31 ? -34.719 23.578 57.875 1 25.5 31 GLU B C 1
ATOM 2522 O O . GLU B 1 31 ? -33.906 23.688 58.781 1 25.5 31 GLU B O 1
ATOM 2527 N N . VAL B 1 32 ? -34.062 23.797 56.719 1 25.33 32 VAL B N 1
ATOM 2528 C CA . VAL B 1 32 ? -33.156 24.953 56.594 1 25.33 32 VAL B CA 1
ATOM 2529 C C . VAL B 1 32 ? -33.844 26.188 57.188 1 25.33 32 VAL B C 1
ATOM 2531 O O . VAL B 1 32 ? -34.875 26.609 56.688 1 25.33 32 VAL B O 1
ATOM 2534 N N . ASP B 1 33 ? -33.625 26.375 58.438 1 25.34 33 ASP B N 1
ATOM 2535 C CA . ASP B 1 33 ? -34.125 27.531 59.219 1 25.34 33 ASP B CA 1
ATOM 2536 C C . ASP B 1 33 ? -33.844 28.828 58.469 1 25.34 33 ASP B C 1
ATOM 2538 O O . ASP B 1 33 ? -32.719 29.047 58 1 25.34 33 ASP B O 1
ATOM 2542 N N . ARG B 1 34 ? -34.844 29.406 57.906 1 26.89 34 ARG B N 1
ATOM 2543 C CA . ARG B 1 34 ? -35.031 30.656 57.188 1 26.89 34 ARG B CA 1
ATOM 2544 C C . ARG B 1 34 ? -34.438 31.828 57.969 1 26.89 34 ARG B C 1
ATOM 2546 O O . ARG B 1 34 ? -35.062 32.312 58.906 1 26.89 34 ARG B O 1
ATOM 2553 N N . GLN B 1 35 ? -33.125 31.703 58.406 1 26.36 35 GLN B N 1
ATOM 2554 C CA . GLN B 1 35 ? -32.719 32.875 59.156 1 26.36 35 GLN B CA 1
ATOM 2555 C C . GLN B 1 35 ? -32.938 34.156 58.375 1 26.36 35 GLN B C 1
ATOM 2557 O O . GLN B 1 35 ? -32.75 34.188 57.156 1 26.36 35 GLN B O 1
ATOM 2562 N N . LYS B 1 36 ? -33.594 35.062 58.969 1 26.83 36 LYS B N 1
ATOM 2563 C CA . LYS B 1 36 ? -34.094 36.406 58.688 1 26.83 36 LYS B CA 1
ATOM 2564 C C . LYS B 1 36 ? -33 37.344 58.188 1 26.83 36 LYS B C 1
ATOM 2566 O O . LYS B 1 36 ? -31.969 37.5 58.844 1 26.83 36 LYS B O 1
ATOM 2571 N N . TRP B 1 37 ? -32.75 37.312 56.812 1 27.31 37 TRP B N 1
ATOM 2572 C CA . TRP B 1 37 ? -31.906 38.281 56.125 1 27.31 37 TRP B CA 1
ATOM 2573 C C . TRP B 1 37 ? -32.25 39.719 56.562 1 27.31 37 TRP B C 1
ATOM 2575 O O . TRP B 1 37 ? -33.375 40.188 56.344 1 27.31 37 TRP B O 1
ATOM 2585 N N . GLU B 1 38 ? -31.875 40.062 57.75 1 27.97 38 GLU B N 1
ATOM 2586 C CA . GLU B 1 38 ? -32.062 41.438 58.188 1 27.97 38 GLU B CA 1
ATOM 2587 C C . GLU B 1 38 ? -31.5 42.438 57.188 1 27.97 38 GLU B C 1
ATOM 2589 O O . GLU B 1 38 ? -30.469 42.156 56.531 1 27.97 38 GLU B O 1
ATOM 2594 N N . SER B 1 39 ? -32.281 43.219 56.594 1 28.3 39 SER B N 1
ATOM 2595 C CA . SER B 1 39 ? -32.219 44.312 55.625 1 28.3 39 SER B CA 1
ATOM 2596 C C . SER B 1 39 ? -31.156 45.344 56.031 1 28.3 39 SER B C 1
ATOM 2598 O O . SER B 1 39 ? -31.297 46.031 57.062 1 28.3 39 SER B O 1
ATOM 2600 N N . VAL B 1 40 ? -29.859 44.969 56.188 1 30.78 40 VAL B N 1
ATOM 2601 C CA . VAL B 1 40 ? -28.859 45.938 56.594 1 30.78 40 VAL B CA 1
ATOM 2602 C C . VAL B 1 40 ? -28.906 47.156 55.625 1 30.78 40 VAL B C 1
ATOM 2604 O O . VAL B 1 40 ? -28.906 46.969 54.406 1 30.78 40 VAL B O 1
ATOM 2607 N N . SER B 1 41 ? -29.391 48.25 56.062 1 27.97 41 SER B N 1
ATOM 2608 C CA . SER B 1 41 ? -29.547 49.594 55.562 1 27.97 41 SER B CA 1
ATOM 2609 C C . SER B 1 41 ? -28.219 50.156 55.062 1 27.97 41 SER B C 1
ATOM 2611 O O . SER B 1 41 ? -27.297 50.375 55.844 1 27.97 41 SER B O 1
ATOM 2613 N N . LEU B 1 42 ? -27.672 49.781 53.906 1 28.33 42 LEU B N 1
ATOM 2614 C CA . LEU B 1 42 ? -26.438 50.125 53.219 1 28.33 42 LEU B CA 1
ATOM 2615 C C . LEU B 1 42 ? -26.344 51.625 53 1 28.33 42 LEU B C 1
ATOM 2617 O O . LEU B 1 42 ? -25.812 52.062 51.969 1 28.33 42 LEU B O 1
ATOM 2621 N N . SER B 1 43 ? -27.016 52.469 53.719 1 28.89 43 SER B N 1
ATOM 2622 C CA . SER B 1 43 ? -27.031 53.812 53.125 1 28.89 43 SER B CA 1
ATOM 2623 C C . SER B 1 43 ? -25.625 54.406 53.125 1 28.89 43 SER B C 1
ATOM 2625 O O . SER B 1 43 ? -25.469 55.594 52.844 1 28.89 43 SER B O 1
ATOM 2627 N N . GLU B 1 44 ? -24.641 53.875 53.812 1 34.56 44 GLU B N 1
ATOM 2628 C CA . GLU B 1 44 ? -23.672 54.906 54.156 1 34.56 44 GLU B CA 1
ATOM 2629 C C . GLU B 1 44 ? -22.984 55.438 52.938 1 34.56 44 GLU B C 1
ATOM 2631 O O . GLU B 1 44 ? -22.594 54.688 52.031 1 34.56 44 GLU B O 1
ATOM 2636 N N . SER B 1 45 ? -23.109 56.75 52.531 1 32.59 45 SER B N 1
ATOM 2637 C CA . SER B 1 45 ? -22.609 57.656 51.5 1 32.59 45 SER B CA 1
ATOM 2638 C C . SER B 1 45 ? -21.078 57.625 51.438 1 32.59 45 SER B C 1
ATOM 2640 O O . SER B 1 45 ? -20.406 58.031 52.406 1 32.59 45 SER B O 1
ATOM 2642 N N . ILE B 1 46 ? -20.484 56.5 51.031 1 31.2 46 ILE B N 1
ATOM 2643 C CA . ILE B 1 46 ? -19.031 56.406 50.938 1 31.2 46 ILE B CA 1
ATOM 2644 C C . ILE B 1 46 ? -18.484 57.562 50.094 1 31.2 46 ILE B C 1
ATOM 2646 O O . ILE B 1 46 ? -18.891 57.75 48.938 1 31.2 46 ILE B O 1
ATOM 2650 N N . ALA B 1 47 ? -17.969 58.594 50.688 1 34.25 47 ALA B N 1
ATOM 2651 C CA . ALA B 1 47 ? -17.156 59.719 50.219 1 34.25 47 ALA B CA 1
ATOM 2652 C C . ALA B 1 47 ? -15.984 59.219 49.375 1 34.25 47 ALA B C 1
ATOM 2654 O O . ALA B 1 47 ? -15.148 58.469 49.844 1 34.25 47 ALA B O 1
ATOM 2655 N N . ILE B 1 48 ? -16.203 59.031 48.062 1 32.81 48 ILE B N 1
ATOM 2656 C CA . ILE B 1 48 ? -15.242 58.75 47 1 32.81 48 ILE B CA 1
ATOM 2657 C C . ILE B 1 48 ? -14.055 59.719 47.094 1 32.81 48 ILE B C 1
ATOM 2659 O O . ILE B 1 48 ? -14.211 60.906 46.938 1 32.81 48 ILE B O 1
ATOM 2663 N N . SER B 1 49 ? -13.156 59.5 48 1 31.78 49 SER B N 1
ATOM 2664 C CA . SER B 1 49 ? -11.906 60.25 48.062 1 31.78 49 SER B CA 1
ATOM 2665 C C . SER B 1 49 ? -11.227 60.281 46.688 1 31.78 49 SER B C 1
ATOM 2667 O O . SER B 1 49 ? -11.273 59.281 45.969 1 31.78 49 SER B O 1
ATOM 2669 N N . GLN B 1 50 ? -10.906 61.406 46.062 1 32.59 50 GLN B N 1
ATOM 2670 C CA . GLN B 1 50 ? -10.219 61.875 44.875 1 32.59 50 GLN B CA 1
ATOM 2671 C C . GLN B 1 50 ? -8.859 61.219 44.719 1 32.59 50 GLN B C 1
ATOM 2673 O O . GLN B 1 50 ? -7.914 61.531 45.438 1 32.59 50 GLN B O 1
ATOM 2678 N N . HIS B 1 51 ? -8.688 59.875 44.812 1 33.84 51 HIS B N 1
ATOM 2679 C CA . HIS B 1 51 ? -7.383 59.281 44.594 1 33.84 51 HIS B CA 1
ATOM 2680 C C . HIS B 1 51 ? -6.703 59.875 43.344 1 33.84 51 HIS B C 1
ATOM 2682 O O . HIS B 1 51 ? -7.375 60.25 42.406 1 33.84 51 HIS B O 1
ATOM 2688 N N . GLN B 1 52 ? -5.375 60.188 43.5 1 37.06 52 GLN B N 1
ATOM 2689 C CA . GLN B 1 52 ? -4.277 60.719 42.688 1 37.06 52 GLN B CA 1
ATOM 2690 C C . GLN B 1 52 ? -4.188 60.031 41.344 1 37.06 52 GLN B C 1
ATOM 2692 O O . GLN B 1 52 ? -4.391 58.812 41.25 1 37.06 52 GLN B O 1
ATOM 2697 N N . VAL B 1 53 ? -4.332 60.719 40.156 1 38.53 53 VAL B N 1
ATOM 2698 C CA . VAL B 1 53 ? -4.059 60.438 38.75 1 38.53 53 VAL B CA 1
ATOM 2699 C C . VAL B 1 53 ? -2.711 59.75 38.625 1 38.53 53 VAL B C 1
ATOM 2701 O O . VAL B 1 53 ? -1.659 60.375 38.812 1 38.53 53 VAL B O 1
ATOM 2704 N N . GLN B 1 54 ? -2.365 58.688 39.312 1 37.91 54 GLN B N 1
ATOM 2705 C CA . GLN B 1 54 ? -1.155 57.969 38.906 1 37.91 54 GLN B CA 1
ATOM 2706 C C . GLN B 1 54 ? -1.057 57.875 37.375 1 37.91 54 GLN B C 1
ATOM 2708 O O . GLN B 1 54 ? -2.012 57.469 36.719 1 37.91 54 GLN B O 1
ATOM 2713 N N . SER B 1 55 ? -0.132 58.594 36.688 1 41.81 55 SER B N 1
ATOM 2714 C CA . SER B 1 55 ? 0.327 58.875 35.312 1 41.81 55 SER B CA 1
ATOM 2715 C C . SER B 1 55 ? 0.32 57.594 34.469 1 41.81 55 SER B C 1
ATOM 2717 O O . SER B 1 55 ? 0.447 56.5 35 1 41.81 55 SER B O 1
ATOM 2719 N N . ALA B 1 56 ? 0.016 57.688 33.156 1 49.47 56 ALA B N 1
ATOM 2720 C CA . ALA B 1 56 ? -0.09 56.969 31.875 1 49.47 56 ALA B CA 1
ATOM 2721 C C . ALA B 1 56 ? 1.114 56.031 31.672 1 49.47 56 ALA B C 1
ATOM 2723 O O . ALA B 1 56 ? 1.291 55.469 30.594 1 49.47 56 ALA B O 1
ATOM 2724 N N . LYS B 1 57 ? 2.111 56.094 32.594 1 54.34 57 LYS B N 1
ATOM 2725 C CA . LYS B 1 57 ? 3.273 55.25 32.375 1 54.34 57 LYS B CA 1
ATOM 2726 C C . LYS B 1 57 ? 2.873 53.781 32.375 1 54.34 57 LYS B C 1
ATOM 2728 O O . LYS B 1 57 ? 3.67 52.906 32 1 54.34 57 LYS B O 1
ATOM 2733 N N . SER B 1 58 ? 1.576 53.531 32.719 1 62.53 58 SER B N 1
ATOM 2734 C CA . SER B 1 58 ? 1.2 52.156 32.938 1 62.53 58 SER B CA 1
ATOM 2735 C C . SER B 1 58 ? 0.602 51.531 31.688 1 62.53 58 SER B C 1
ATOM 2737 O O . SER B 1 58 ? 0.433 50.312 31.609 1 62.53 58 SER B O 1
ATOM 2739 N N . LEU B 1 59 ? 0.474 52.438 30.719 1 63.75 59 LEU B N 1
ATOM 2740 C CA . LEU B 1 59 ? -0.182 51.906 29.531 1 63.75 59 LEU B CA 1
ATOM 2741 C C . LEU B 1 59 ? 0.767 51.031 28.719 1 63.75 59 LEU B C 1
ATOM 2743 O O . LEU B 1 59 ? 0.392 49.938 28.312 1 63.75 59 LEU B O 1
ATOM 2747 N N . PRO B 1 60 ? 1.992 51.5 28.625 1 72.44 60 PRO B N 1
ATOM 2748 C CA . PRO B 1 60 ? 2.904 50.625 27.891 1 72.44 60 PRO B CA 1
ATOM 2749 C C . PRO B 1 60 ? 3.164 49.312 28.609 1 72.44 60 PRO B C 1
ATOM 2751 O O . PRO B 1 60 ? 3.311 48.25 27.969 1 72.44 60 PRO B O 1
ATOM 2754 N N . VAL B 1 61 ? 3.133 49.375 29.938 1 70.56 61 VAL B N 1
ATOM 2755 C CA . VAL B 1 61 ? 3.373 48.156 30.719 1 70.56 61 VAL B CA 1
ATOM 2756 C C . VAL B 1 61 ? 2.168 47.219 30.594 1 70.56 61 VAL B C 1
ATOM 2758 O O . VAL B 1 61 ? 2.328 46 30.438 1 70.56 61 VAL B O 1
ATOM 2761 N N . VAL B 1 62 ? 0.982 47.812 30.641 1 69 62 VAL B N 1
ATOM 2762 C CA . VAL B 1 62 ? -0.241 47.031 30.5 1 69 62 VAL B CA 1
ATOM 2763 C C . VAL B 1 62 ? -0.338 46.438 29.094 1 69 62 VAL B C 1
ATOM 2765 O O . VAL B 1 62 ? -0.71 45.281 28.906 1 69 62 VAL B O 1
ATOM 2768 N N . LEU B 1 63 ? 0.092 47.25 28.141 1 69.25 63 LEU B N 1
ATOM 2769 C CA . LEU B 1 63 ? 0.078 46.781 26.766 1 69.25 63 LEU B CA 1
ATOM 2770 C C . LEU B 1 63 ? 1.115 45.688 26.547 1 69.25 63 LEU B C 1
ATOM 2772 O O . LEU B 1 63 ? 0.854 44.719 25.859 1 69.25 63 LEU B O 1
ATOM 2776 N N . LEU B 1 64 ? 2.264 45.875 27.219 1 72.56 64 LEU B N 1
ATOM 2777 C CA . LEU B 1 64 ? 3.297 44.844 27.156 1 72.56 64 LEU B CA 1
ATOM 2778 C C . LEU B 1 64 ? 2.842 43.562 27.844 1 72.56 64 LEU B C 1
ATOM 2780 O O . LEU B 1 64 ? 3.07 42.469 27.344 1 72.56 64 LEU B O 1
ATOM 2784 N N . PHE B 1 65 ? 2.125 43.781 28.938 1 72.88 65 PHE B N 1
ATOM 2785 C CA . PHE B 1 65 ? 1.647 42.625 29.703 1 72.88 65 PHE B CA 1
ATOM 2786 C C . PHE B 1 65 ? 0.53 41.906 28.953 1 72.88 65 PHE B C 1
ATOM 2788 O O . PHE B 1 65 ? 0.508 40.688 28.875 1 72.88 65 PHE B O 1
ATOM 2795 N N . THR B 1 66 ? -0.406 42.625 28.391 1 73.25 66 THR B N 1
ATOM 2796 C CA . THR B 1 66 ? -1.5 42 27.641 1 73.25 66 THR B CA 1
ATOM 2797 C C . THR B 1 66 ? -0.981 41.344 26.375 1 73.25 66 THR B C 1
ATOM 2799 O O . THR B 1 66 ? -1.439 40.25 26 1 73.25 66 THR B O 1
ATOM 2802 N N . SER B 1 67 ? 0.026 41.906 25.781 1 70.62 67 SER B N 1
ATOM 2803 C CA . SER B 1 67 ? 0.624 41.312 24.578 1 70.62 67 SER B CA 1
ATOM 2804 C C . SER B 1 67 ? 1.373 40.031 24.922 1 70.62 67 SER B C 1
ATOM 2806 O O . SER B 1 67 ? 1.306 39.062 24.172 1 70.62 67 SER B O 1
ATOM 2808 N N . THR B 1 68 ? 1.963 40 26.125 1 76.56 68 THR B N 1
ATOM 2809 C CA . THR B 1 68 ? 2.67 38.781 26.562 1 76.56 68 THR B CA 1
ATOM 2810 C C . THR B 1 68 ? 1.683 37.688 26.906 1 76.56 68 THR B C 1
ATOM 2812 O O . THR B 1 68 ? 1.928 36.5 26.609 1 76.56 68 THR B O 1
ATOM 2815 N N . VAL B 1 69 ? 0.625 38.031 27.484 1 72.38 69 VAL B N 1
ATOM 2816 C CA . VAL B 1 69 ? -0.407 37.062 27.828 1 72.38 69 VAL B CA 1
ATOM 2817 C C . VAL B 1 69 ? -1.059 36.531 26.547 1 72.38 69 VAL B C 1
ATOM 2819 O O . VAL B 1 69 ? -1.284 35.344 26.406 1 72.38 69 VAL B O 1
ATOM 2822 N N . PHE B 1 70 ? -1.302 37.469 25.609 1 65.94 70 PHE B N 1
ATOM 2823 C CA . PHE B 1 70 ? -1.891 37.031 24.344 1 65.94 70 PHE B CA 1
ATOM 2824 C C . PHE B 1 70 ? -0.932 36.125 23.562 1 65.94 70 PHE B C 1
ATOM 2826 O O . PHE B 1 70 ? -1.351 35.156 22.969 1 65.94 70 PHE B O 1
ATOM 2833 N N . PHE B 1 71 ? 0.297 36.438 23.656 1 69.25 71 PHE B N 1
ATOM 2834 C CA . PHE B 1 71 ? 1.32 35.625 23 1 69.25 71 PHE B CA 1
ATOM 2835 C C . PHE B 1 71 ? 1.44 34.281 23.688 1 69.25 71 PHE B C 1
ATOM 2837 O O . PHE B 1 71 ? 1.553 33.25 23.016 1 69.25 71 PHE B O 1
ATOM 2844 N N . ALA B 1 72 ? 1.37 34.25 24.969 1 73.69 72 ALA B N 1
ATOM 2845 C CA . ALA B 1 72 ? 1.408 32.969 25.719 1 73.69 72 ALA B CA 1
ATOM 2846 C C . ALA B 1 72 ? 0.163 32.156 25.453 1 73.69 72 ALA B C 1
ATOM 2848 O O . ALA B 1 72 ? 0.254 30.922 25.281 1 73.69 72 ALA B O 1
ATOM 2849 N N . MET B 1 73 ? -0.937 32.719 25.344 1 71.69 73 MET B N 1
ATOM 2850 C CA . MET B 1 73 ? -2.189 32.031 25.047 1 71.69 73 MET B CA 1
ATOM 2851 C C . MET B 1 73 ? -2.184 31.469 23.641 1 71.69 73 MET B C 1
ATOM 2853 O O . MET B 1 73 ? -2.666 30.359 23.406 1 71.69 73 MET B O 1
ATOM 2857 N N . CYS B 1 74 ? -1.672 32.188 22.734 1 62.75 74 CYS B N 1
ATOM 2858 C CA . CYS B 1 74 ? -1.55 31.703 21.359 1 62.75 74 CYS B CA 1
ATOM 2859 C C . CYS B 1 74 ? -0.597 30.516 21.297 1 62.75 74 CYS B C 1
ATOM 2861 O O . CYS B 1 74 ? -0.856 29.547 20.578 1 62.75 74 CYS B O 1
ATOM 2863 N N . LEU B 1 75 ? 0.443 30.562 22.062 1 66.19 75 LEU B N 1
ATOM 2864 C CA . LEU B 1 75 ? 1.379 29.438 22.125 1 66.19 75 LEU B CA 1
ATOM 2865 C C . LEU B 1 75 ? 0.734 28.219 22.766 1 66.19 75 LEU B C 1
ATOM 2867 O O . LEU B 1 75 ? 0.93 27.094 22.312 1 66.19 75 LEU B O 1
ATOM 2871 N N . ILE B 1 76 ? 0.067 28.422 23.781 1 63.56 76 ILE B N 1
ATOM 2872 C CA . ILE B 1 76 ? -0.643 27.328 24.453 1 63.56 76 ILE B CA 1
ATOM 2873 C C . ILE B 1 76 ? -1.719 26.766 23.531 1 63.56 76 ILE B C 1
ATOM 2875 O O . ILE B 1 76 ? -1.879 25.547 23.422 1 63.56 76 ILE B O 1
ATOM 2879 N N . PHE B 1 77 ? -2.467 27.594 22.844 1 59.31 77 PHE B N 1
ATOM 2880 C CA . PHE B 1 77 ? -3.506 27.156 21.922 1 59.31 77 PHE B CA 1
ATOM 2881 C C . PHE B 1 77 ? -2.902 26.359 20.766 1 59.31 77 PHE B C 1
ATOM 2883 O O . PHE B 1 77 ? -3.449 25.344 20.359 1 59.31 77 PHE B O 1
ATOM 2890 N N . ARG B 1 78 ? -1.88 26.875 20.281 1 57.69 78 ARG B N 1
ATOM 2891 C CA . ARG B 1 78 ? -1.16 26.141 19.25 1 57.69 78 ARG B CA 1
ATOM 2892 C C . ARG B 1 78 ? -0.653 24.812 19.797 1 57.69 78 ARG B C 1
ATOM 2894 O O . ARG B 1 78 ? -0.708 23.797 19.094 1 57.69 78 ARG B O 1
ATOM 2901 N N . ALA B 1 79 ? -0.116 24.844 20.922 1 57.88 79 ALA B N 1
ATOM 2902 C CA . ALA B 1 79 ? 0.346 23.609 21.547 1 57.88 79 ALA B CA 1
ATOM 2903 C C . ALA B 1 79 ? -0.812 22.641 21.766 1 57.88 79 ALA B C 1
ATOM 2905 O O . ALA B 1 79 ? -0.686 21.438 21.5 1 57.88 79 ALA B O 1
ATOM 2906 N N . LEU B 1 80 ? -1.835 23.188 22.203 1 55.12 80 LEU B N 1
ATOM 2907 C CA . LEU B 1 80 ? -3.014 22.359 22.438 1 55.12 80 LEU B CA 1
ATOM 2908 C C . LEU B 1 80 ? -3.598 21.859 21.109 1 55.12 80 LEU B C 1
ATOM 2910 O O . LEU B 1 80 ? -4.016 20.703 21.016 1 55.12 80 LEU B O 1
ATOM 2914 N N . MET B 1 81 ? -3.68 22.75 20.203 1 53.38 81 MET B N 1
ATOM 2915 C CA . MET B 1 81 ? -4.199 22.328 18.891 1 53.38 81 MET B CA 1
ATOM 2916 C C . MET B 1 81 ? -3.252 21.328 18.234 1 53.38 81 MET B C 1
ATOM 2918 O O . MET B 1 81 ? -3.695 20.438 17.5 1 53.38 81 MET B O 1
ATOM 2922 N N . ARG B 1 82 ? -2.012 21.672 18.359 1 50.97 82 ARG B N 1
ATOM 2923 C CA . ARG B 1 82 ? -1.046 20.703 17.859 1 50.97 82 ARG B CA 1
ATOM 2924 C C . ARG B 1 82 ? -1.276 19.328 18.484 1 50.97 82 ARG B C 1
ATOM 2926 O O . ARG B 1 82 ? -1.155 18.297 17.797 1 50.97 82 ARG B O 1
ATOM 2933 N N . ASP B 1 83 ? -1.438 19.406 19.797 1 48.59 83 ASP B N 1
ATOM 2934 C CA . ASP B 1 83 ? -1.662 18.125 20.484 1 48.59 83 ASP B CA 1
ATOM 293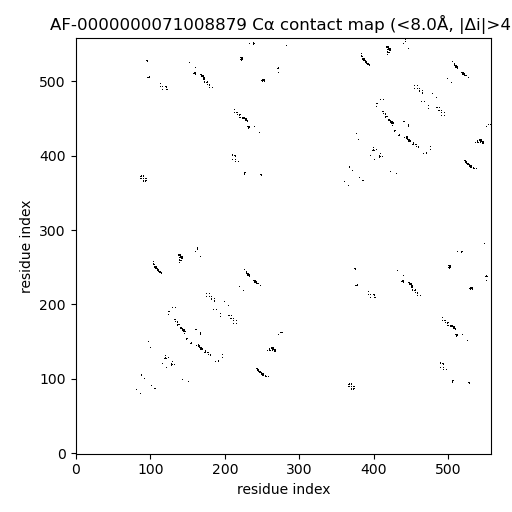5 C C . ASP B 1 83 ? -2.994 17.516 20.062 1 48.59 83 ASP B C 1
ATOM 2937 O O . ASP B 1 83 ? -3.117 16.281 19.984 1 48.59 83 ASP B O 1
ATOM 2941 N N . TYR B 1 84 ? -4.059 18.359 19.969 1 47.78 84 TYR B N 1
ATOM 2942 C CA . TYR B 1 84 ? -5.375 17.766 19.75 1 47.78 84 TYR B CA 1
ATOM 2943 C C . TYR B 1 84 ? -5.477 17.156 18.359 1 47.78 84 TYR B C 1
ATOM 2945 O O . TYR B 1 84 ? -6.012 16.047 18.188 1 47.78 84 TYR B O 1
ATOM 2953 N N . VAL B 1 85 ? -5.418 17.969 17.328 1 53.69 85 VAL B N 1
ATOM 2954 C CA . VAL B 1 85 ? -5.422 17.297 16.031 1 53.69 85 VAL B CA 1
ATOM 2955 C C . VAL B 1 85 ? -4.035 16.734 15.734 1 53.69 85 VAL B C 1
ATOM 2957 O O . VAL B 1 85 ? -3.072 17.484 15.57 1 53.69 85 VAL B O 1
ATOM 2960 N N . SER B 1 86 ? -3.818 15.547 16.266 1 71.19 86 SER B N 1
ATOM 2961 C CA . SER B 1 86 ? -2.531 14.906 16 1 71.19 86 SER B CA 1
ATOM 2962 C C . SER B 1 86 ? -2.043 15.195 14.586 1 71.19 86 SER B C 1
ATOM 2964 O O . SER B 1 86 ? -2.848 15.336 13.664 1 71.19 86 SER B O 1
ATOM 2966 N N . ILE B 1 87 ? -1.009 15.898 14.492 1 83.31 87 ILE B N 1
ATOM 2967 C CA . ILE B 1 87 ? -0.334 16.141 13.219 1 83.31 87 ILE B CA 1
ATOM 2968 C C . ILE B 1 87 ? -0.587 14.969 12.273 1 83.31 87 ILE B C 1
ATOM 2970 O O . ILE B 1 87 ? -0.771 15.164 11.07 1 83.31 87 ILE B O 1
ATOM 2974 N N . ASP B 1 88 ? -0.922 13.852 12.883 1 90.94 88 ASP B N 1
ATOM 2975 C CA . ASP B 1 88 ? -1.178 12.656 12.086 1 90.94 88 ASP B CA 1
ATOM 2976 C C . ASP B 1 88 ? -2.535 12.742 11.391 1 90.94 88 ASP B C 1
ATOM 2978 O O . ASP B 1 88 ? -2.656 12.414 10.211 1 90.94 88 ASP B O 1
ATOM 2982 N N . MET B 1 89 ? -3.475 13.227 12.133 1 91.69 89 MET B N 1
ATOM 2983 C CA . MET B 1 89 ? -4.812 13.336 11.547 1 91.69 89 MET B CA 1
ATOM 2984 C C . MET B 1 89 ? -4.844 14.398 10.453 1 91.69 89 MET B C 1
ATOM 2986 O O . MET B 1 89 ? -5.492 14.211 9.422 1 91.69 89 MET B O 1
ATOM 2990 N N . ALA B 1 90 ? -4.164 15.484 10.734 1 91.31 90 ALA B N 1
ATOM 2991 C CA . ALA B 1 90 ? -4.078 16.531 9.711 1 91.31 90 ALA B CA 1
ATOM 2992 C C . ALA B 1 90 ? -3.422 15.992 8.438 1 91.31 90 ALA B C 1
ATOM 2994 O O . ALA B 1 90 ? -3.873 16.281 7.332 1 91.31 90 ALA B O 1
ATOM 2995 N N . CYS B 1 91 ? -2.408 15.219 8.617 1 94.5 91 CYS B N 1
ATOM 2996 C CA . CYS B 1 91 ? -1.712 14.625 7.477 1 94.5 91 CYS B CA 1
ATOM 2997 C C . CYS B 1 91 ? -2.59 13.594 6.773 1 94.5 91 CYS B C 1
ATOM 2999 O O . CYS B 1 91 ? -2.58 13.5 5.547 1 94.5 91 CYS B O 1
ATOM 3001 N N . THR B 1 92 ? -3.367 12.82 7.559 1 94.69 92 THR B N 1
ATOM 3002 C CA . THR B 1 92 ? -4.301 11.867 6.973 1 94.69 92 THR B CA 1
ATOM 3003 C C . THR B 1 92 ? -5.32 12.578 6.09 1 94.69 92 THR B C 1
ATOM 3005 O O . THR B 1 92 ? -5.582 12.141 4.965 1 94.69 92 THR B O 1
ATOM 3008 N N . LYS B 1 93 ? -5.812 13.672 6.578 1 93 93 LYS B N 1
ATOM 3009 C CA . LYS B 1 93 ? -6.812 14.43 5.832 1 93 93 LYS B CA 1
ATOM 3010 C C . LYS B 1 93 ? -6.219 15.016 4.559 1 93 93 LYS B C 1
ATOM 3012 O O . LYS B 1 93 ? -6.898 15.102 3.531 1 93 93 LYS B O 1
ATOM 3017 N N . LYS B 1 94 ? -4.969 15.391 4.668 1 93.06 94 LYS B N 1
ATOM 3018 C CA . LYS B 1 94 ? -4.305 16.031 3.537 1 93.06 94 LYS B CA 1
ATOM 3019 C C . LYS B 1 94 ? -3.934 15.016 2.463 1 93.06 94 LYS B C 1
ATOM 3021 O O . LYS B 1 94 ? -3.973 15.32 1.27 1 93.06 94 LYS B O 1
ATOM 3026 N N . LEU B 1 95 ? -3.656 13.766 2.875 1 94.56 95 LEU B N 1
ATOM 3027 C CA . LEU B 1 95 ? -3.049 12.812 1.947 1 94.56 95 LEU B CA 1
ATOM 3028 C C . LEU B 1 95 ? -4.039 11.719 1.565 1 94.56 95 LEU B C 1
ATOM 3030 O O . LEU B 1 95 ? -3.66 10.727 0.938 1 94.56 95 LEU B O 1
ATOM 3034 N N . SER B 1 96 ? -5.309 11.859 1.926 1 93.5 96 SER B N 1
ATOM 3035 C CA . SER B 1 96 ? -6.305 10.844 1.603 1 93.5 96 SER B CA 1
ATOM 3036 C C . SER B 1 96 ? -7.633 11.477 1.207 1 93.5 96 SER B C 1
ATOM 3038 O O . SER B 1 96 ? -7.922 12.617 1.587 1 93.5 96 SER B O 1
ATOM 3040 N N . ALA B 1 97 ? -8.383 10.68 0.415 1 92.44 97 ALA B N 1
ATOM 3041 C CA . ALA B 1 97 ? -9.766 11.078 0.195 1 92.44 97 ALA B CA 1
ATOM 3042 C C . ALA B 1 97 ? -10.578 10.992 1.486 1 92.44 97 ALA B C 1
ATOM 3044 O O . ALA B 1 97 ? -10.383 10.07 2.283 1 92.44 97 ALA B O 1
ATOM 3045 N N . TRP B 1 98 ? -11.453 11.906 1.593 1 93.88 98 TRP B N 1
ATOM 3046 C CA . TRP B 1 98 ? -12.258 11.914 2.811 1 93.88 98 TRP B CA 1
ATOM 3047 C C . TRP B 1 98 ? -13.164 10.695 2.869 1 93.88 98 TRP B C 1
ATOM 3049 O O . TRP B 1 98 ? -13.75 10.297 1.857 1 93.88 98 TRP B O 1
ATOM 3059 N N . ALA B 1 99 ? -13.266 10.141 4.016 1 95.5 99 ALA B N 1
ATOM 3060 C CA . ALA B 1 99 ? -14.195 9.07 4.348 1 95.5 99 ALA B CA 1
ATOM 3061 C C . ALA B 1 99 ? -14.555 9.094 5.832 1 95.5 99 ALA B C 1
ATOM 3063 O O . ALA B 1 99 ? -13.742 9.516 6.664 1 95.5 99 ALA B O 1
ATOM 3064 N N . PRO B 1 100 ? -15.789 8.617 6.18 1 95 100 PRO B N 1
ATOM 3065 C CA . PRO B 1 100 ? -16.172 8.602 7.594 1 95 100 PRO B CA 1
ATOM 3066 C C . PRO B 1 100 ? -15.172 7.852 8.469 1 95 100 PRO B C 1
ATOM 3068 O O . PRO B 1 100 ? -14.898 8.266 9.594 1 95 100 PRO B O 1
ATOM 3071 N N . MET B 1 101 ? -14.625 6.883 7.961 1 95.62 101 MET B N 1
ATOM 3072 C CA . MET B 1 101 ? -13.734 6.016 8.727 1 95.62 101 MET B CA 1
ATOM 3073 C C . MET B 1 101 ? -12.422 6.727 9.039 1 95.62 101 MET B C 1
ATOM 3075 O O . MET B 1 101 ? -11.633 6.254 9.859 1 95.62 101 MET B O 1
ATOM 3079 N N . MET B 1 102 ? -12.164 7.82 8.406 1 94.94 102 MET B N 1
ATOM 3080 C CA . MET B 1 102 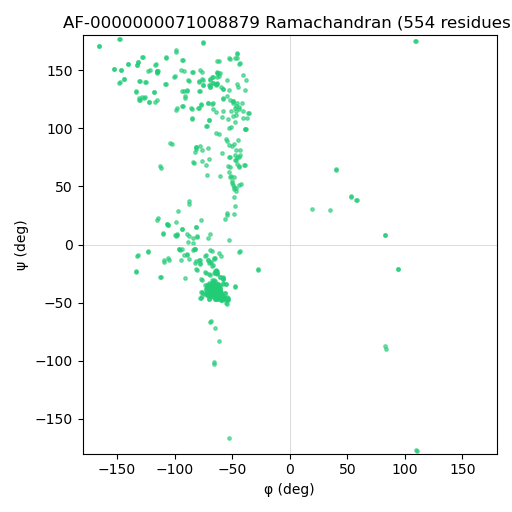? -10.938 8.578 8.641 1 94.94 102 MET B CA 1
ATOM 3081 C C . MET B 1 102 ? -10.812 8.984 10.102 1 94.94 102 MET B C 1
ATOM 3083 O O . MET B 1 102 ? -9.703 9.094 10.633 1 94.94 102 MET B O 1
ATOM 3087 N N . ALA B 1 103 ? -11.93 9.172 10.758 1 93.38 103 ALA B N 1
ATOM 3088 C CA . ALA B 1 103 ? -11.938 9.586 12.156 1 93.38 103 ALA B CA 1
ATOM 3089 C C . ALA B 1 103 ? -11.289 8.531 13.047 1 93.38 103 ALA B C 1
ATOM 3091 O O . ALA B 1 103 ? -10.836 8.836 14.156 1 93.38 103 ALA B O 1
ATOM 3092 N N . ALA B 1 104 ? -11.258 7.324 12.57 1 96.12 104 ALA B N 1
ATOM 3093 C CA . ALA B 1 104 ? -10.734 6.219 13.367 1 96.12 104 ALA B CA 1
ATOM 3094 C C . ALA B 1 104 ? -9.273 5.949 13.039 1 96.12 104 ALA B C 1
ATOM 3096 O O . ALA B 1 104 ? -8.633 5.102 13.664 1 96.12 104 ALA B O 1
ATOM 3097 N N . VAL B 1 105 ? -8.719 6.668 12.062 1 96.75 105 VAL B N 1
ATOM 3098 C CA . VAL B 1 105 ? -7.344 6.414 11.641 1 96.75 105 VAL B CA 1
ATOM 3099 C C . VAL B 1 105 ? -6.375 6.879 12.727 1 96.75 105 VAL B C 1
ATOM 3101 O O . VAL B 1 105 ? -6.461 8.016 13.195 1 96.75 105 VAL B O 1
ATOM 3104 N N . ASP B 1 106 ? -5.586 5.98 13.195 1 94.88 106 ASP B N 1
ATOM 3105 C CA . ASP B 1 106 ? -4.473 6.191 14.117 1 94.88 106 ASP B CA 1
ATOM 3106 C C . ASP B 1 106 ? -3.217 5.465 13.633 1 94.88 106 ASP B C 1
ATOM 3108 O O . ASP B 1 106 ? -3.303 4.531 12.836 1 94.88 106 ASP B O 1
ATOM 3112 N N . TYR B 1 107 ? -2.105 6.035 14.086 1 96 107 TYR B N 1
ATOM 3113 C CA . TYR B 1 107 ? -0.848 5.508 13.562 1 96 107 TYR B CA 1
ATOM 3114 C C . TYR B 1 107 ? -0.009 4.898 14.68 1 96 107 TYR B C 1
ATOM 3116 O O . TYR B 1 107 ? -0.15 5.273 15.844 1 96 107 TYR B O 1
ATOM 3124 N N . GLN B 1 108 ? 0.808 3.996 14.281 1 95.38 108 GLN B N 1
ATOM 3125 C CA . GLN B 1 108 ? 1.82 3.406 15.148 1 95.38 108 GLN B CA 1
ATOM 3126 C C . GLN B 1 108 ? 3.105 3.115 14.375 1 95.38 108 GLN B C 1
ATOM 3128 O O . GLN B 1 108 ? 3.061 2.736 13.203 1 95.38 108 GLN B O 1
ATOM 3133 N N . TRP B 1 109 ? 4.188 3.334 15.055 1 93.69 109 TRP B N 1
ATOM 3134 C CA . TRP B 1 109 ? 5.469 2.908 14.492 1 93.69 109 TRP B CA 1
ATOM 3135 C C . TRP B 1 109 ? 5.668 1.408 14.68 1 93.69 109 TRP B C 1
ATOM 3137 O O . TRP B 1 109 ? 5.371 0.861 15.742 1 93.69 109 TRP B O 1
ATOM 3147 N N . THR B 1 110 ? 6.059 0.825 13.562 1 92 110 THR B N 1
ATOM 3148 C CA . THR B 1 110 ? 6.305 -0.612 13.609 1 92 110 THR B CA 1
ATOM 3149 C C . THR B 1 110 ? 7.414 -1.003 12.633 1 92 110 THR B C 1
ATOM 3151 O O . THR B 1 110 ? 8.07 -0.137 12.055 1 92 110 THR B O 1
ATOM 3154 N N . GLN B 1 111 ? 7.746 -2.314 12.664 1 88 111 GLN B N 1
ATOM 3155 C CA . GLN B 1 111 ? 8.664 -2.914 11.695 1 88 111 GLN B CA 1
ATOM 3156 C C . GLN B 1 111 ? 8.07 -4.191 11.102 1 88 111 GLN B C 1
ATOM 3158 O O . GLN B 1 111 ? 7.289 -4.883 11.758 1 88 111 GLN B O 1
ATOM 3163 N N . TYR B 1 112 ? 8.359 -4.301 9.727 1 81.25 112 TYR B N 1
ATOM 3164 C CA . TYR B 1 112 ? 7.949 -5.562 9.117 1 81.25 112 TYR B CA 1
ATOM 3165 C C . TYR B 1 112 ? 8.812 -6.715 9.617 1 81.25 112 TYR B C 1
ATOM 3167 O O . TYR B 1 112 ? 9.977 -6.52 9.969 1 81.25 112 TYR B O 1
ATOM 3175 N N . ASN B 1 113 ? 8.125 -7.809 9.898 1 75.12 113 ASN B N 1
ATOM 3176 C CA . ASN B 1 113 ? 8.867 -9.047 10.125 1 75.12 113 ASN B CA 1
ATOM 3177 C C . ASN B 1 113 ? 8.617 -10.062 9.016 1 75.12 113 ASN B C 1
ATOM 3179 O O . ASN B 1 113 ? 8.031 -11.117 9.258 1 75.12 113 ASN B O 1
ATOM 3183 N N . SER B 1 114 ? 9.047 -9.727 7.875 1 63.41 114 SER B N 1
ATOM 3184 C CA . SER B 1 114 ? 8.578 -10.492 6.719 1 63.41 114 SER B CA 1
ATOM 3185 C C . SER B 1 114 ? 9.383 -11.773 6.547 1 63.41 114 SER B C 1
ATOM 3187 O O . SER B 1 114 ? 9.062 -12.609 5.691 1 63.41 114 SER B O 1
ATOM 3189 N N . ASP B 1 115 ? 10.359 -11.938 7.352 1 68.81 115 ASP B N 1
ATOM 3190 C CA . ASP B 1 115 ? 11.07 -13.211 7.289 1 68.81 115 ASP B CA 1
ATOM 3191 C C . ASP B 1 115 ? 10.297 -14.305 8.016 1 68.81 115 ASP B C 1
ATOM 3193 O O . ASP B 1 115 ? 10.547 -15.492 7.809 1 68.81 115 ASP B O 1
ATOM 3197 N N . GLN B 1 116 ? 9.422 -13.836 8.68 1 76.19 116 GLN B N 1
ATOM 3198 C CA . GLN B 1 116 ? 8.602 -14.805 9.398 1 76.19 116 GLN B CA 1
ATOM 3199 C C . GLN B 1 116 ? 7.387 -15.219 8.562 1 76.19 116 GLN B C 1
ATOM 3201 O O . GLN B 1 116 ? 6.754 -14.375 7.922 1 76.19 116 GLN B O 1
ATOM 3206 N N . LEU B 1 117 ? 7.223 -16.531 8.414 1 83.81 117 LEU B N 1
ATOM 3207 C CA . LEU B 1 117 ? 6.055 -17.094 7.742 1 83.81 117 LEU B CA 1
ATOM 3208 C C . LEU B 1 117 ? 5.074 -17.672 8.758 1 83.81 117 LEU B C 1
ATOM 3210 O O . LEU B 1 117 ? 5.098 -18.875 9.039 1 83.81 117 LEU B O 1
ATOM 3214 N N . PRO B 1 118 ? 4.211 -16.797 9.219 1 87.38 118 PRO B N 1
ATOM 3215 C CA . PRO B 1 118 ? 3.266 -17.312 10.219 1 87.38 118 PRO B CA 1
ATOM 3216 C C . PRO B 1 118 ? 2.348 -18.391 9.664 1 87.38 118 PRO B C 1
ATOM 3218 O O . PRO B 1 118 ? 1.779 -18.234 8.578 1 87.38 118 PRO B O 1
ATOM 3221 N N . ALA B 1 119 ? 2.121 -19.391 10.43 1 88.25 119 ALA B N 1
ATOM 3222 C CA . ALA B 1 119 ? 1.292 -20.516 10.016 1 88.25 119 ALA B CA 1
ATOM 3223 C C . ALA B 1 119 ? -0.154 -20.078 9.789 1 88.25 119 ALA B C 1
ATOM 3225 O O . ALA B 1 119 ? -0.898 -20.734 9.062 1 88.25 119 ALA B O 1
ATOM 3226 N N . ASP B 1 120 ? -0.497 -19.031 10.398 1 93.44 120 ASP B N 1
ATOM 3227 C CA . ASP B 1 120 ? -1.863 -18.531 10.289 1 93.44 120 ASP B CA 1
ATOM 3228 C C . ASP B 1 120 ? -2.193 -18.141 8.852 1 93.44 120 ASP B C 1
ATOM 3230 O O . ASP B 1 120 ? -3.355 -18.203 8.438 1 93.44 120 ASP B O 1
ATOM 3234 N N . TYR B 1 121 ? -1.138 -17.828 8.125 1 94 121 TYR B N 1
ATOM 3235 C CA . TYR B 1 121 ? -1.44 -17.25 6.824 1 94 121 TYR B CA 1
ATOM 3236 C C . TYR B 1 121 ? -0.599 -17.906 5.73 1 94 121 TYR B C 1
ATOM 3238 O O . TYR B 1 121 ? -0.965 -17.859 4.555 1 94 121 TYR B O 1
ATOM 3246 N N . ALA B 1 122 ? 0.509 -18.453 6.141 1 91.62 122 ALA B N 1
ATOM 3247 C CA . ALA B 1 122 ? 1.433 -19 5.145 1 91.62 122 ALA B CA 1
ATOM 3248 C C . ALA B 1 122 ? 1.288 -20.516 5.031 1 91.62 122 ALA B C 1
ATOM 3250 O O . ALA B 1 122 ? 1.047 -21.188 6.031 1 91.62 122 ALA B O 1
ATOM 3251 N N . GLY B 1 123 ? 1.457 -21.047 3.766 1 89.19 123 GLY B N 1
ATOM 3252 C CA . GLY B 1 123 ? 1.421 -22.484 3.539 1 89.19 123 GLY B CA 1
ATOM 3253 C C . GLY B 1 123 ? 0.189 -22.938 2.777 1 89.19 123 GLY B C 1
ATOM 3254 O O . GLY B 1 123 ? -0.619 -22.109 2.348 1 89.19 123 GLY B O 1
ATOM 3255 N N . PRO B 1 124 ? 0.073 -24.25 2.582 1 92.38 124 PRO B N 1
ATOM 3256 C CA . PRO B 1 124 ? -1.094 -24.797 1.884 1 92.38 124 PRO B CA 1
ATOM 3257 C C . PRO B 1 124 ? -2.404 -24.5 2.611 1 92.38 124 PRO B C 1
ATOM 3259 O O . PRO B 1 124 ? -2.41 -24.312 3.83 1 92.38 124 PRO B O 1
ATOM 3262 N N . PRO B 1 125 ? -3.432 -24.547 1.839 1 94.12 125 PRO B N 1
ATOM 3263 C CA . PRO B 1 125 ? -4.719 -24.172 2.434 1 94.12 125 PRO B CA 1
ATOM 3264 C C . PRO B 1 125 ? -5.211 -25.203 3.449 1 94.12 125 PRO B C 1
ATOM 3266 O O . PRO B 1 125 ? -5.008 -26.406 3.266 1 94.12 125 PRO B O 1
ATOM 3269 N N . THR B 1 126 ? -5.656 -24.766 4.492 1 95.19 126 THR B N 1
ATOM 3270 C CA . THR B 1 126 ? -6.48 -25.453 5.484 1 95.19 126 THR B CA 1
ATOM 3271 C C . THR B 1 126 ? -7.727 -24.641 5.805 1 95.19 126 THR B C 1
ATOM 3273 O O . THR B 1 126 ? -7.793 -23.438 5.496 1 95.19 126 THR B O 1
ATOM 3276 N N . VAL B 1 127 ? -8.711 -25.281 6.371 1 94.81 127 VAL B N 1
ATOM 3277 C CA . VAL B 1 127 ? -9.922 -24.562 6.738 1 94.81 127 VAL B CA 1
ATOM 3278 C C . VAL B 1 127 ? -9.57 -23.391 7.66 1 94.81 127 VAL B C 1
ATOM 3280 O O . VAL B 1 127 ? -10.078 -22.281 7.488 1 94.81 127 VA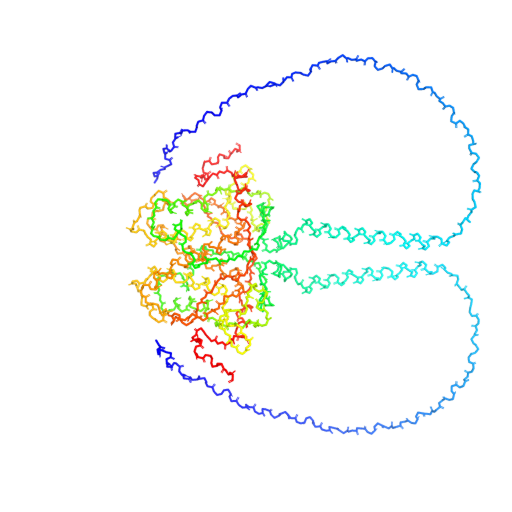L B O 1
ATOM 3283 N N . THR B 1 128 ? -8.695 -23.688 8.539 1 96.12 128 THR B N 1
ATOM 3284 C CA . THR B 1 128 ? -8.289 -22.672 9.5 1 96.12 128 THR B CA 1
ATOM 3285 C C . THR B 1 128 ? -7.582 -21.516 8.797 1 96.12 128 THR B C 1
ATOM 3287 O O . THR B 1 128 ? -7.895 -20.344 9.039 1 96.12 128 THR B O 1
ATOM 3290 N N . ARG B 1 129 ? -6.684 -21.781 7.934 1 95.5 129 ARG B N 1
ATOM 3291 C CA . ARG B 1 129 ? -5.926 -20.75 7.223 1 95.5 129 ARG B CA 1
ATOM 3292 C C . ARG B 1 129 ? -6.836 -19.938 6.312 1 95.5 129 ARG B C 1
ATOM 3294 O O . ARG B 1 129 ? -6.734 -18.703 6.258 1 95.5 129 ARG B O 1
ATOM 3301 N N . GLU B 1 130 ? -7.715 -20.594 5.637 1 94.31 130 GLU B N 1
ATOM 3302 C CA . GLU B 1 130 ? -8.641 -19.891 4.758 1 94.31 130 GLU B CA 1
ATOM 3303 C C . GLU B 1 130 ? -9.586 -19 5.559 1 94.31 130 GLU B C 1
ATOM 3305 O O . GLU B 1 130 ? -9.93 -17.906 5.121 1 94.31 130 GLU B O 1
ATOM 3310 N N . THR B 1 131 ? -9.93 -19.469 6.719 1 94.94 131 THR B N 1
ATOM 3311 C CA . THR B 1 131 ? -10.758 -18.656 7.605 1 94.94 131 THR B CA 1
ATOM 3312 C C . THR B 1 131 ? -9.992 -17.422 8.086 1 94.94 131 THR B C 1
ATOM 3314 O O . THR B 1 131 ? -10.555 -16.328 8.164 1 94.94 131 THR B O 1
ATOM 3317 N N . ASN B 1 132 ? -8.742 -17.609 8.391 1 96.12 132 ASN B N 1
ATOM 3318 C CA . ASN B 1 132 ? -7.906 -16.484 8.797 1 96.12 132 ASN B CA 1
ATOM 3319 C C . ASN B 1 132 ? -7.809 -15.438 7.695 1 96.12 132 ASN B C 1
ATOM 3321 O O . ASN B 1 132 ? -7.914 -14.242 7.965 1 96.12 132 ASN B O 1
ATOM 3325 N N . TRP B 1 133 ? -7.586 -15.867 6.477 1 95.06 133 TRP B N 1
ATOM 3326 C CA . TRP B 1 133 ? -7.539 -14.945 5.348 1 95.06 133 TRP B CA 1
ATOM 3327 C C . TRP B 1 133 ? -8.875 -14.227 5.176 1 95.06 133 TRP B C 1
ATOM 3329 O O . TRP B 1 133 ? -8.922 -13.008 4.992 1 95.06 133 TRP B O 1
ATOM 3339 N N . LEU B 1 134 ? -9.969 -14.93 5.309 1 92.69 134 LEU B N 1
ATOM 3340 C CA . LEU B 1 134 ? -11.305 -14.359 5.176 1 92.69 134 LEU B CA 1
ATOM 3341 C C . LEU B 1 134 ? -11.547 -13.297 6.242 1 92.69 134 LEU B C 1
ATOM 3343 O O . LEU B 1 134 ? -12.078 -12.227 5.941 1 92.69 134 LEU B O 1
ATOM 3347 N N . ASN B 1 135 ? -11.102 -13.539 7.371 1 93 135 ASN B N 1
ATOM 3348 C CA . ASN B 1 135 ? -11.328 -12.648 8.5 1 93 135 ASN B CA 1
ATOM 3349 C C . ASN B 1 135 ? -10.57 -11.328 8.336 1 93 135 ASN B C 1
ATOM 3351 O O . ASN B 1 135 ? -10.867 -10.344 9.016 1 93 135 ASN B O 1
ATOM 3355 N N . GLN B 1 136 ? -9.625 -11.297 7.43 1 93.31 136 GLN B N 1
ATOM 3356 C CA . GLN B 1 136 ? -8.852 -10.078 7.23 1 93.31 136 GLN B CA 1
ATOM 3357 C C . GLN B 1 136 ? -9.688 -9.008 6.52 1 93.31 136 GLN B C 1
ATOM 3359 O O . GLN B 1 136 ? -9.414 -7.816 6.648 1 93.31 136 GLN B O 1
ATOM 3364 N N . TYR B 1 137 ? -10.672 -9.43 5.805 1 91.06 137 TYR B N 1
ATOM 3365 C CA . TYR B 1 137 ? -11.383 -8.422 5.023 1 91.06 137 TYR B CA 1
ATOM 3366 C C . TYR B 1 137 ? -12.891 -8.547 5.211 1 91.06 137 TYR B C 1
ATOM 3368 O O . TYR B 1 137 ? -13.648 -7.68 4.781 1 91.06 137 TYR B O 1
ATOM 3376 N N . ASP B 1 138 ? -13.289 -9.578 5.836 1 90.38 138 ASP B N 1
ATOM 3377 C CA . ASP B 1 138 ? -14.727 -9.797 6.012 1 90.38 138 ASP B CA 1
ATOM 3378 C C . ASP B 1 138 ? -15.25 -9.039 7.227 1 90.38 138 ASP B C 1
ATOM 3380 O O . ASP B 1 138 ? -15.711 -9.648 8.195 1 90.38 138 ASP B O 1
ATOM 3384 N N . HIS B 1 139 ? -15.305 -7.758 7.105 1 91.25 139 HIS B N 1
ATOM 3385 C CA . HIS B 1 139 ? -15.766 -6.945 8.227 1 91.25 139 HIS B CA 1
ATOM 3386 C C . HIS B 1 139 ? -17.141 -6.34 7.934 1 91.25 139 HIS B C 1
ATOM 3388 O O . HIS B 1 139 ? -17.812 -5.844 8.844 1 91.25 139 HIS B O 1
ATOM 3394 N N . GLY B 1 140 ? -17.531 -6.398 6.723 1 90.44 140 GLY B N 1
ATOM 3395 C CA . GLY B 1 140 ? -18.844 -5.871 6.371 1 90.44 140 GLY B CA 1
ATOM 3396 C C . GLY B 1 140 ? -18.766 -4.586 5.566 1 90.44 140 GLY B C 1
ATOM 3397 O O . GLY B 1 140 ? -17.688 -4.059 5.324 1 90.44 140 GLY B O 1
ATOM 3398 N N . PHE B 1 141 ? -19.922 -4.152 5.152 1 93.69 141 PHE B N 1
ATOM 3399 C CA . PHE B 1 141 ? -20.062 -2.916 4.391 1 93.69 141 PHE B CA 1
ATOM 3400 C C . PHE B 1 141 ? -20.219 -1.722 5.324 1 93.69 141 PHE B C 1
ATOM 3402 O O . PHE B 1 141 ? -20.906 -1.812 6.348 1 93.69 141 PHE B O 1
ATOM 3409 N N . ILE B 1 142 ? -19.609 -0.675 4.953 1 94.5 142 ILE B N 1
ATOM 3410 C CA . ILE B 1 142 ? -19.641 0.508 5.805 1 94.5 142 ILE B CA 1
ATOM 3411 C C . ILE B 1 142 ? -20.375 1.639 5.086 1 94.5 142 ILE B C 1
ATOM 3413 O O . ILE B 1 142 ? -20.312 1.745 3.859 1 94.5 142 ILE B O 1
ATOM 3417 N N . PRO B 1 143 ? -21.047 2.469 5.906 1 95.38 143 PRO B N 1
ATOM 3418 C CA . PRO B 1 143 ? -21.812 3.557 5.309 1 95.38 143 PRO B CA 1
ATOM 3419 C C . PRO B 1 143 ? -20.953 4.746 4.898 1 95.38 143 PRO B C 1
ATOM 3421 O O . PRO B 1 143 ? -19.984 5.066 5.578 1 95.38 143 PRO B O 1
ATOM 3424 N N . TYR B 1 144 ? -21.266 5.301 3.801 1 96.56 144 TYR B N 1
ATOM 3425 C CA . TYR B 1 144 ? -20.812 6.613 3.348 1 96.56 144 TYR B CA 1
ATOM 3426 C C . TYR B 1 144 ? -22 7.527 3.064 1 96.56 144 TYR B C 1
ATOM 3428 O O . TYR B 1 144 ? -22.875 7.195 2.256 1 96.56 144 TYR B O 1
ATOM 3436 N N . PRO B 1 145 ? -22.016 8.656 3.729 1 96.75 145 PRO B N 1
ATOM 3437 C CA . PRO B 1 145 ? -23.188 9.508 3.518 1 96.75 145 PRO B CA 1
ATOM 3438 C C . PRO B 1 145 ? -23.391 9.883 2.051 1 96.75 145 PRO B C 1
ATOM 3440 O O . PRO B 1 145 ? -22.5 10.484 1.439 1 96.75 145 PRO B O 1
ATOM 3443 N N . TYR B 1 146 ? -24.562 9.594 1.585 1 95.62 146 TYR B N 1
ATOM 3444 C CA . TYR B 1 146 ? -24.859 9.797 0.17 1 95.62 146 TYR B CA 1
ATOM 3445 C C . TYR B 1 146 ? -24.812 11.273 -0.188 1 95.62 146 TYR B C 1
ATOM 3447 O O . TYR B 1 146 ? -24.406 11.641 -1.296 1 95.62 146 TYR B O 1
ATOM 3455 N N . ASP B 1 147 ? -25.141 12.109 0.716 1 95.12 147 ASP B N 1
ATOM 3456 C CA . ASP B 1 147 ? -25.188 13.547 0.468 1 95.12 147 ASP B CA 1
ATOM 3457 C C . ASP B 1 147 ? -23.766 14.125 0.37 1 95.12 147 ASP B C 1
ATOM 3459 O O . ASP B 1 147 ? -23.594 15.289 -0.002 1 95.12 147 ASP B O 1
ATOM 3463 N N . GLN B 1 148 ? -22.797 13.336 0.702 1 94.75 148 GLN B N 1
ATOM 3464 C CA . GLN B 1 148 ? -21.422 13.789 0.608 1 94.75 148 GLN B CA 1
ATOM 3465 C C . GLN B 1 148 ? -20.719 13.141 -0.581 1 94.75 148 GLN B C 1
ATOM 3467 O O . GLN B 1 148 ? -19.484 13.164 -0.665 1 94.75 148 GLN B O 1
ATOM 3472 N N . ILE B 1 149 ? -21.406 12.602 -1.513 1 94.19 149 ILE B N 1
ATOM 3473 C CA . ILE B 1 149 ? -20.844 11.836 -2.623 1 94.19 149 ILE B CA 1
ATOM 3474 C C . ILE B 1 149 ? -19.969 12.742 -3.475 1 94.19 149 ILE B C 1
ATOM 3476 O O . ILE B 1 149 ? -19.016 12.273 -4.117 1 94.19 149 ILE B O 1
ATOM 3480 N N . GLU B 1 150 ? -20.188 14.07 -3.447 1 93.44 150 GLU B N 1
ATOM 3481 C CA . GLU B 1 150 ? -19.406 15.023 -4.23 1 93.44 150 GLU B CA 1
ATOM 3482 C C . GLU B 1 150 ? -17.953 15.062 -3.762 1 93.44 150 GLU B C 1
ATOM 3484 O O . GLU B 1 150 ? -17.062 15.375 -4.543 1 93.44 150 GLU B O 1
ATOM 3489 N N . LYS B 1 151 ? -17.734 14.688 -2.512 1 92.31 151 LYS B N 1
ATOM 3490 C CA . LYS B 1 151 ? -16.375 14.656 -1.984 1 92.31 151 LYS B CA 1
ATOM 3491 C C . LYS B 1 151 ? -15.539 13.57 -2.664 1 92.31 151 LYS B C 1
ATOM 3493 O O . LYS B 1 151 ? -14.312 13.602 -2.621 1 92.31 151 LYS B O 1
ATOM 3498 N N . LEU B 1 152 ? -16.25 12.656 -3.273 1 92.5 152 LEU B N 1
ATOM 3499 C CA . LEU B 1 152 ? -15.578 11.602 -4.02 1 92.5 152 LEU B CA 1
ATOM 3500 C C . LEU B 1 152 ? -15.539 11.93 -5.508 1 92.5 152 LEU B C 1
ATOM 3502 O O . LEU B 1 152 ? -15.164 11.078 -6.324 1 92.5 152 LEU B O 1
ATOM 3506 N N . ASN B 1 153 ? -15.922 13.109 -5.82 1 90.38 153 ASN B N 1
ATOM 3507 C CA . ASN B 1 153 ? -16.016 13.523 -7.219 1 90.38 153 ASN B CA 1
ATOM 3508 C C . ASN B 1 153 ? -16.953 12.617 -8.008 1 90.38 153 ASN B C 1
ATOM 3510 O O . ASN B 1 153 ? -16.609 12.18 -9.109 1 90.38 153 ASN B O 1
ATOM 3514 N N . LYS B 1 154 ? -17.984 12.258 -7.332 1 91.69 154 LYS B N 1
ATOM 3515 C CA . LYS B 1 154 ? -19 11.438 -7.98 1 91.69 154 LYS B CA 1
ATOM 3516 C C . LYS B 1 154 ? -20.328 12.195 -8.094 1 91.69 154 LYS B C 1
ATOM 3518 O O . LYS B 1 154 ? -20.625 13.047 -7.258 1 91.69 154 LYS B O 1
ATOM 3523 N N . SER B 1 155 ? -21.031 11.836 -9.172 1 89.69 155 SER B N 1
ATOM 3524 C CA . SER B 1 155 ? -22.344 12.422 -9.375 1 89.69 155 SER B CA 1
ATOM 3525 C C . SER B 1 155 ? -23.453 11.484 -8.898 1 89.69 155 SER B C 1
ATOM 3527 O O . SER B 1 155 ? -23.188 10.312 -8.625 1 89.69 155 SER B O 1
ATOM 3529 N N . THR B 1 156 ? -24.562 12.062 -8.797 1 90.44 156 THR B N 1
ATOM 3530 C CA . THR B 1 156 ? -25.734 11.281 -8.383 1 90.44 156 THR B CA 1
ATOM 3531 C C . THR B 1 156 ? -26.406 10.641 -9.594 1 90.44 156 THR B C 1
ATOM 3533 O O . THR B 1 156 ? -27.438 9.984 -9.453 1 90.44 156 THR B O 1
ATOM 3536 N N . ASP B 1 157 ? -25.812 10.734 -10.742 1 87.19 157 ASP B N 1
ATOM 3537 C CA . ASP B 1 157 ? -26.438 10.266 -11.977 1 87.19 157 ASP B CA 1
ATOM 3538 C C . ASP B 1 157 ? -26.344 8.742 -12.094 1 87.19 157 ASP B C 1
ATOM 3540 O O . ASP B 1 157 ? -27.094 8.133 -12.859 1 87.19 157 ASP B O 1
ATOM 3544 N N . ARG B 1 158 ? -25.5 8.242 -11.336 1 86.25 158 ARG B N 1
ATOM 3545 C CA . ARG B 1 158 ? -25.328 6.793 -11.383 1 86.25 158 ARG B CA 1
ATOM 3546 C C . ARG B 1 158 ? -26.219 6.105 -10.352 1 86.25 158 ARG B C 1
ATOM 3548 O O . ARG B 1 158 ? -26.516 6.676 -9.297 1 86.25 158 ARG B O 1
ATOM 3555 N N . ASP B 1 159 ? -26.609 4.887 -10.75 1 88.44 159 ASP B N 1
ATOM 3556 C CA . ASP B 1 159 ? -27.438 4.121 -9.828 1 88.44 159 ASP B CA 1
ATOM 3557 C C . ASP B 1 159 ? -26.594 3.439 -8.758 1 88.44 159 ASP B C 1
ATOM 3559 O O . ASP B 1 159 ? -26.328 2.236 -8.836 1 88.44 159 ASP B O 1
ATOM 3563 N N . TRP B 1 160 ? -26.297 4.211 -7.738 1 91.06 160 TRP B N 1
ATOM 3564 C CA . TRP B 1 160 ? -25.438 3.721 -6.656 1 91.06 160 TRP B CA 1
ATOM 3565 C C . TRP B 1 160 ? -26.219 2.807 -5.719 1 91.06 160 TRP B C 1
ATOM 3567 O O . TRP B 1 160 ? -27.438 2.928 -5.598 1 91.06 160 TRP B O 1
ATOM 3577 N N . TRP B 1 161 ? -25.5 1.878 -5.129 1 90.25 161 TRP B N 1
ATOM 3578 C CA . TRP B 1 161 ? -26.078 1.098 -4.035 1 90.25 161 TRP B CA 1
ATOM 3579 C C . TRP B 1 161 ? -26.203 1.938 -2.768 1 90.25 161 TRP B C 1
ATOM 3581 O O . TRP B 1 161 ? -25.203 2.199 -2.096 1 90.25 161 TRP B O 1
ATOM 3591 N N . VAL B 1 162 ? -27.469 2.369 -2.541 1 90.69 162 VAL B N 1
ATOM 3592 C CA . VAL B 1 162 ? -27.734 3.244 -1.406 1 90.69 162 VAL B CA 1
ATOM 3593 C C . VAL B 1 162 ? -28.703 2.553 -0.443 1 90.69 162 VAL B C 1
ATOM 3595 O O . VAL B 1 162 ? -29.672 1.932 -0.87 1 90.69 162 VAL B O 1
ATOM 3598 N N . GLN B 1 163 ? -28.312 2.58 0.823 1 87.88 163 GLN B N 1
ATOM 3599 C CA . GLN B 1 163 ? -29.156 2.07 1.902 1 87.88 163 GLN B CA 1
ATOM 3600 C C . GLN B 1 163 ? -29.266 3.088 3.035 1 87.88 163 GLN B C 1
ATOM 3602 O O . GLN B 1 163 ? -28.266 3.529 3.586 1 87.88 163 GLN B O 1
ATOM 3607 N N . ASP B 1 164 ? -30.547 3.477 3.391 1 87.62 164 ASP B N 1
ATOM 3608 C CA . ASP B 1 164 ? -30.844 4.371 4.508 1 87.62 164 ASP B CA 1
ATOM 3609 C C . ASP B 1 164 ? -30.047 5.668 4.395 1 87.62 164 ASP B C 1
ATOM 3611 O O . ASP B 1 164 ? -29.406 6.098 5.359 1 87.62 164 ASP B O 1
ATOM 3615 N N . GLY B 1 165 ? -29.969 6.172 3.176 1 92 165 GLY B N 1
ATOM 3616 C CA . GLY B 1 165 ? -29.344 7.465 2.955 1 92 165 GLY B CA 1
ATOM 3617 C C . GLY B 1 165 ? -27.828 7.383 2.861 1 92 165 GLY B C 1
ATOM 3618 O O . GLY B 1 165 ? -27.156 8.406 2.77 1 92 165 GLY B O 1
ATOM 3619 N N . ASN B 1 166 ? -27.391 6.113 2.82 1 95.38 166 ASN B N 1
ATOM 3620 C CA . ASN B 1 166 ? -25.953 5.926 2.752 1 95.38 166 ASN B CA 1
ATOM 3621 C C . ASN B 1 166 ? -25.547 5.051 1.562 1 95.38 166 ASN B C 1
ATOM 3623 O O . ASN B 1 166 ? -26.25 4.09 1.236 1 95.38 166 ASN B O 1
ATOM 3627 N N . LEU B 1 167 ? -24.469 5.48 0.964 1 94.12 167 LEU B N 1
ATOM 3628 C CA . LEU B 1 1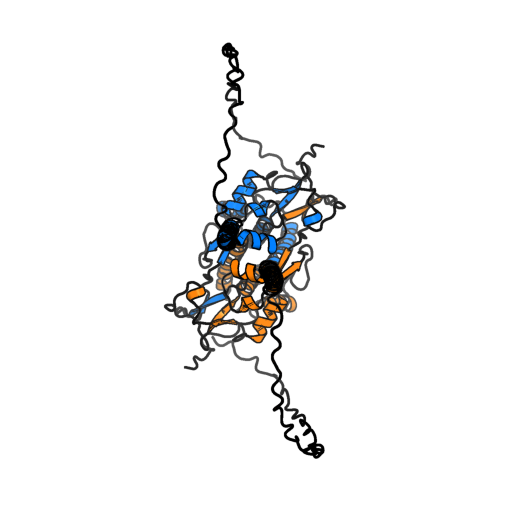67 ? -23.828 4.547 0.048 1 94.12 167 LEU B CA 1
ATOM 3629 C C . LEU B 1 167 ? -23.312 3.322 0.794 1 94.12 167 LEU B C 1
ATOM 3631 O O . LEU B 1 167 ? -22.75 3.443 1.888 1 94.12 167 LEU B O 1
ATOM 3635 N N . VAL B 1 168 ? -23.516 2.158 0.185 1 92.81 168 VAL B N 1
ATOM 3636 C CA . VAL B 1 168 ? -22.906 0.922 0.682 1 92.81 168 VAL B CA 1
ATOM 3637 C C . VAL B 1 168 ? -21.5 0.768 0.12 1 92.81 168 VAL B C 1
ATOM 3639 O O . VAL B 1 168 ? -21.312 0.665 -1.095 1 92.81 168 VAL B O 1
ATOM 3642 N N . THR B 1 169 ? -20.516 0.769 1.017 1 94.25 169 THR B N 1
ATOM 3643 C CA . THR B 1 169 ? -19.141 0.769 0.543 1 94.25 169 THR B CA 1
ATOM 3644 C C . THR B 1 169 ? -18.312 -0.29 1.272 1 94.25 169 THR B C 1
ATOM 3646 O O . THR B 1 169 ? -18.719 -0.78 2.328 1 94.25 169 THR B O 1
ATOM 3649 N N . LEU B 1 170 ? -17.266 -0.675 0.628 1 93.44 170 LEU B N 1
ATOM 3650 C CA . LEU B 1 170 ? -16.156 -1.394 1.237 1 93.44 170 LEU B CA 1
ATOM 3651 C C . LEU B 1 170 ? -14.938 -0.49 1.371 1 93.44 170 LEU B C 1
ATOM 3653 O O . LEU B 1 170 ? -14.867 0.566 0.738 1 93.44 170 LEU B O 1
ATOM 3657 N N . THR B 1 171 ? -14.031 -0.908 2.258 1 93.69 171 THR B N 1
ATOM 3658 C CA . THR B 1 171 ? -12.766 -0.186 2.252 1 93.69 171 THR B CA 1
ATOM 3659 C C . THR B 1 171 ? -11.82 -0.751 1.191 1 93.69 171 THR B C 1
ATOM 3661 O O . THR B 1 171 ? -11.852 -1.949 0.902 1 93.69 171 THR B O 1
ATOM 3664 N N . GLU B 1 172 ? -11.023 0.109 0.655 1 94.31 172 GLU B N 1
ATOM 3665 C CA . GLU B 1 172 ? -9.977 -0.372 -0.238 1 94.31 172 GLU B CA 1
ATOM 3666 C C . GLU B 1 172 ? -9.07 -1.38 0.466 1 94.31 172 GLU B C 1
ATOM 3668 O O . GLU B 1 172 ? -8.57 -2.318 -0.16 1 94.31 172 GLU B O 1
ATOM 3673 N N . TRP B 1 173 ? -8.859 -1.208 1.773 1 96.12 173 TRP B N 1
ATOM 3674 C CA . TRP B 1 173 ? -8.094 -2.168 2.564 1 96.12 173 TRP B CA 1
ATOM 3675 C C . TRP B 1 173 ? -8.688 -3.57 2.434 1 96.12 173 TRP B C 1
ATOM 3677 O O . TRP B 1 173 ? -7.977 -4.512 2.068 1 96.12 173 TRP B O 1
ATOM 3687 N N . ALA B 1 174 ? -9.914 -3.65 2.639 1 94.44 174 ALA B N 1
ATOM 3688 C CA . ALA B 1 174 ? -10.594 -4.941 2.541 1 94.44 174 ALA B CA 1
ATOM 3689 C C . ALA B 1 174 ? -10.5 -5.504 1.125 1 94.44 174 ALA B C 1
ATOM 3691 O O . ALA B 1 174 ? -10.234 -6.695 0.938 1 94.44 174 ALA B O 1
ATOM 3692 N N . HIS B 1 175 ? -10.742 -4.641 0.23 1 93 175 HIS B N 1
ATOM 3693 C CA . HIS B 1 175 ? -10.688 -5.055 -1.168 1 93 175 HIS B CA 1
ATOM 3694 C C . HIS B 1 175 ? -9.305 -5.57 -1.542 1 93 175 HIS B C 1
ATOM 3696 O O . HIS B 1 175 ? -9.18 -6.613 -2.189 1 93 175 HIS B O 1
ATOM 3702 N N . GLN B 1 176 ? -8.32 -4.922 -1.132 1 94.88 176 GLN B N 1
ATOM 3703 C CA . GLN B 1 176 ? -6.949 -5.27 -1.47 1 94.88 176 GLN B CA 1
ATOM 3704 C C . GLN B 1 176 ? -6.543 -6.59 -0.823 1 94.88 176 GLN B C 1
ATOM 3706 O O . GLN B 1 176 ? -5.902 -7.43 -1.462 1 94.88 176 GLN B O 1
ATOM 3711 N N . VAL B 1 177 ? -6.902 -6.777 0.391 1 95.62 177 VAL B N 1
ATOM 3712 C CA . VAL B 1 177 ? -6.598 -8.047 1.042 1 95.62 177 VAL B CA 1
ATOM 3713 C C . VAL B 1 177 ? -7.379 -9.172 0.373 1 95.62 177 VAL B C 1
ATOM 3715 O O . VAL B 1 177 ? -6.855 -10.273 0.182 1 95.62 177 VAL B O 1
ATOM 3718 N N . HIS B 1 178 ? -8.586 -8.898 0.071 1 92.5 178 HIS B N 1
ATOM 3719 C CA . HIS B 1 178 ? -9.398 -9.852 -0.673 1 92.5 178 HIS B CA 1
ATOM 3720 C C . HIS B 1 178 ? -8.719 -10.25 -1.979 1 92.5 178 HIS B C 1
ATOM 3722 O O . HIS B 1 178 ? -8.641 -11.438 -2.305 1 92.5 178 HIS B O 1
ATOM 3728 N N . CYS B 1 179 ? -8.266 -9.266 -2.686 1 93.06 179 CYS B N 1
ATOM 3729 C CA . CYS B 1 179 ? -7.586 -9.516 -3.951 1 93.06 179 CYS B CA 1
ATOM 3730 C C . CYS B 1 179 ? -6.352 -10.391 -3.744 1 93.06 179 CYS B C 1
ATOM 3732 O O . CYS B 1 179 ? -6.125 -11.344 -4.488 1 93.06 179 CYS B O 1
ATOM 3734 N N . LEU B 1 180 ? -5.543 -10.062 -2.754 1 95.94 180 LEU B N 1
ATOM 3735 C CA . LEU B 1 180 ? -4.355 -10.859 -2.461 1 95.94 180 LEU B CA 1
ATOM 3736 C C . LEU B 1 180 ? -4.738 -12.289 -2.105 1 95.94 180 LEU B C 1
ATOM 3738 O O . LEU B 1 180 ? -4.109 -13.242 -2.58 1 95.94 180 LEU B O 1
ATOM 3742 N N . GLY B 1 181 ? -5.742 -12.398 -1.304 1 93 181 GLY B N 1
ATOM 3743 C CA . GLY B 1 181 ? -6.246 -13.711 -0.939 1 93 181 GLY B CA 1
ATOM 3744 C C . GLY B 1 181 ? -6.727 -14.516 -2.131 1 93 181 GLY B C 1
ATOM 3745 O O . GLY B 1 181 ? -6.504 -15.727 -2.201 1 93 181 GLY B O 1
ATOM 3746 N N . LEU B 1 182 ? -7.348 -13.875 -3.025 1 92 182 LEU B N 1
ATOM 3747 C CA . LEU B 1 182 ? -7.863 -14.57 -4.203 1 92 182 LEU B CA 1
ATOM 3748 C C . LEU B 1 182 ? -6.727 -15.086 -5.074 1 92 182 LEU B C 1
ATOM 3750 O O . LEU B 1 182 ? -6.816 -16.172 -5.637 1 92 182 LEU B O 1
ATOM 3754 N N . ILE B 1 183 ? -5.742 -14.305 -5.238 1 93.06 183 ILE B N 1
ATOM 3755 C CA . ILE B 1 183 ? -4.566 -14.75 -5.98 1 93.06 183 ILE B CA 1
ATOM 3756 C C . ILE B 1 183 ? -3.984 -16 -5.32 1 93.06 183 ILE B C 1
ATOM 3758 O O . ILE B 1 183 ? -3.635 -16.969 -6.004 1 93.06 183 ILE B O 1
ATOM 3762 N N . ARG B 1 184 ? -3.85 -15.953 -4.031 1 93.12 184 ARG B N 1
ATOM 3763 C CA . ARG B 1 184 ? -3.367 -17.125 -3.303 1 93.12 184 ARG B CA 1
ATOM 3764 C C . ARG B 1 184 ? -4.262 -18.328 -3.549 1 93.12 184 ARG B C 1
ATOM 3766 O O . ARG B 1 184 ? -3.77 -19.438 -3.799 1 93.12 184 ARG B O 1
ATOM 3773 N N . GLN B 1 185 ? -5.555 -18.125 -3.48 1 91.81 185 GLN B N 1
ATOM 3774 C CA . GLN B 1 185 ? -6.512 -19.219 -3.707 1 91.81 185 GLN B CA 1
ATOM 3775 C C . GLN B 1 185 ? -6.363 -19.797 -5.113 1 91.81 185 GLN B C 1
ATOM 3777 O O . GLN B 1 185 ? -6.516 -21 -5.312 1 91.81 185 GLN B O 1
ATOM 3782 N N . TRP B 1 186 ? -6.117 -18.953 -5.984 1 90.31 186 TRP B N 1
ATOM 3783 C CA . TRP B 1 186 ? -5.895 -19.438 -7.348 1 90.31 186 TRP B CA 1
ATOM 3784 C C . TRP B 1 186 ? -4.703 -20.375 -7.406 1 90.31 186 TRP B C 1
ATOM 3786 O O . TRP B 1 186 ? -4.75 -21.406 -8.094 1 90.31 186 TRP B O 1
ATOM 3796 N N . ILE B 1 187 ? -3.699 -20.047 -6.727 1 90.25 187 ILE B N 1
ATOM 3797 C CA . ILE B 1 187 ? -2.479 -20.844 -6.723 1 90.25 187 ILE B CA 1
ATOM 3798 C C . ILE B 1 187 ? -2.77 -22.234 -6.152 1 90.25 187 ILE B C 1
ATOM 3800 O O . ILE B 1 187 ? -2.252 -23.234 -6.645 1 90.25 187 ILE B O 1
ATOM 3804 N N . TYR B 1 188 ? -3.652 -22.25 -5.242 1 90.62 188 TYR B N 1
ATOM 3805 C CA . TYR B 1 188 ? -3.918 -23.516 -4.559 1 90.62 188 TYR B CA 1
ATOM 3806 C C . TYR B 1 188 ? -5.246 -24.109 -5.012 1 90.62 188 TYR B C 1
ATOM 3808 O O . TYR B 1 188 ? -5.801 -24.984 -4.344 1 90.62 188 TYR B O 1
ATOM 3816 N N . ARG B 1 189 ? -5.781 -23.688 -6.074 1 89.31 189 ARG B N 1
ATOM 3817 C CA . ARG B 1 189 ? -7.145 -24 -6.496 1 89.31 189 ARG B CA 1
ATOM 3818 C C . ARG B 1 189 ? -7.324 -25.516 -6.691 1 89.31 189 ARG B C 1
ATOM 3820 O O . ARG B 1 189 ? -8.422 -26.031 -6.488 1 89.31 189 ARG B O 1
ATOM 3827 N N . ASP B 1 190 ? -6.332 -26.266 -7.008 1 89.12 190 ASP B N 1
ATOM 3828 C CA . ASP B 1 190 ? -6.441 -27.688 -7.266 1 89.12 190 ASP B CA 1
ATOM 3829 C C . ASP B 1 190 ? -6.258 -28.5 -5.98 1 89.12 190 ASP B C 1
ATOM 3831 O O . ASP B 1 190 ? -6.492 -29.703 -5.961 1 89.12 190 ASP B O 1
ATOM 3835 N N . GLN B 1 191 ? -5.875 -27.875 -4.953 1 90.38 191 GLN B N 1
ATOM 3836 C CA . GLN B 1 191 ? -5.555 -28.578 -3.715 1 90.38 191 GLN B CA 1
ATOM 3837 C C . GLN B 1 191 ? -6.652 -28.391 -2.674 1 90.38 191 GLN B C 1
ATOM 3839 O O . GLN B 1 191 ? -6.645 -29.047 -1.63 1 90.38 191 GLN B O 1
ATOM 3844 N N . PHE B 1 192 ? -7.48 -27.5 -2.934 1 90.12 192 PHE B N 1
ATOM 3845 C CA . PHE B 1 192 ? -8.492 -27.141 -1.944 1 90.12 192 PHE B CA 1
ATOM 3846 C C . PHE B 1 192 ? -9.789 -26.719 -2.621 1 90.12 192 PHE B C 1
ATOM 3848 O O . PHE B 1 192 ? -9.766 -26.031 -3.643 1 90.12 192 PHE B O 1
ATOM 3855 N N . ASP B 1 193 ? -10.883 -27.109 -2.111 1 86.94 193 ASP B N 1
ATOM 3856 C CA . ASP B 1 193 ? -12.195 -26.688 -2.584 1 86.94 193 ASP B CA 1
ATOM 3857 C C . ASP B 1 193 ? -12.602 -25.359 -1.946 1 86.94 193 ASP B C 1
ATOM 3859 O O . ASP B 1 193 ? -12.992 -25.312 -0.777 1 86.94 193 ASP B O 1
ATOM 3863 N N . TYR B 1 194 ? -12.578 -24.312 -2.775 1 87.19 194 TYR B N 1
ATOM 3864 C CA . TYR B 1 194 ? -12.836 -22.984 -2.25 1 87.19 194 TYR B CA 1
ATOM 3865 C C . TYR B 1 194 ? -14.312 -22.625 -2.385 1 87.19 194 TYR B C 1
ATOM 3867 O O . TYR B 1 194 ? -14.688 -21.453 -2.248 1 87.19 194 TYR B O 1
ATOM 3875 N N . SER B 1 195 ? -15.156 -23.5 -2.654 1 78.25 195 SER B N 1
ATOM 3876 C CA . SER B 1 195 ? -16.578 -23.234 -2.875 1 78.25 195 SER B CA 1
ATOM 3877 C C . SER B 1 195 ? -17.203 -22.562 -1.66 1 78.25 195 SER B C 1
ATOM 3879 O O . SER B 1 195 ? -18.141 -21.781 -1.797 1 78.25 195 SER B O 1
ATOM 3881 N N . MET B 1 196 ? -16.672 -22.828 -0.506 1 74.19 196 MET B N 1
ATOM 3882 C CA . MET B 1 196 ? -17.203 -22.234 0.72 1 74.19 196 MET B CA 1
ATOM 3883 C C . MET B 1 196 ? -16.672 -20.828 0.916 1 74.19 196 MET B C 1
ATOM 3885 O O . MET B 1 196 ? -17.203 -20.062 1.73 1 74.19 196 MET B O 1
ATOM 3889 N N . PHE B 1 197 ? -15.68 -20.438 0.224 1 73.31 197 PHE B N 1
ATOM 3890 C CA . PHE B 1 197 ? -14.992 -19.188 0.485 1 73.31 197 PHE B CA 1
ATOM 3891 C C . PHE B 1 197 ? -15.203 -18.203 -0.667 1 73.31 197 PHE B C 1
ATOM 3893 O O . PHE B 1 197 ? -15.031 -17 -0.501 1 73.31 197 PHE B O 1
ATOM 3900 N N . THR B 1 198 ? -15.406 -18.719 -1.825 1 68.5 198 THR B N 1
ATOM 3901 C CA . THR B 1 198 ? -15.617 -17.859 -2.982 1 68.5 198 THR B CA 1
ATOM 3902 C C . THR B 1 198 ? -16.812 -18.328 -3.805 1 68.5 198 THR B C 1
ATOM 3904 O O . THR B 1 198 ? -17.078 -19.531 -3.875 1 68.5 198 THR B O 1
ATOM 3907 N N . ASN B 1 199 ? -17.625 -17.375 -4.109 1 59.91 199 ASN B N 1
ATOM 3908 C CA . ASN B 1 199 ? -18.766 -17.703 -4.953 1 59.91 199 ASN B CA 1
ATOM 3909 C C . ASN B 1 199 ? -18.422 -17.594 -6.438 1 59.91 199 ASN B C 1
ATOM 3911 O O . ASN B 1 199 ? -19.25 -17.203 -7.25 1 59.91 199 ASN B O 1
ATOM 3915 N N . THR B 1 200 ? -17.266 -17.938 -6.676 1 60.28 200 THR B N 1
ATOM 3916 C CA . THR B 1 200 ? -16.891 -17.609 -8.047 1 60.28 200 THR B CA 1
ATOM 3917 C C . THR B 1 200 ? -16.625 -18.875 -8.859 1 60.28 200 THR B C 1
ATOM 3919 O O . THR B 1 200 ? -15.969 -19.797 -8.383 1 60.28 200 THR B O 1
ATOM 3922 N N . SER B 1 201 ? -17.406 -18.922 -9.984 1 59.41 201 SER B N 1
ATOM 3923 C CA . SER B 1 201 ? -17.062 -19.953 -10.969 1 59.41 201 SER B CA 1
ATOM 3924 C C . SER B 1 201 ? -15.586 -19.875 -11.352 1 59.41 201 SER B C 1
ATOM 3926 O O . SER B 1 201 ? -14.914 -18.875 -11.07 1 59.41 201 SER B O 1
ATOM 3928 N N . SER B 1 202 ? -15.094 -21.031 -11.914 1 61.81 202 SER B N 1
ATOM 3929 C CA . SER B 1 202 ? -13.688 -21.109 -12.312 1 61.81 202 SER B CA 1
ATOM 3930 C C . SER B 1 202 ? -13.312 -19.969 -13.25 1 61.81 202 SER B C 1
ATOM 3932 O O . SER B 1 202 ? -12.242 -19.375 -13.117 1 61.81 202 SER B O 1
ATOM 3934 N N . THR B 1 203 ? -14.133 -19.688 -14.234 1 58.78 203 THR B N 1
ATOM 3935 C CA . THR B 1 203 ? -13.875 -18.609 -15.188 1 58.78 203 THR B CA 1
ATOM 3936 C C . THR B 1 203 ? -13.812 -17.25 -14.484 1 58.78 203 THR B C 1
ATOM 3938 O O . THR B 1 203 ? -12.922 -16.453 -14.758 1 58.78 203 THR B O 1
ATOM 3941 N N . ARG B 1 204 ? -14.688 -17.109 -13.594 1 62.41 204 ARG B N 1
ATOM 3942 C CA . ARG B 1 204 ? -14.727 -15.852 -12.852 1 62.41 204 ARG B CA 1
ATOM 3943 C C . ARG B 1 204 ? -13.508 -15.719 -11.945 1 62.41 204 ARG B C 1
ATOM 3945 O O . ARG B 1 204 ? -12.977 -14.617 -11.766 1 62.41 204 ARG B O 1
ATOM 3952 N N . PHE B 1 205 ? -13.109 -16.906 -11.672 1 70.94 205 PHE B N 1
ATOM 3953 C CA . PHE B 1 205 ? -11.938 -16.938 -10.805 1 70.94 205 PHE B CA 1
ATOM 3954 C C . PHE B 1 205 ? -10.703 -16.453 -11.555 1 70.94 205 PHE B C 1
ATOM 3956 O O . PHE B 1 205 ? -9.891 -15.703 -11.008 1 70.94 205 PHE B O 1
ATOM 3963 N N . HIS B 1 206 ? -10.664 -16.781 -12.836 1 68.75 206 HIS B N 1
ATOM 3964 C CA . HIS B 1 206 ? -9.531 -16.391 -13.656 1 68.75 206 HIS B CA 1
ATOM 3965 C C . HIS B 1 206 ? -9.523 -14.875 -13.898 1 68.75 206 HIS B C 1
ATOM 3967 O O . HIS B 1 206 ? -8.492 -14.227 -13.758 1 68.75 206 HIS B O 1
ATOM 3973 N N . ILE B 1 207 ? -10.633 -14.375 -14.242 1 66.88 207 ILE B N 1
ATOM 3974 C CA . ILE B 1 207 ? -10.742 -12.953 -14.516 1 66.88 207 ILE B CA 1
ATOM 3975 C C . ILE B 1 207 ? -10.484 -12.156 -13.242 1 66.88 207 ILE B C 1
ATOM 3977 O O . ILE B 1 207 ? -9.82 -11.117 -13.273 1 66.88 207 ILE B O 1
ATOM 3981 N N . HIS B 1 208 ? -10.945 -12.742 -12.266 1 74.81 208 HIS B N 1
ATOM 3982 C CA . HIS B 1 208 ? -10.812 -12.07 -10.977 1 74.81 208 HIS B CA 1
ATOM 3983 C C . HIS B 1 208 ? -9.352 -11.992 -10.539 1 74.81 208 HIS B C 1
ATOM 3985 O O . HIS B 1 208 ? -8.891 -10.961 -10.055 1 74.81 208 HIS B O 1
ATOM 3991 N N . LYS B 1 209 ? -8.656 -12.984 -10.898 1 81.88 209 LYS B N 1
ATOM 3992 C CA . LYS B 1 209 ? -7.234 -13 -10.547 1 81.88 209 LYS B CA 1
ATOM 3993 C C . LYS B 1 209 ? -6.477 -11.906 -11.289 1 81.88 209 LYS B C 1
ATOM 3995 O O . LYS B 1 209 ? -5.633 -11.227 -10.703 1 81.88 209 LYS B O 1
ATOM 4000 N N . ASP B 1 210 ? -6.766 -11.742 -12.602 1 83.69 210 ASP B N 1
ATOM 4001 C CA . ASP B 1 210 ? -6.043 -10.75 -13.383 1 83.69 210 ASP B CA 1
ATOM 4002 C C . ASP B 1 210 ? -6.359 -9.336 -12.906 1 83.69 210 ASP B C 1
ATOM 4004 O O . ASP B 1 210 ? -5.465 -8.492 -12.812 1 83.69 210 ASP B O 1
ATOM 4008 N N . HIS B 1 211 ? -7.555 -9.102 -12.57 1 87.88 211 HIS B N 1
ATOM 4009 C CA . HIS B 1 211 ? -7.93 -7.797 -12.047 1 87.88 211 HIS B CA 1
ATOM 4010 C C . HIS B 1 211 ? -7.262 -7.527 -10.703 1 87.88 211 HIS B C 1
ATOM 4012 O O . HIS B 1 211 ? -6.867 -6.395 -10.414 1 87.88 211 HIS B O 1
ATOM 4018 N N . CYS B 1 212 ? -7.156 -8.594 -9.961 1 91.88 212 CYS B N 1
ATOM 4019 C CA . CYS B 1 212 ? -6.539 -8.445 -8.648 1 91.88 212 CYS B CA 1
ATOM 4020 C C . CYS B 1 212 ? -5.074 -8.047 -8.773 1 91.88 212 CYS B C 1
ATOM 4022 O O . CYS B 1 212 ? -4.582 -7.223 -8.008 1 91.88 212 CYS B O 1
ATOM 4024 N N . PHE B 1 213 ? -4.367 -8.57 -9.789 1 93.69 213 PHE B N 1
ATOM 4025 C CA . PHE B 1 213 ? -2.982 -8.172 -10.008 1 93.69 213 PHE B CA 1
ATOM 4026 C C . PHE B 1 213 ? -2.891 -6.691 -10.344 1 93.69 213 PHE B C 1
ATOM 4028 O O . PHE B 1 213 ? -2.004 -5.992 -9.852 1 93.69 213 PHE B O 1
ATOM 4035 N N . MET B 1 214 ? -3.807 -6.227 -11.117 1 92.5 214 MET B N 1
ATOM 4036 C CA . MET B 1 214 ? -3.76 -4.828 -11.523 1 92.5 214 MET B CA 1
ATOM 4037 C C . MET B 1 214 ? -4.105 -3.908 -10.359 1 92.5 214 MET B C 1
ATOM 4039 O O 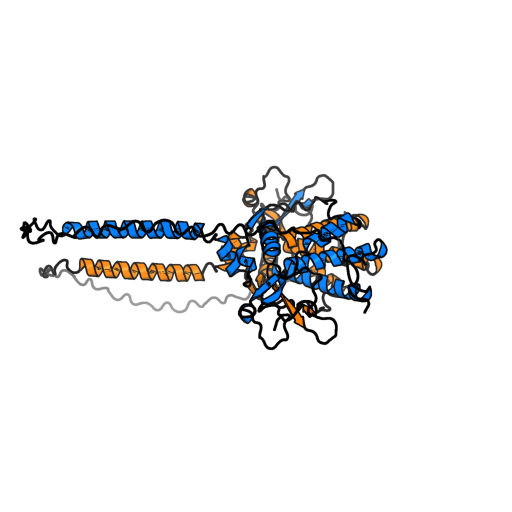. MET B 1 214 ? -3.51 -2.842 -10.203 1 92.5 214 MET B O 1
ATOM 4043 N N . ILE B 1 215 ? -5.012 -4.352 -9.562 1 92.31 215 ILE B N 1
ATOM 4044 C CA . ILE B 1 215 ? -5.391 -3.562 -8.391 1 92.31 215 ILE B CA 1
ATOM 4045 C C . ILE B 1 215 ? -4.207 -3.451 -7.438 1 92.31 215 ILE B C 1
ATOM 4047 O O . ILE B 1 215 ? -3.867 -2.357 -6.984 1 92.31 215 ILE B O 1
ATOM 4051 N N . LEU B 1 216 ? -3.572 -4.555 -7.184 1 95.75 216 LEU B N 1
ATOM 4052 C CA . LEU B 1 216 ? -2.441 -4.559 -6.262 1 95.75 216 LEU B CA 1
ATOM 4053 C C . LEU B 1 216 ? -1.257 -3.803 -6.855 1 95.75 216 LEU B C 1
ATOM 4055 O O . LEU B 1 216 ? -0.562 -3.07 -6.145 1 95.75 216 LEU B O 1
ATOM 4059 N N . LYS B 1 217 ? -1.042 -4 -8.164 1 95.5 217 LYS B N 1
ATOM 4060 C CA . LYS B 1 217 ? 0.026 -3.25 -8.812 1 95.5 217 LYS B CA 1
ATOM 4061 C C . LYS B 1 217 ? -0.198 -1.746 -8.688 1 95.5 217 LYS B C 1
ATOM 4063 O O . LYS B 1 217 ? 0.724 -1.003 -8.344 1 95.5 217 LYS B O 1
ATOM 4068 N N . THR B 1 218 ? -1.381 -1.354 -8.961 1 93.44 218 THR B N 1
ATOM 4069 C CA . THR B 1 218 ? -1.718 0.064 -8.898 1 93.44 218 THR B CA 1
ATOM 4070 C C . THR B 1 218 ? -1.578 0.591 -7.477 1 93.44 218 THR B C 1
ATOM 4072 O O . THR B 1 218 ? -1.105 1.71 -7.266 1 93.44 218 THR B O 1
ATOM 4075 N N . MET B 1 219 ? -1.979 -0.201 -6.527 1 95.31 219 MET B N 1
ATOM 4076 C CA . MET B 1 219 ? -1.827 0.181 -5.129 1 95.31 219 MET B CA 1
ATOM 4077 C C . MET B 1 219 ? -0.36 0.412 -4.781 1 95.31 219 MET B C 1
ATOM 4079 O O . MET B 1 219 ? -0.016 1.415 -4.156 1 95.31 219 MET B O 1
ATOM 4083 N N . ILE B 1 220 ? 0.496 -0.53 -5.172 1 97.19 220 ILE B N 1
ATOM 4084 C CA . ILE B 1 220 ? 1.924 -0.448 -4.879 1 97.19 220 ILE B CA 1
ATOM 4085 C C . ILE B 1 220 ? 2.516 0.792 -5.547 1 97.19 220 ILE B C 1
ATOM 4087 O O . ILE B 1 220 ? 3.285 1.53 -4.93 1 97.19 220 ILE B O 1
ATOM 4091 N N . GLU B 1 221 ? 2.115 1.035 -6.762 1 95.19 221 GLU B N 1
ATOM 4092 C CA . GLU B 1 221 ? 2.59 2.197 -7.508 1 95.19 221 GLU B CA 1
ATOM 4093 C C . GLU B 1 221 ? 2.123 3.498 -6.859 1 95.19 221 GLU B C 1
ATOM 4095 O O . GLU B 1 221 ? 2.879 4.469 -6.789 1 95.19 221 GLU B O 1
ATOM 4100 N N . CYS B 1 222 ? 0.899 3.5 -6.426 1 95.81 222 CYS B N 1
ATOM 4101 C CA . CYS B 1 222 ? 0.34 4.695 -5.801 1 95.81 222 CYS B CA 1
ATOM 4102 C C . CYS B 1 222 ? 1.052 5.008 -4.492 1 95.81 222 CYS B C 1
ATOM 4104 O O . CYS B 1 222 ? 1.34 6.172 -4.199 1 95.81 222 CYS B O 1
ATOM 4106 N N . GLN B 1 223 ? 1.279 4.02 -3.725 1 96.12 223 GLN B N 1
ATOM 4107 C CA . GLN B 1 223 ? 1.952 4.215 -2.445 1 96.12 223 GLN B CA 1
ATOM 4108 C C . GLN B 1 223 ? 3.42 4.582 -2.646 1 96.12 223 GLN B C 1
ATOM 4110 O O . GLN B 1 223 ? 3.949 5.457 -1.957 1 96.12 223 GLN B O 1
ATOM 4115 N N . ALA B 1 224 ? 4.055 3.914 -3.559 1 96.69 224 ALA B N 1
ATOM 4116 C CA . ALA B 1 224 ? 5.465 4.117 -3.881 1 96.69 224 ALA B CA 1
ATOM 4117 C C . ALA B 1 224 ? 6.289 4.328 -2.615 1 96.69 224 ALA B C 1
ATOM 4119 O O . ALA B 1 224 ? 6.945 5.363 -2.461 1 96.69 224 ALA B O 1
ATOM 4120 N N . ASP B 1 225 ? 6.344 3.311 -1.785 1 96.25 225 ASP B N 1
ATOM 4121 C CA . ASP B 1 225 ? 7 3.359 -0.482 1 96.25 225 ASP B CA 1
ATOM 4122 C C . ASP B 1 225 ? 8.508 3.521 -0.634 1 96.25 225 ASP B C 1
ATOM 4124 O O . ASP B 1 225 ? 9.188 2.627 -1.144 1 96.25 225 ASP B O 1
ATOM 4128 N N . VAL B 1 226 ? 9.055 4.594 -0.059 1 96.12 226 VAL B N 1
ATOM 4129 C CA . VAL B 1 226 ? 10.453 4.922 -0.279 1 96.12 226 VAL B CA 1
ATOM 4130 C C . VAL B 1 226 ? 11.289 4.449 0.908 1 96.12 226 VAL B C 1
ATOM 4132 O O . VAL B 1 226 ? 12.477 4.773 1.013 1 96.12 226 VAL B O 1
ATOM 4135 N N . THR B 1 227 ? 10.656 3.717 1.8 1 94.81 227 THR B N 1
ATOM 4136 C CA . THR B 1 227 ? 11.414 3.125 2.896 1 94.81 227 THR B CA 1
ATOM 4137 C C . THR B 1 227 ? 12.523 2.221 2.363 1 94.81 227 THR B C 1
ATOM 4139 O O . THR B 1 227 ? 12.289 1.415 1.461 1 94.81 227 THR B O 1
ATOM 4142 N N . PRO B 1 228 ? 13.703 2.352 2.895 1 94.62 228 PRO B N 1
ATOM 4143 C CA . PRO B 1 228 ? 14.805 1.537 2.369 1 94.62 228 PRO B CA 1
ATOM 4144 C C . PRO B 1 228 ? 14.727 0.082 2.826 1 94.62 228 PRO B C 1
ATOM 4146 O O . PRO B 1 228 ? 14.352 -0.192 3.969 1 94.62 228 PRO B O 1
ATOM 4149 N N . VAL B 1 229 ? 14.984 -0.745 1.905 1 93.12 229 VAL B N 1
ATOM 4150 C CA . VAL B 1 229 ? 15.281 -2.143 2.209 1 93.12 229 VAL B CA 1
ATOM 4151 C C . VAL B 1 229 ? 16.781 -2.336 2.348 1 93.12 229 VAL B C 1
ATOM 4153 O O . VAL B 1 229 ? 17.547 -2.082 1.406 1 93.12 229 VAL B O 1
ATOM 4156 N N . LEU B 1 230 ? 17.172 -2.76 3.494 1 91.25 230 LEU B N 1
ATOM 4157 C CA . LEU B 1 230 ? 18.594 -2.893 3.795 1 91.25 230 LEU B CA 1
ATOM 4158 C C . LEU B 1 230 ? 19.078 -4.309 3.498 1 91.25 230 LEU B C 1
ATOM 4160 O O . LEU B 1 230 ? 18.281 -5.246 3.449 1 91.25 230 LEU B O 1
ATOM 4164 N N . PHE B 1 231 ? 20.359 -4.363 3.318 1 89.62 231 PHE B N 1
ATOM 4165 C CA . PHE B 1 231 ? 21.016 -5.637 3.053 1 89.62 231 PHE B CA 1
ATOM 4166 C C . PHE B 1 231 ? 22.141 -5.887 4.047 1 89.62 231 PHE B C 1
ATOM 4168 O O . PHE B 1 231 ? 22.984 -5.008 4.277 1 89.62 231 PHE B O 1
ATOM 4175 N N . ALA B 1 232 ? 22.047 -7.051 4.656 1 86.38 232 ALA B N 1
ATOM 4176 C CA . ALA B 1 232 ? 23.141 -7.5 5.508 1 86.38 232 ALA B CA 1
ATOM 4177 C C . ALA B 1 232 ? 23.906 -8.648 4.855 1 86.38 232 ALA B C 1
ATOM 4179 O O . ALA B 1 232 ? 23.297 -9.531 4.238 1 86.38 232 ALA B O 1
ATOM 4180 N N . ARG B 1 233 ? 25.141 -8.555 4.98 1 78.44 233 ARG B N 1
ATOM 4181 C CA . ARG B 1 233 ? 25.969 -9.609 4.41 1 78.44 233 ARG B CA 1
ATOM 4182 C C . ARG B 1 233 ? 25.812 -10.906 5.199 1 78.44 233 ARG B C 1
ATOM 4184 O O . ARG B 1 233 ? 25.734 -10.883 6.43 1 78.44 233 ARG B O 1
ATOM 4191 N N . ASP B 1 234 ? 25.109 -11.812 4.551 1 66.75 234 ASP B N 1
ATOM 4192 C CA . ASP B 1 234 ? 24.984 -13.109 5.215 1 66.75 234 ASP B CA 1
ATOM 4193 C C . ASP B 1 234 ? 26.125 -14.039 4.832 1 66.75 234 ASP B C 1
ATOM 4195 O O . ASP B 1 234 ? 26.719 -13.898 3.754 1 66.75 234 ASP B O 1
ATOM 4199 N N . THR B 1 235 ? 26.688 -14.625 5.844 1 57.47 235 THR B N 1
ATOM 4200 C CA . THR B 1 235 ? 27.75 -15.609 5.695 1 57.47 235 THR B CA 1
ATOM 4201 C C . THR B 1 235 ? 27.25 -16.859 4.977 1 57.47 235 THR B C 1
ATOM 4203 O O . THR B 1 235 ? 28.031 -17.766 4.676 1 57.47 235 THR B O 1
ATOM 4206 N N . SER B 1 236 ? 26.016 -16.922 4.848 1 51.72 236 SER B N 1
ATOM 4207 C CA . SER B 1 236 ? 25.5 -18.219 4.422 1 51.72 236 SER B CA 1
ATOM 4208 C C . SER B 1 236 ? 25.625 -18.391 2.91 1 51.72 236 SER B C 1
ATOM 4210 O O . SER B 1 236 ? 25.172 -19.391 2.357 1 51.72 236 SER B O 1
ATOM 4212 N N . GLY B 1 237 ? 26.422 -17.531 2.297 1 51.69 237 GLY B N 1
ATOM 4213 C CA . GLY B 1 237 ? 26.688 -17.75 0.884 1 51.69 237 GLY B CA 1
ATOM 4214 C C . GLY B 1 237 ? 25.75 -16.969 -0.025 1 51.69 237 GLY B C 1
ATOM 4215 O O . GLY B 1 237 ? 25.938 -16.938 -1.241 1 51.69 237 GLY B O 1
ATOM 4216 N N . ILE B 1 238 ? 24.594 -16.562 0.473 1 51.81 238 ILE B N 1
ATOM 4217 C CA . ILE B 1 238 ? 23.641 -15.969 -0.452 1 51.81 238 ILE B CA 1
ATOM 4218 C C . ILE B 1 238 ? 24.016 -14.516 -0.717 1 51.81 238 ILE B C 1
ATOM 4220 O O . ILE B 1 238 ? 23.453 -13.867 -1.607 1 51.81 238 ILE B O 1
ATOM 4224 N N . GLY B 1 239 ? 25.156 -14.109 -0.207 1 59.81 239 GLY B N 1
ATOM 4225 C CA . GLY B 1 239 ? 25.641 -12.766 -0.475 1 59.81 239 GLY B CA 1
ATOM 4226 C C . GLY B 1 239 ? 25.031 -11.719 0.439 1 59.81 239 GLY B C 1
ATOM 4227 O O . GLY B 1 239 ? 25.578 -11.438 1.512 1 59.81 239 GLY B O 1
ATOM 4228 N N . ALA B 1 240 ? 23.906 -11.133 0.163 1 64.56 240 ALA B N 1
ATOM 4229 C CA . ALA B 1 240 ? 23.297 -10.141 1.049 1 64.56 240 ALA B CA 1
ATOM 4230 C C . ALA B 1 240 ? 21.828 -10.469 1.295 1 64.56 240 ALA B C 1
ATOM 4232 O O . ALA B 1 240 ? 21.109 -10.891 0.38 1 64.56 240 ALA B O 1
ATOM 4233 N N . TRP B 1 241 ? 21.516 -10.547 2.572 1 76.81 241 TRP B N 1
ATOM 4234 C CA . TRP B 1 241 ? 20.156 -10.82 3.02 1 76.81 241 TRP B CA 1
ATOM 4235 C C . TRP B 1 241 ? 19.391 -9.523 3.252 1 76.81 241 TRP B C 1
ATOM 4237 O O . TRP B 1 241 ? 19.906 -8.594 3.879 1 76.81 241 TRP B O 1
ATOM 4247 N N . LYS B 1 242 ? 18.234 -9.492 2.736 1 82.5 242 LYS B N 1
ATOM 4248 C CA . LYS B 1 242 ? 17.359 -8.344 2.957 1 82.5 242 LYS B CA 1
ATOM 4249 C C . LYS B 1 242 ? 16.734 -8.391 4.348 1 82.5 242 LYS B C 1
ATOM 4251 O O . LYS B 1 242 ? 16.141 -9.398 4.742 1 82.5 242 LYS B O 1
ATOM 4256 N N . THR B 1 243 ? 16.906 -7.426 5.285 1 77.31 243 THR B N 1
ATOM 4257 C CA . THR B 1 243 ? 16.359 -7.418 6.637 1 77.31 243 THR B CA 1
ATOM 4258 C C . THR B 1 243 ? 14.969 -6.781 6.645 1 77.31 243 THR B C 1
ATOM 4260 O O . THR B 1 243 ? 14.164 -7.047 7.539 1 77.31 243 THR B O 1
ATOM 4263 N N . ARG B 1 244 ? 14.297 -6.348 5.766 1 80.5 244 ARG B N 1
ATOM 4264 C CA . ARG B 1 244 ? 12.977 -5.754 5.566 1 80.5 244 ARG B CA 1
ATOM 4265 C C . ARG B 1 244 ? 12.422 -5.211 6.875 1 80.5 244 ARG B C 1
ATOM 4267 O O . ARG B 1 244 ? 11.219 -5.312 7.129 1 80.5 244 ARG B O 1
ATOM 4274 N N . ASP B 1 245 ? 13.25 -4.727 7.848 1 85.25 245 ASP B N 1
ATOM 4275 C CA . ASP B 1 245 ? 12.828 -4.348 9.195 1 85.25 245 ASP B CA 1
ATOM 4276 C C . ASP B 1 245 ? 13.023 -2.852 9.43 1 85.25 245 ASP B C 1
ATOM 4278 O O . ASP B 1 245 ? 13.133 -2.406 10.57 1 85.25 245 ASP B O 1
ATOM 4282 N N . ALA B 1 246 ? 13.086 -2.146 8.352 1 90.38 246 ALA B N 1
ATOM 4283 C CA . ALA B 1 246 ? 13.109 -0.697 8.531 1 90.38 246 ALA B CA 1
ATOM 4284 C C . ALA B 1 246 ? 11.836 -0.201 9.211 1 90.38 246 ALA B C 1
ATOM 4286 O O . ALA B 1 246 ? 10.758 -0.758 8.992 1 90.38 246 ALA B O 1
ATOM 4287 N N . PRO B 1 247 ? 12.031 0.842 10.047 1 92.81 247 PRO B N 1
ATOM 4288 C CA . PRO B 1 247 ? 10.836 1.365 10.703 1 92.81 247 PRO B CA 1
ATOM 4289 C C . PRO B 1 247 ? 9.82 1.942 9.719 1 92.81 247 PRO B C 1
ATOM 4291 O O . PRO B 1 247 ? 10.211 2.457 8.664 1 92.81 247 PRO B O 1
ATOM 4294 N N . ARG B 1 248 ? 8.578 1.786 10.117 1 93.12 248 ARG B N 1
ATOM 4295 C CA . ARG B 1 248 ? 7.484 2.348 9.336 1 93.12 248 ARG B CA 1
ATOM 4296 C C . ARG B 1 248 ? 6.344 2.801 10.234 1 93.12 248 ARG B C 1
ATOM 4298 O O . ARG B 1 248 ? 6.176 2.287 11.344 1 93.12 248 ARG B O 1
ATOM 4305 N N . LYS B 1 249 ? 5.699 3.746 9.781 1 94.44 249 LYS B N 1
ATOM 4306 C CA . LYS B 1 249 ? 4.484 4.203 10.445 1 94.44 249 LYS B CA 1
ATOM 4307 C C . LYS B 1 249 ? 3.238 3.631 9.773 1 94.44 249 LYS B C 1
ATOM 4309 O O . LYS B 1 249 ? 2.982 3.906 8.602 1 94.44 249 LYS B O 1
ATOM 4314 N N . CYS B 1 250 ? 2.521 2.818 10.539 1 96.31 250 CYS B N 1
ATOM 4315 C CA . CYS B 1 250 ? 1.374 2.104 9.992 1 96.31 250 CYS B CA 1
ATOM 4316 C C . CYS B 1 250 ? 0.077 2.572 10.641 1 96.31 250 CYS B C 1
ATOM 4318 O O . CYS B 1 250 ? 0.078 3.018 11.789 1 96.31 250 CYS B O 1
ATOM 4320 N N . ARG B 1 251 ? -0.988 2.514 9.852 1 96.56 251 ARG B N 1
ATOM 4321 C CA . ARG B 1 251 ? -2.311 2.719 10.438 1 96.56 251 ARG B CA 1
ATOM 4322 C C . ARG B 1 251 ? -2.697 1.549 11.336 1 96.56 251 ARG B C 1
ATOM 4324 O O . ARG B 1 251 ? -2.424 0.392 11.016 1 96.56 251 ARG B O 1
ATOM 4331 N N . ARG B 1 252 ? -3.357 1.877 12.43 1 96.31 252 ARG B N 1
ATOM 4332 C CA . ARG B 1 252 ? -3.76 0.854 13.391 1 96.31 252 ARG B CA 1
ATOM 4333 C C . ARG B 1 252 ? -5.023 0.134 12.922 1 96.31 252 ARG B C 1
ATOM 4335 O O . ARG B 1 252 ? -6.105 0.723 12.898 1 96.31 252 ARG B O 1
ATOM 4342 N N . ASN B 1 253 ? -4.867 -1.126 12.695 1 96.12 253 ASN B N 1
ATOM 4343 C CA . ASN B 1 253 ? -5.973 -1.923 12.172 1 96.12 253 ASN B CA 1
ATOM 4344 C C . ASN B 1 253 ? -7.051 -2.146 13.234 1 96.12 253 ASN B C 1
ATOM 4346 O O . ASN B 1 253 ? -8.242 -2.189 12.914 1 96.12 253 ASN B O 1
ATOM 4350 N N . ASP B 1 254 ? -6.633 -2.281 14.43 1 95.06 254 ASP B N 1
ATOM 4351 C CA . ASP B 1 254 ? -7.582 -2.543 15.5 1 95.06 254 ASP B CA 1
ATOM 4352 C C . ASP B 1 254 ? -8.602 -1.416 15.617 1 95.06 254 ASP B C 1
ATOM 4354 O O . ASP B 1 254 ? -9.805 -1.669 15.766 1 95.06 254 ASP B O 1
ATOM 4358 N N . ALA B 1 255 ? -8.141 -0.178 15.547 1 95.56 255 ALA B N 1
ATOM 4359 C CA . ALA B 1 255 ? -9.031 0.976 15.602 1 95.56 255 ALA B CA 1
ATOM 4360 C C . ALA B 1 255 ? -10 0.979 14.422 1 95.56 255 ALA B C 1
ATOM 4362 O O . ALA B 1 255 ? -11.18 1.292 14.578 1 95.56 255 ALA B O 1
ATOM 4363 N N . LEU B 1 256 ? -9.562 0.582 13.297 1 96.94 256 LEU B N 1
ATOM 4364 C CA . LEU B 1 256 ? -10.375 0.575 12.094 1 96.94 256 LEU B CA 1
ATOM 4365 C C . LEU B 1 256 ? -11.414 -0.54 12.141 1 96.94 256 LEU B C 1
ATOM 4367 O O . LEU B 1 256 ? -12.578 -0.329 11.789 1 96.94 256 LEU B O 1
ATOM 4371 N N . VAL B 1 257 ? -11.008 -1.688 12.586 1 96 257 VAL B N 1
ATOM 4372 C CA . VAL B 1 257 ? -11.93 -2.812 12.703 1 96 257 VAL B CA 1
ATOM 4373 C C . VAL B 1 257 ? -13.031 -2.475 13.711 1 96 257 VAL B C 1
ATOM 4375 O O . VAL B 1 257 ? -14.203 -2.764 13.477 1 96 257 VAL B O 1
ATOM 4378 N N . ARG B 1 258 ? -12.672 -1.86 14.789 1 96 258 ARG B N 1
ATOM 4379 C CA . ARG B 1 258 ? -13.664 -1.434 15.773 1 96 258 ARG B CA 1
ATOM 4380 C C . ARG B 1 258 ? -14.664 -0.465 15.156 1 96 258 ARG B C 1
ATOM 4382 O O . ARG B 1 258 ? -15.875 -0.591 15.367 1 96 258 ARG B O 1
ATOM 4389 N N . PHE B 1 259 ? -14.156 0.469 14.438 1 96.88 259 PHE B N 1
ATOM 4390 C CA . PHE B 1 259 ? -15.039 1.415 13.766 1 96.88 259 PHE B CA 1
ATOM 4391 C C . PHE B 1 259 ? -16.016 0.685 12.859 1 96.88 259 PHE B C 1
ATOM 4393 O O . PHE B 1 259 ? -17.219 0.983 12.859 1 96.88 259 PHE B O 1
ATOM 4400 N N . ILE B 1 260 ? -15.523 -0.278 12.055 1 96.31 260 ILE B N 1
ATOM 4401 C CA . ILE B 1 260 ? -16.375 -1.006 11.117 1 96.31 260 ILE B CA 1
ATOM 4402 C C . ILE B 1 260 ? -17.438 -1.781 11.883 1 96.31 260 ILE B C 1
ATOM 4404 O O . ILE B 1 260 ? -18.625 -1.722 11.539 1 96.31 260 ILE B O 1
ATOM 4408 N N . GLU B 1 261 ? -17.047 -2.461 12.891 1 94.88 261 GLU B N 1
ATOM 4409 C CA . GLU B 1 261 ? -17.969 -3.281 13.664 1 94.88 261 GLU B CA 1
ATOM 4410 C C . GLU B 1 261 ? -19.062 -2.43 14.289 1 94.88 261 GLU B C 1
ATOM 4412 O O . GLU B 1 261 ? -20.219 -2.854 14.359 1 94.88 261 GLU B O 1
ATOM 4417 N N . GLU B 1 262 ? -18.75 -1.274 14.672 1 95.81 262 GLU B N 1
ATOM 4418 C CA . GLU B 1 262 ? -19.703 -0.399 15.359 1 95.81 262 GLU B CA 1
ATOM 4419 C C . GLU B 1 262 ? -20.625 0.299 14.367 1 95.81 262 GLU B C 1
ATOM 4421 O O . GLU B 1 262 ? -21.719 0.744 14.734 1 95.81 262 GLU B O 1
ATOM 4426 N N . ASN B 1 263 ? -20.188 0.387 13.109 1 95.44 263 ASN B N 1
ATOM 4427 C CA . ASN B 1 263 ? -20.938 1.268 12.211 1 95.44 263 ASN B CA 1
ATOM 4428 C C . ASN B 1 263 ? -21.438 0.52 10.977 1 95.44 263 ASN B C 1
ATOM 4430 O O . ASN B 1 263 ? -22.156 1.084 10.148 1 95.44 263 ASN B O 1
ATOM 4434 N N . LYS B 1 264 ? -21.078 -0.744 10.781 1 94.69 264 LYS B N 1
ATOM 4435 C CA . LYS B 1 264 ? -21.375 -1.442 9.531 1 94.69 264 LYS B CA 1
ATOM 4436 C C . LYS B 1 264 ? -22.875 -1.511 9.281 1 94.69 264 LYS B C 1
ATOM 4438 O O . LYS B 1 264 ? -23.672 -1.541 10.227 1 94.69 264 LYS B O 1
ATOM 4443 N N . LEU B 1 265 ? -23.172 -1.468 8.023 1 92.62 265 LEU B N 1
ATOM 4444 C CA . LEU B 1 265 ? -24.562 -1.599 7.574 1 92.62 265 LEU B CA 1
ATOM 4445 C C . LEU B 1 265 ? -25 -3.057 7.613 1 92.62 265 LEU B C 1
ATOM 4447 O O . LEU B 1 265 ? -26.125 -3.355 8.047 1 92.62 265 LEU B O 1
ATOM 4451 N N . CYS B 1 266 ? -24.203 -3.887 7.137 1 87 266 CYS B N 1
ATOM 4452 C CA . CYS B 1 266 ? -24.453 -5.32 7.07 1 87 266 CYS B CA 1
ATOM 4453 C C . CYS B 1 266 ? -23.188 -6.09 6.762 1 87 266 CYS B C 1
ATOM 4455 O O . CYS B 1 266 ? -22.125 -5.488 6.582 1 87 266 CYS B O 1
ATOM 4457 N N . GLY B 1 267 ? -23.312 -7.383 6.875 1 86.56 267 GLY B N 1
ATOM 4458 C CA . GLY B 1 267 ? -22.172 -8.227 6.512 1 86.56 267 GLY B CA 1
ATOM 4459 C C . GLY B 1 267 ? -21.984 -8.352 5.012 1 86.56 267 GLY B C 1
ATOM 4460 O O . GLY B 1 267 ? -22.766 -7.809 4.23 1 86.56 267 GLY B O 1
ATOM 4461 N N . LEU B 1 268 ? -20.875 -8.992 4.625 1 82.38 268 LEU B N 1
ATOM 4462 C CA . LEU B 1 268 ? -20.547 -9.117 3.207 1 82.38 268 LEU B CA 1
ATOM 4463 C C . LEU B 1 268 ? -21.547 -10.031 2.496 1 82.38 268 LEU B C 1
ATOM 4465 O O . LEU B 1 268 ? -21.562 -10.086 1.266 1 82.38 268 LEU B O 1
ATOM 4469 N N . GLU B 1 269 ? -22.406 -10.602 3.262 1 76.5 269 GLU B N 1
ATOM 4470 C CA . GLU B 1 269 ? -23.438 -11.461 2.686 1 76.5 269 GLU B CA 1
ATOM 4471 C C . GLU B 1 269 ? -24.609 -10.641 2.162 1 76.5 269 GLU B C 1
ATOM 4473 O O . GLU B 1 269 ? -25.453 -11.156 1.421 1 76.5 269 GLU B O 1
ATOM 4478 N N . CYS B 1 270 ? -24.516 -9.375 2.393 1 76.94 270 CYS B N 1
ATOM 4479 C CA . CYS B 1 270 ? -25.625 -8.523 1.978 1 76.94 270 CYS B CA 1
ATOM 4480 C C . CYS B 1 270 ? -25.609 -8.305 0.469 1 76.94 270 CYS B C 1
ATOM 4482 O O . CYS B 1 270 ? -24.547 -8.234 -0.14 1 76.94 270 CYS B O 1
ATOM 4484 N N . SER B 1 271 ? -26.812 -8.297 -0.125 1 73.19 271 SER B N 1
ATOM 4485 C CA . SER B 1 271 ? -26.984 -7.98 -1.54 1 73.19 271 SER B CA 1
ATOM 4486 C C . SER B 1 271 ? -27.938 -6.801 -1.734 1 73.19 271 SER B C 1
ATOM 4488 O O . SER B 1 271 ? -28.703 -6.457 -0.833 1 73.19 271 SER B O 1
ATOM 4490 N N . PRO B 1 272 ? -27.609 -6.109 -2.842 1 69.25 272 PRO B N 1
ATOM 4491 C CA . PRO B 1 272 ? -28.516 -4.977 -3.086 1 69.25 272 PRO B CA 1
ATOM 4492 C C . PRO B 1 272 ? -29.984 -5.355 -2.977 1 69.25 272 PRO B C 1
ATOM 4494 O O . PRO B 1 272 ? -30.812 -4.523 -2.596 1 69.25 272 PRO B O 1
ATOM 4497 N N . GLY B 1 273 ? -30.344 -6.508 -3.396 1 62.56 273 GLY B N 1
ATOM 4498 C CA . GLY B 1 273 ? -31.719 -6.945 -3.25 1 62.56 273 GLY B CA 1
ATOM 4499 C C . GLY B 1 273 ? -32.125 -7.148 -1.803 1 62.56 273 GLY B C 1
ATOM 4500 O O . GLY B 1 273 ? -33.312 -7.07 -1.473 1 62.56 273 GLY B O 1
ATOM 4501 N N . ASP B 1 274 ? -31.297 -7.551 -0.979 1 53.28 274 ASP B N 1
ATOM 4502 C CA . ASP B 1 274 ? -31.594 -7.812 0.425 1 53.28 274 ASP B CA 1
ATOM 4503 C C . ASP B 1 274 ? -31.859 -6.512 1.183 1 53.28 274 ASP B C 1
ATOM 4505 O O . ASP B 1 274 ? -32.562 -6.512 2.199 1 53.28 274 ASP B O 1
ATOM 4509 N N . ILE B 1 275 ? -31.172 -5.547 0.807 1 47.31 275 ILE B N 1
ATOM 4510 C CA . ILE B 1 275 ? -31.297 -4.312 1.578 1 47.31 275 ILE B CA 1
ATOM 4511 C C . ILE B 1 275 ? -32.531 -3.549 1.121 1 47.31 275 ILE B C 1
ATOM 4513 O O . ILE B 1 275 ? -32.594 -3.092 -0.022 1 47.31 275 ILE B O 1
ATOM 4517 N N . VAL B 1 276 ? -33.656 -3.945 1.578 1 37.41 276 VAL B N 1
ATOM 4518 C CA . VAL B 1 276 ? -35 -3.387 1.433 1 37.41 276 VAL B CA 1
ATOM 4519 C C . VAL B 1 276 ? -34.938 -1.862 1.5 1 37.41 276 VAL B C 1
ATOM 4521 O O . VAL B 1 276 ? -34.344 -1.3 2.432 1 37.41 276 VAL B O 1
ATOM 4524 N N . GLN B 1 277 ? -34.969 -1.227 0.3 1 32.5 277 GLN B N 1
ATOM 4525 C CA . GLN B 1 277 ? -35.375 0.168 0.213 1 32.5 277 GLN B CA 1
ATOM 4526 C C . GLN B 1 277 ? -36.531 0.458 1.169 1 32.5 277 GLN B C 1
ATOM 4528 O O . GLN B 1 277 ? -37.625 -0.105 1.028 1 32.5 277 GLN B O 1
ATOM 4533 N N . THR B 1 278 ? -36.344 0.44 2.383 1 28.2 278 THR B N 1
ATOM 4534 C CA . THR B 1 278 ? -37.5 1.05 3.029 1 28.2 278 THR B CA 1
ATOM 4535 C C . THR B 1 278 ? -37.812 2.406 2.406 1 28.2 278 THR B C 1
ATOM 4537 O O . THR B 1 278 ? -37.031 3.359 2.561 1 28.2 278 THR B O 1
ATOM 4540 N N . VAL B 1 279 ? -38.094 2.539 1.133 1 23.19 279 VAL B N 1
ATOM 4541 C CA . VAL B 1 279 ? -39.062 3.609 0.894 1 23.19 279 VAL B CA 1
ATOM 4542 C C . VAL B 1 279 ? -40.375 3.266 1.557 1 23.19 279 VAL B C 1
ATOM 4544 O O . VAL B 1 279 ? -40.844 2.123 1.48 1 23.19 279 VAL B O 1
#

Nearest PDB structures (foldseek):
  7moq-assembly1_R  TM=4.704E-01  e=4.051E+00  Tetrahymena thermophila CU428
  4s0v-assembly1_A  TM=4.156E-01  e=9.062E+00  Homo sapiens
  8ju5-assembly1_D  TM=2.433E-01  e=9.062E+00  Homo sapiens
  4s0v-assembly1_A  TM=4.164E-01  e=8.383E+00  Homo sapiens
  8ju5-assembly1_D  TM=2.432E-01  e=8.383E+00  Homo sapiens

Sequence (558 aa):
MAIWTTIRSRCKSFTDRAVAYHKLDDGETKEVDRQKWESVSLSESIAISQHQVQSAKSLPVVLLFTSTVFFAMCLIFRALMRDYVSIDMACTKKLSAWAPMMAAVDYQWTQYNSDQLPADYAGPPTVTRETNWLNQYDHGFIPYPYDQIEKLNKSTDRDWWVQDGNLVTLTEWAHQVHCLGLIRQWIYRDQFDYSMFTNTSSTRFHIHKDHCFMILKTMIECQADVTPVLFARDTSGIGAWKTRDAPRKCRRNDALVRFIEENKLCGLECSPGDIVQTVMAIWTTIRSRCKSFTDRAVAYHKLDDGETKEVDRQKWESVSLSESIAISQHQVQSAKSLPVVLLFTSTVFFAMCLIFRALMRDYVSIDMACTKKLSAWAPMMAAVDYQWTQYNSDQLPADYAGPPTVTRETNWLNQYDHGFIPYPYDQIEKLNKSTDRDWWVQDGNLVTLTEWAHQVHCLGLIRQWIYRDQFDYSMFTNTSSTRFHIHKDHCFMILKTMIECQADVTPVLFARDTSGIGAWKTRDAPRKCRRNDALVRFIEENKLCGLECSPGDIVQTV

pLDDT: mean 71.78, std 27.21, range [16.78, 97.19]

InterPro domains:
  IPR021765 Mycotoxin biosynthesis protein UstYa-like [PF11807] (59-263)
  IPR021765 Mycotoxin biosynthesis protein UstYa-like [PTHR33365] (46-266)

Foldseek 3Di:
DPDDDDPDDDPDDPDDPDPPVPDPPPPDPPDPPPPDPPPPDPPDPPPPPPPDCPDPPCVVVVVVVVVVVVVVVVVVVCVVVCVPCPPVLVVLPVPDQDFPLSVLWDKDKFWDQVVDDDPLADDADDPNNLVSLCVQQFLAWFWGQPVCCVSVVDDPPDDFLDFPRTGTHGDLRSVLSVLVSLLVCVVNVVPDPCVVPDVDDPVRSVVSNVVSVVSNVVVCVVCVDPFDFDWDQDPPPPGTDTRRTGMDMDIDVVSSSVVSNVGHPDTPSDDSVNRPRPD/DPPLDDPDDDPDDPDDPPPDPPDPDPPDPPPPPPPDPPPPPPPDPPPPPPPDPPDPPCVVVVVVVVVVVVVVVVVVVCVVVCVPCPPVLVVLPVPDQDFPLSVLWDKDKFWDPVVDDDPLADDADDPNNLVSLCVQQFLAWFWGQPVCCVSVVDDPPDDFLDFPRTGTHGDVRSVLSVLVSLLVCVVNVVPDPCVVPDVDDPVRSVVSNVVSVVSNVVVCVVCVDPFDFDWDQDPPPPGTDTRRTGMDMDIDVVSSSVVSNVGHPDTPSDDSVNRPPPD

Solvent-accessible surface area (backbone atoms only — not comparable to full-atom values): 33194 Å² total; per-residue (Å²): 130,89,73,82,73,72,91,68,77,82,78,80,78,80,77,74,87,80,73,80,69,78,74,79,73,79,70,82,80,72,76,74,74,78,73,78,79,70,80,76,81,75,69,79,79,74,79,78,71,84,74,78,83,75,69,74,74,51,49,62,52,49,50,50,48,51,49,49,50,51,51,49,49,51,50,49,47,48,50,47,46,48,61,63,57,37,66,60,52,58,31,48,59,71,54,38,49,84,43,77,64,58,81,42,64,42,76,41,80,44,59,51,63,47,86,55,73,52,69,60,74,41,74,80,86,41,74,66,32,51,48,49,59,45,62,71,36,65,65,32,26,34,64,37,59,46,89,51,39,58,76,46,76,42,72,81,86,55,60,57,40,64,50,92,70,14,28,48,20,37,38,41,30,30,51,53,51,45,30,55,50,47,45,53,45,58,74,43,47,90,79,45,86,52,71,88,78,39,94,56,55,73,70,52,45,54,55,47,38,53,37,28,51,46,41,52,49,50,50,47,50,31,58,45,42,61,42,56,29,43,29,30,55,41,88,83,70,75,46,60,40,73,60,51,47,42,49,36,54,22,40,40,55,68,48,42,52,52,50,36,69,76,52,38,75,42,54,78,83,61,42,80,84,66,58,64,65,78,118,140,72,85,77,66,70,92,70,75,82,80,75,77,84,76,73,83,69,78,72,76,72,73,78,73,78,69,82,80,72,77,73,76,79,72,78,79,70,82,74,80,76,68,76,81,76,78,80,73,84,73,79,83,76,71,76,75,51,50,62,53,49,50,50,48,51,49,49,51,52,51,49,49,51,49,49,47,49,51,46,46,48,61,64,54,38,65,61,52,56,32,48,59,73,55,38,51,84,42,77,64,56,80,42,62,41,76,41,79,44,59,52,63,47,85,56,72,54,69,60,75,43,76,81,87,42,73,67,32,51,48,48,57,45,63,71,38,66,65,32,27,35,62,36,59,46,90,52,38,58,76,47,75,43,71,83,86,57,58,56,40,66,55,96,68,13,29,47,20,37,38,41,31,28,50,51,49,47,32,55,50,46,45,53,45,58,73,42,48,90,79,43,85,53,70,87,78,41,94,56,54,72,69,52,43,53,56,47,37,52,37,28,51,46,43,52,50,50,49,47,50,30,59,47,41,62,42,57,30,44,29,30,54,39,88,82,70,77,48,59,41,73,62,52,46,43,48,37,56,21,40,42,56,67,47,43,51,50,50,36,69,74,54,38,74,43,53,78,83,62,43,80,82,70,56,67,72,81,117